Protein AF-A0AA51RC07-F1 (afdb_monomer)

Nearest PDB structures (foldseek):
  7ajt-assembly1_UQ  TM=4.735E-01  e=1.091E-01  Saccharomyces cerevisiae S288C
  7sqc-assembly1_W1  TM=1.457E-01  e=7.689E+00  Chlamydomonas reinhardtii

pLDDT: mean 85.21, std 12.65, range [32.59, 97.88]

Organism: NCBI:txid3059078

Mean predicted aligned error: 16.09 Å

Structure (mmCIF, N/CA/C/O backbone):
data_AF-A0AA51RC07-F1
#
_entry.id   AF-A0AA51RC07-F1
#
loop_
_atom_site.group_PDB
_atom_site.id
_atom_site.type_symbol
_atom_site.label_atom_id
_atom_site.label_alt_id
_atom_site.label_comp_id
_atom_site.label_asym_id
_atom_site.label_entity_id
_atom_site.label_seq_id
_atom_site.pdbx_PDB_ins_code
_atom_site.Cartn_x
_atom_site.Cartn_y
_atom_site.Cartn_z
_atom_site.occupancy
_atom_site.B_iso_or_equiv
_atom_site.auth_seq_id
_atom_site.auth_comp_id
_atom_site.auth_asym_id
_atom_site.auth_atom_id
_atom_site.pdbx_PDB_model_num
ATOM 1 N N . MET A 1 1 ? -70.265 -40.751 36.321 1.00 61.47 1 MET A N 1
ATOM 2 C CA . MET A 1 1 ? -70.219 -39.321 35.926 1.00 61.47 1 MET A CA 1
ATOM 3 C C . MET A 1 1 ? -70.367 -38.348 37.096 1.00 61.47 1 MET A C 1
ATOM 5 O O . MET A 1 1 ? -69.459 -37.555 37.276 1.00 61.47 1 MET A O 1
ATOM 9 N N . ARG A 1 2 ? -71.427 -38.397 37.923 1.00 69.25 2 ARG A N 1
ATOM 10 C CA . ARG A 1 2 ? -71.646 -37.396 38.999 1.00 69.25 2 ARG A CA 1
ATOM 11 C C . ARG A 1 2 ? -70.514 -37.296 40.043 1.00 69.25 2 ARG A C 1
ATOM 13 O O . ARG A 1 2 ? -70.179 -36.193 40.448 1.00 69.25 2 ARG A O 1
ATOM 20 N N . LEU A 1 3 ? -69.876 -38.413 40.408 1.00 75.25 3 LEU A N 1
ATOM 21 C CA . LEU A 1 3 ? -68.734 -38.429 41.339 1.00 75.25 3 LEU A CA 1
ATOM 22 C C . LEU A 1 3 ? -67.472 -37.765 40.750 1.00 75.25 3 LEU A C 1
ATOM 24 O O . LEU A 1 3 ? -66.763 -37.054 41.449 1.00 75.25 3 LEU A O 1
ATOM 28 N N . ILE A 1 4 ? -67.222 -37.955 39.450 1.00 80.38 4 ILE A N 1
ATOM 29 C CA . ILE A 1 4 ? -66.050 -37.401 38.751 1.00 80.38 4 ILE A CA 1
ATOM 30 C C . ILE A 1 4 ? -66.188 -35.881 38.607 1.00 80.38 4 ILE A C 1
ATOM 32 O O . ILE A 1 4 ? -65.222 -35.158 38.811 1.00 80.38 4 ILE A O 1
ATOM 36 N N . ILE A 1 5 ? -67.403 -35.390 38.339 1.00 83.44 5 ILE A N 1
ATOM 37 C CA . ILE A 1 5 ? -67.693 -33.950 38.292 1.00 83.44 5 ILE A CA 1
ATOM 38 C C . ILE A 1 5 ? -67.505 -33.320 39.679 1.00 83.44 5 ILE A C 1
ATOM 40 O O . ILE A 1 5 ? -66.909 -32.255 39.784 1.00 83.44 5 ILE A O 1
ATOM 44 N N . LEU A 1 6 ? -67.936 -33.995 40.751 1.00 81.38 6 LEU A N 1
ATOM 45 C CA . LEU A 1 6 ? -67.774 -33.486 42.115 1.00 81.38 6 LEU A CA 1
ATOM 46 C C . LEU A 1 6 ? -66.298 -33.421 42.541 1.00 81.38 6 LEU A C 1
ATOM 48 O O . LEU A 1 6 ? -65.878 -32.426 43.120 1.00 81.38 6 LEU A O 1
ATOM 52 N N . ILE A 1 7 ? -65.504 -34.447 42.213 1.00 83.81 7 ILE A N 1
ATOM 53 C CA . ILE A 1 7 ? -64.056 -34.467 42.480 1.00 83.81 7 ILE A CA 1
ATOM 54 C C . ILE A 1 7 ? -63.341 -33.404 41.641 1.00 83.81 7 ILE A C 1
ATOM 56 O O . ILE A 1 7 ? -62.479 -32.704 42.157 1.00 83.81 7 ILE A O 1
ATOM 60 N N . SER A 1 8 ? -63.735 -33.219 40.378 1.00 78.94 8 SER A N 1
ATOM 61 C CA . SER A 1 8 ? -63.153 -32.192 39.512 1.00 78.94 8 SER A CA 1
ATOM 62 C C . SER A 1 8 ? -63.460 -30.776 40.013 1.00 78.94 8 SER A C 1
ATOM 64 O O . SER A 1 8 ? -62.551 -29.955 40.055 1.00 78.94 8 SER A O 1
ATOM 66 N N . ILE A 1 9 ? -64.682 -30.511 40.497 1.00 79.31 9 ILE A N 1
ATOM 67 C CA . ILE A 1 9 ? -65.047 -29.233 41.132 1.00 79.31 9 ILE A CA 1
ATOM 68 C C . ILE A 1 9 ? -64.275 -29.035 42.442 1.00 79.31 9 ILE A C 1
ATOM 70 O O . ILE A 1 9 ? -63.732 -27.955 42.653 1.00 79.31 9 ILE A O 1
ATOM 74 N N . LEU A 1 10 ? -64.157 -30.071 43.284 1.00 79.06 10 LEU A N 1
ATOM 75 C CA . LEU A 1 10 ? -63.425 -29.989 44.551 1.00 79.06 10 LEU A CA 1
ATOM 76 C C . LEU A 1 10 ? -61.932 -29.701 44.319 1.00 79.06 10 LEU A C 1
ATOM 78 O O . LEU A 1 10 ? -61.375 -28.803 44.951 1.00 79.06 10 LEU A O 1
ATOM 82 N N . CYS A 1 11 ? -61.304 -30.400 43.368 1.00 75.75 11 CYS A N 1
ATOM 83 C CA . CYS A 1 11 ? -59.922 -30.156 42.957 1.00 75.75 11 CYS A CA 1
ATOM 84 C C . CYS A 1 11 ? -59.744 -28.747 42.373 1.00 75.75 11 CYS A C 1
ATOM 86 O O . CYS A 1 11 ? -58.773 -28.080 42.715 1.00 75.75 11 CYS A O 1
ATOM 88 N N . PHE A 1 12 ? -60.698 -28.249 41.578 1.00 71.50 12 PHE A N 1
ATOM 89 C CA . PHE A 1 12 ? -60.650 -26.884 41.045 1.00 71.50 12 PHE A CA 1
ATOM 90 C C . PHE A 1 12 ? -60.744 -25.827 42.160 1.00 71.50 12 PHE A C 1
ATOM 92 O O . PHE A 1 12 ? -59.991 -24.856 42.161 1.00 71.50 12 PHE A O 1
ATOM 99 N N . SER A 1 13 ? -61.586 -26.044 43.178 1.00 66.06 13 SER A N 1
ATOM 100 C CA . SER A 1 13 ? -61.682 -25.144 44.339 1.00 66.06 13 SER A CA 1
ATOM 101 C C . SER A 1 13 ? -60.476 -25.200 45.288 1.00 66.06 13 SER A C 1
ATOM 103 O O . SER A 1 13 ? -60.202 -24.211 45.967 1.00 66.06 13 SER A O 1
ATOM 105 N N . PHE A 1 14 ? -59.721 -26.304 45.326 1.00 63.31 14 PHE A N 1
ATOM 106 C CA . PHE A 1 14 ? -58.455 -26.358 46.069 1.00 63.31 14 PHE A CA 1
ATOM 107 C C . PHE A 1 14 ? -57.328 -25.615 45.342 1.00 63.31 14 PHE A C 1
ATOM 109 O O . PHE A 1 14 ? -56.561 -24.915 45.994 1.00 63.31 14 PHE A O 1
ATOM 116 N N . VAL A 1 15 ? -57.272 -25.684 44.008 1.00 63.44 15 VAL A N 1
ATOM 117 C CA . VAL A 1 15 ? -56.267 -24.952 43.214 1.00 63.44 15 VAL A CA 1
ATOM 118 C C . VAL A 1 15 ? -56.488 -23.434 43.280 1.00 63.44 15 VAL A C 1
ATOM 120 O O . VAL A 1 15 ? -55.522 -22.681 43.360 1.00 63.44 15 VAL A O 1
ATOM 123 N N . LEU A 1 16 ? -57.743 -22.969 43.336 1.00 57.22 16 LEU A N 1
ATOM 124 C CA . LEU A 1 16 ? -58.050 -21.533 43.423 1.00 57.22 16 LEU A CA 1
ATOM 125 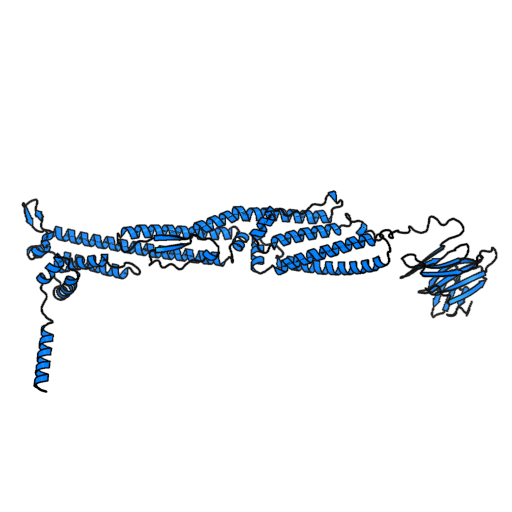C C . LEU A 1 16 ? -57.758 -20.909 44.803 1.00 57.22 16 LEU A C 1
ATOM 127 O O . LEU A 1 16 ? -57.473 -19.718 44.878 1.00 57.22 16 LEU A O 1
ATOM 131 N N . ASN A 1 17 ? -57.778 -21.686 45.894 1.00 55.53 17 ASN A N 1
ATOM 132 C CA . ASN A 1 17 ? -57.509 -21.166 47.245 1.00 55.53 17 ASN A CA 1
ATOM 133 C C . ASN A 1 17 ? -56.014 -21.102 47.609 1.00 55.53 17 ASN A C 1
ATOM 135 O O . ASN A 1 17 ? -55.653 -20.473 48.603 1.00 55.53 17 ASN A O 1
ATOM 139 N N . SER A 1 18 ? -55.129 -21.709 46.813 1.00 54.34 18 SER A N 1
ATOM 140 C CA . SER A 1 18 ? -53.676 -21.622 47.026 1.00 54.34 18 SER A CA 1
ATOM 141 C C . SER A 1 18 ? -53.052 -20.317 46.512 1.00 54.34 18 SER A C 1
ATOM 143 O O . SER A 1 18 ? -51.897 -20.048 46.822 1.00 54.34 18 SER A O 1
ATOM 145 N N . TYR A 1 19 ? -53.806 -19.481 45.789 1.00 53.75 19 TYR A N 1
ATOM 146 C CA . TYR A 1 19 ? -53.314 -18.249 45.155 1.00 53.75 19 TYR A CA 1
ATOM 147 C C . TYR A 1 19 ? -53.464 -16.964 45.996 1.00 53.75 19 TYR A C 1
ATOM 149 O O . TYR A 1 19 ? -53.221 -15.877 45.486 1.00 53.75 19 TYR A O 1
ATOM 157 N N . SER A 1 20 ? -53.846 -17.038 47.279 1.00 54.41 20 SER A N 1
ATOM 158 C CA . SER A 1 20 ? -54.077 -15.826 48.093 1.00 54.41 20 SER A CA 1
ATOM 159 C C . SER A 1 20 ? -53.606 -15.939 49.548 1.00 54.41 20 SER A C 1
ATOM 161 O O . SER A 1 20 ? -54.264 -15.482 50.483 1.00 54.41 20 SER A O 1
ATOM 163 N N . GLN A 1 21 ? -52.443 -16.550 49.783 1.00 66.44 21 GLN A N 1
ATOM 164 C CA . GLN A 1 21 ? -51.743 -16.310 51.046 1.00 66.44 21 GLN A CA 1
ATOM 165 C C . GLN A 1 21 ? -50.879 -15.062 50.887 1.00 66.44 21 GLN A C 1
ATOM 167 O O . GLN A 1 21 ? -49.790 -15.136 50.327 1.00 66.44 21 GLN A O 1
ATOM 172 N N . ARG A 1 22 ? -51.376 -13.918 51.384 1.00 79.50 22 ARG A N 1
ATOM 173 C CA . ARG A 1 22 ? -50.596 -12.674 51.461 1.00 79.50 22 ARG A CA 1
ATOM 174 C C . ARG A 1 22 ? -49.272 -12.956 52.161 1.00 79.50 22 ARG A C 1
ATOM 176 O O . ARG A 1 22 ? -49.253 -13.344 53.337 1.00 79.50 22 ARG A O 1
ATOM 183 N N . ILE A 1 23 ? -48.178 -12.774 51.433 1.00 86.00 23 ILE A N 1
ATOM 184 C CA . ILE A 1 23 ? -46.835 -12.927 51.978 1.00 86.00 23 ILE A CA 1
ATOM 185 C C . ILE A 1 23 ? -46.651 -11.860 53.054 1.00 86.00 23 ILE A C 1
ATOM 187 O O . ILE A 1 23 ? -47.025 -10.705 52.884 1.00 86.00 23 ILE A O 1
ATOM 191 N N . LYS A 1 24 ? -46.115 -12.254 54.208 1.00 90.75 24 LYS A N 1
ATOM 192 C CA . LYS A 1 24 ? -45.775 -11.310 55.276 1.00 90.75 24 LYS A CA 1
ATOM 193 C C . LYS A 1 24 ? -44.307 -10.942 55.150 1.00 90.75 24 LYS A C 1
ATOM 195 O O . LYS A 1 24 ? -43.478 -11.848 55.085 1.00 90.75 24 LYS A O 1
ATOM 200 N N . TYR A 1 25 ? -43.986 -9.652 55.238 1.00 92.38 25 TYR A N 1
ATOM 201 C CA . TYR A 1 25 ? -42.608 -9.166 55.116 1.00 92.38 25 TYR A CA 1
ATOM 202 C C . TYR A 1 25 ? -41.623 -9.862 56.066 1.00 92.38 25 TYR A C 1
ATOM 204 O O . TYR A 1 25 ? -40.531 -10.246 55.662 1.00 92.38 25 TYR A O 1
ATOM 212 N N . LYS A 1 26 ? -42.052 -10.167 57.298 1.00 92.19 26 LYS A N 1
ATOM 213 C CA . LYS A 1 26 ? -41.260 -10.915 58.293 1.00 92.19 26 LYS A CA 1
ATOM 214 C C . LYS A 1 26 ? -40.757 -12.292 57.827 1.00 92.19 26 LYS A C 1
ATOM 216 O O . LYS A 1 26 ? -39.848 -12.838 58.439 1.00 92.19 26 LYS A O 1
ATOM 221 N N . ASN A 1 27 ? -41.386 -12.886 56.809 1.00 90.81 27 ASN A N 1
ATOM 222 C CA . ASN A 1 27 ? -40.961 -14.160 56.227 1.00 90.81 27 ASN A CA 1
ATOM 223 C C . ASN A 1 27 ? -39.923 -13.953 55.107 1.00 90.81 27 ASN A C 1
ATOM 225 O O . ASN A 1 27 ? -39.182 -14.879 54.799 1.00 90.81 27 ASN A O 1
ATOM 229 N N . VAL A 1 28 ? -39.876 -12.757 54.510 1.00 93.31 28 VAL A N 1
ATOM 230 C CA . VAL A 1 28 ? -38.939 -12.363 53.444 1.00 93.31 28 VAL A CA 1
ATOM 231 C C . VAL A 1 28 ? -37.660 -11.772 54.043 1.00 93.31 28 VAL A C 1
ATOM 233 O O . VAL A 1 28 ? -36.560 -12.133 53.632 1.00 93.31 28 VAL A O 1
ATOM 236 N N . PHE A 1 29 ? -37.788 -10.923 55.068 1.00 94.38 29 PHE A N 1
ATOM 237 C CA . PHE A 1 29 ? -36.675 -10.205 55.698 1.00 94.38 29 PHE A CA 1
ATOM 238 C C . PHE A 1 29 ? -35.495 -11.094 56.150 1.00 94.38 29 PHE A C 1
ATOM 240 O O . PHE A 1 29 ? -34.356 -10.723 55.876 1.00 94.38 29 PHE A O 1
ATOM 247 N N . PRO A 1 30 ? -35.689 -12.290 56.748 1.00 94.44 30 PRO A N 1
ATOM 248 C CA . PRO A 1 30 ? -34.565 -13.160 57.109 1.00 94.44 30 PRO A CA 1
ATOM 249 C C . PRO A 1 30 ? -33.717 -13.606 55.905 1.00 94.44 30 PRO A C 1
ATOM 251 O O . PRO A 1 30 ? -32.498 -13.747 56.022 1.00 94.44 30 PRO A O 1
ATOM 254 N N . LEU A 1 31 ? -34.339 -13.801 54.736 1.00 94.50 31 LEU A N 1
ATOM 255 C CA . LEU A 1 31 ? -33.640 -14.146 53.490 1.00 94.50 31 LEU A CA 1
ATOM 256 C C . LEU A 1 31 ? -32.839 -12.948 52.962 1.00 94.50 31 LEU A C 1
ATOM 258 O O . LEU A 1 31 ? -31.696 -13.095 52.537 1.00 94.50 31 LEU A O 1
ATOM 262 N N . LEU A 1 32 ? -33.414 -11.747 53.062 1.00 94.50 32 LEU A N 1
ATOM 263 C CA . LEU A 1 32 ? -32.757 -10.491 52.693 1.00 94.50 32 LEU A CA 1
ATOM 264 C C . LEU A 1 32 ? -31.548 -10.199 53.588 1.00 94.50 32 LEU A C 1
ATOM 266 O O . LEU A 1 32 ? -30.461 -9.902 53.096 1.00 94.50 32 LEU A O 1
ATOM 270 N N . GLN A 1 33 ? -31.708 -10.360 54.902 1.00 93.50 33 GLN A N 1
ATOM 271 C CA . GLN A 1 33 ? -30.645 -10.159 55.885 1.00 93.50 33 GLN A CA 1
ATOM 272 C C . GLN A 1 33 ? -29.494 -11.161 55.712 1.00 93.50 33 GLN A C 1
ATOM 274 O O . GLN A 1 33 ? -28.330 -10.803 55.894 1.00 93.50 33 GLN A O 1
ATOM 279 N N . SER A 1 34 ? -29.805 -12.403 55.330 1.00 93.69 34 SER A N 1
ATOM 280 C CA . SER A 1 34 ? -28.807 -13.438 55.021 1.00 93.69 34 SER A CA 1
ATOM 281 C C . SER A 1 34 ? -28.219 -13.339 53.607 1.00 93.69 34 SER A C 1
ATOM 283 O O . SER A 1 34 ? -27.345 -14.135 53.266 1.00 93.69 34 SER A O 1
ATOM 285 N N . LYS A 1 35 ? -28.639 -12.346 52.807 1.00 94.12 35 LYS A N 1
ATOM 286 C CA . LYS A 1 35 ? -28.232 -12.129 51.408 1.00 94.12 35 LYS A CA 1
ATOM 287 C C . LYS A 1 35 ? -28.539 -13.300 50.467 1.00 94.12 35 LYS A C 1
ATOM 289 O O . LYS A 1 35 ? -27.923 -13.414 49.407 1.00 94.12 35 LYS A O 1
ATOM 294 N N . ASP A 1 36 ? -29.519 -14.142 50.796 1.00 95.19 36 ASP A N 1
ATOM 295 C CA . ASP A 1 36 ? -30.052 -15.137 49.859 1.00 95.19 36 ASP A CA 1
ATOM 296 C C . ASP A 1 36 ? -31.011 -14.466 48.861 1.00 95.19 36 ASP A C 1
ATOM 298 O O . ASP A 1 36 ? -32.221 -14.703 48.833 1.00 95.19 36 ASP A O 1
ATOM 302 N N . TYR A 1 37 ? -30.460 -13.565 48.044 1.00 95.50 37 TYR A N 1
ATOM 303 C CA . TYR A 1 37 ? -31.221 -12.743 47.103 1.00 95.50 37 TYR A CA 1
ATOM 304 C C . TYR A 1 37 ? -31.932 -13.568 46.034 1.00 95.50 37 TYR A C 1
ATOM 306 O O . TYR A 1 37 ? -33.004 -13.180 45.576 1.00 95.50 37 TYR A O 1
ATOM 314 N N . LYS A 1 38 ? -31.389 -14.739 45.686 1.00 93.94 38 LYS A N 1
ATOM 315 C CA . LYS A 1 38 ? -31.993 -15.652 44.712 1.00 93.94 38 LYS A CA 1
ATOM 316 C C . LYS A 1 38 ? -33.348 -16.176 45.192 1.00 93.94 38 LYS A C 1
ATOM 318 O O . LYS A 1 38 ? -34.283 -16.250 44.398 1.00 93.94 38 LYS A O 1
ATOM 323 N N . SER A 1 39 ? -33.451 -16.535 46.471 1.00 94.31 39 SER A N 1
ATOM 324 C CA . SER A 1 39 ? -34.710 -16.986 47.073 1.00 94.31 39 SER A CA 1
ATOM 325 C C . SER A 1 39 ? -35.602 -15.816 47.494 1.00 94.31 39 SER A C 1
ATOM 327 O O . SER A 1 39 ? -36.826 -15.926 47.441 1.00 94.31 39 SER A O 1
ATOM 329 N N . ALA A 1 40 ? -35.005 -14.696 47.918 1.00 95.50 40 ALA A N 1
ATOM 330 C CA . ALA A 1 40 ? -35.740 -13.554 48.451 1.00 95.50 40 ALA A CA 1
ATOM 331 C C . ALA A 1 40 ? -36.463 -12.731 47.376 1.00 95.50 40 ALA A C 1
ATOM 333 O O . ALA A 1 40 ? -37.579 -12.281 47.617 1.00 95.50 40 ALA A O 1
ATOM 334 N N . GLU A 1 41 ? -35.860 -12.539 46.202 1.00 95.19 41 GLU A N 1
ATOM 335 C CA . GLU A 1 41 ? -36.399 -11.673 45.150 1.00 95.19 41 GLU A CA 1
ATOM 336 C C . GLU A 1 41 ? -37.839 -12.002 44.714 1.00 95.19 41 GLU A C 1
ATOM 338 O O . GLU A 1 41 ? -38.670 -11.094 44.760 1.00 95.19 41 GLU A O 1
ATOM 343 N N . PRO A 1 42 ? -38.197 -13.243 44.318 1.00 95.31 42 PRO A N 1
ATOM 344 C CA . PRO A 1 42 ? -39.562 -13.527 43.869 1.00 95.31 42 PRO A CA 1
ATOM 345 C C . PRO A 1 42 ? -40.594 -13.288 44.979 1.00 95.31 42 PRO A C 1
ATOM 347 O O . PRO A 1 42 ? -41.695 -12.816 44.711 1.00 95.31 42 PRO A O 1
ATOM 350 N N . LEU A 1 43 ? -40.221 -13.563 46.234 1.00 94.88 43 LEU A N 1
ATOM 351 C CA . LEU A 1 43 ? -41.074 -13.321 47.397 1.00 94.88 43 LEU A CA 1
ATOM 352 C C . LEU A 1 43 ? -41.211 -11.824 47.701 1.00 94.88 43 LEU A C 1
ATOM 354 O O . LEU A 1 43 ? -42.280 -11.386 48.121 1.00 94.88 43 LEU A O 1
ATOM 358 N N . LEU A 1 44 ? -40.144 -11.047 47.496 1.00 95.44 44 LEU A N 1
ATOM 359 C CA . LEU A 1 44 ? -40.136 -9.599 47.680 1.00 95.44 44 LEU A CA 1
ATOM 360 C C . LEU A 1 44 ? -40.980 -8.892 46.615 1.00 95.44 44 LEU A C 1
ATOM 362 O O . LEU A 1 44 ? -41.761 -8.012 46.960 1.00 95.44 44 LEU A O 1
ATOM 366 N N . LEU A 1 45 ? -40.866 -9.292 45.347 1.00 95.06 45 LEU A N 1
ATOM 367 C CA . LEU A 1 45 ? -41.674 -8.732 44.260 1.00 95.06 45 LEU A CA 1
ATOM 368 C C . LEU A 1 45 ? -43.163 -9.013 44.482 1.00 95.06 45 LEU A C 1
ATOM 370 O O . LEU A 1 45 ? -43.959 -8.081 44.475 1.00 95.06 45 LEU A O 1
ATOM 374 N N . GLN A 1 46 ? -43.523 -10.262 44.794 1.00 93.25 46 GLN A N 1
ATOM 375 C CA . GLN A 1 46 ? -44.905 -10.620 45.123 1.00 93.25 46 GLN A CA 1
ATOM 376 C C . GLN A 1 46 ? -45.417 -9.871 46.368 1.00 93.25 46 GLN A C 1
ATOM 378 O O . GLN A 1 46 ? -46.591 -9.528 46.455 1.00 93.25 46 GLN A O 1
ATOM 383 N N . PHE A 1 47 ? -44.549 -9.601 47.347 1.00 94.62 47 PHE A N 1
ATOM 384 C CA . PHE A 1 47 ? -44.909 -8.790 48.509 1.00 94.62 47 PHE A CA 1
ATOM 385 C C . PHE A 1 47 ? -45.195 -7.326 48.137 1.00 94.62 47 PHE A C 1
ATOM 387 O O . PHE A 1 47 ? -46.176 -6.761 48.620 1.00 94.62 47 PHE A O 1
ATOM 394 N N . LEU A 1 48 ? -44.359 -6.730 47.282 1.00 94.25 48 LEU A N 1
ATOM 395 C CA . LEU A 1 48 ? -44.473 -5.337 46.839 1.00 94.25 48 LEU A CA 1
ATOM 396 C C . LEU A 1 48 ? -45.651 -5.097 45.879 1.00 94.25 48 LEU A C 1
ATOM 398 O O . LEU A 1 48 ? -46.131 -3.971 45.797 1.00 94.25 48 LEU A O 1
ATOM 402 N N . GLU A 1 49 ? -46.151 -6.131 45.194 1.00 92.69 49 GLU A N 1
ATOM 403 C CA . GLU A 1 49 ? -47.401 -6.051 44.416 1.00 92.69 49 GLU A CA 1
ATOM 404 C C . GLU A 1 49 ? -48.614 -5.717 45.301 1.00 92.69 49 GLU A C 1
ATOM 406 O O . GLU A 1 49 ? -49.503 -4.976 44.884 1.00 92.69 49 GLU A O 1
ATOM 411 N N . ASP A 1 50 ? -48.628 -6.239 46.531 1.00 90.12 50 ASP A N 1
ATOM 412 C CA . ASP A 1 50 ? -49.724 -6.069 47.489 1.00 90.12 50 ASP A CA 1
ATOM 413 C C . ASP A 1 50 ? -49.476 -4.938 48.514 1.00 90.12 50 ASP A C 1
ATOM 415 O O . ASP A 1 50 ? -50.414 -4.547 49.215 1.00 90.12 50 ASP A O 1
ATOM 419 N N . ASN A 1 51 ? -48.233 -4.452 48.658 1.00 91.25 51 ASN A N 1
ATOM 420 C CA . ASN A 1 51 ? -47.822 -3.502 49.705 1.00 91.25 51 ASN A CA 1
ATOM 421 C C . ASN A 1 51 ? -46.800 -2.483 49.155 1.00 91.25 51 ASN A C 1
ATOM 423 O O . ASN A 1 51 ? -45.611 -2.785 49.046 1.00 91.25 51 ASN A O 1
ATOM 427 N N . ASP A 1 52 ? -47.250 -1.265 48.837 1.00 90.75 52 ASP A N 1
ATOM 428 C CA . ASP A 1 52 ? -46.438 -0.197 48.226 1.00 90.75 52 ASP A CA 1
ATOM 429 C C . ASP A 1 52 ? -45.922 0.861 49.228 1.00 90.75 52 ASP A C 1
ATOM 431 O O . ASP A 1 52 ? -45.312 1.867 48.835 1.00 90.75 52 ASP A O 1
ATOM 435 N N . ASP A 1 53 ? -46.154 0.632 50.523 1.00 91.25 53 ASP A N 1
ATOM 436 C CA . ASP A 1 53 ? -45.857 1.537 51.637 1.00 91.25 53 ASP A CA 1
ATOM 437 C C . ASP A 1 53 ? -44.730 1.047 52.568 1.00 91.25 53 ASP A C 1
ATOM 439 O O . ASP A 1 53 ? -44.381 1.731 53.530 1.00 91.25 53 ASP A O 1
ATOM 443 N N . GLU A 1 54 ? -44.095 -0.089 52.265 1.00 93.38 54 GLU A N 1
ATOM 444 C CA . GLU A 1 54 ? -43.040 -0.680 53.100 1.00 93.38 54 GLU A CA 1
ATOM 445 C C . GLU A 1 54 ? -41.632 -0.229 52.679 1.00 93.38 54 GLU A C 1
ATOM 447 O O . GLU A 1 54 ? -41.030 -0.731 51.726 1.00 93.38 54 GLU A O 1
ATOM 452 N N . ALA A 1 55 ? -41.069 0.722 53.430 1.00 94.44 55 ALA A N 1
ATOM 453 C CA . ALA A 1 55 ? -39.800 1.378 53.111 1.00 94.44 55 ALA A CA 1
ATOM 454 C C . ALA A 1 55 ? -38.608 0.408 53.003 1.00 94.44 55 ALA A C 1
ATOM 456 O O . ALA A 1 55 ? -37.823 0.471 52.054 1.00 94.44 55 ALA A O 1
ATOM 457 N N . ASN A 1 56 ? -38.479 -0.513 53.964 1.00 95.12 56 ASN A N 1
ATOM 458 C CA . ASN A 1 56 ? -37.364 -1.459 54.022 1.00 95.12 56 ASN A CA 1
ATOM 459 C C . ASN A 1 56 ? -37.399 -2.465 52.855 1.00 95.12 56 ASN A C 1
ATOM 461 O O . ASN A 1 56 ? -36.348 -2.853 52.346 1.00 95.12 56 ASN A O 1
ATOM 465 N N . ALA A 1 57 ? -38.596 -2.831 52.383 1.00 95.94 57 ALA A N 1
ATOM 466 C CA . ALA A 1 57 ? -38.768 -3.720 51.239 1.00 95.94 57 ALA A CA 1
ATOM 467 C C . ALA A 1 57 ? -38.204 -3.093 49.949 1.00 95.94 57 ALA A C 1
ATOM 469 O O . ALA A 1 57 ? -37.457 -3.750 49.223 1.00 95.94 57 ALA A O 1
ATOM 470 N N . TYR A 1 58 ? -38.472 -1.804 49.705 1.00 97.06 58 TYR A N 1
ATOM 471 C CA . TYR A 1 58 ? -37.887 -1.073 48.573 1.00 97.06 58 TYR A CA 1
ATOM 472 C C . TYR A 1 58 ? -36.368 -0.892 48.692 1.00 97.06 58 TYR A C 1
ATOM 474 O O . TYR A 1 58 ? -35.665 -0.998 47.690 1.00 97.06 58 TYR A O 1
ATOM 482 N N . PHE A 1 59 ? -35.834 -0.683 49.900 1.00 96.50 59 PHE A N 1
ATOM 483 C CA . PHE A 1 59 ? -34.381 -0.643 50.100 1.00 96.50 59 PHE A CA 1
ATOM 484 C C . PHE A 1 59 ? -33.715 -1.950 49.648 1.00 96.50 59 PHE A C 1
ATOM 486 O O . PHE A 1 59 ? -32.751 -1.931 48.882 1.00 96.50 59 PHE A O 1
ATOM 493 N N . TYR A 1 60 ? -34.266 -3.093 50.060 1.00 97.12 60 TYR A N 1
ATOM 494 C CA . TYR A 1 60 ? -33.732 -4.392 49.666 1.00 97.12 60 TYR A CA 1
ATOM 495 C C . TYR A 1 60 ? -33.967 -4.739 48.195 1.00 97.12 60 TYR A C 1
ATOM 497 O O . TYR A 1 60 ? -33.148 -5.453 47.618 1.00 97.12 60 TYR A O 1
ATOM 505 N N . LEU A 1 61 ? -35.017 -4.211 47.558 1.00 96.56 61 LEU A N 1
ATOM 506 C CA . LEU A 1 61 ? -35.159 -4.298 46.102 1.00 96.56 61 LEU A CA 1
ATOM 507 C C . LEU A 1 61 ? -33.982 -3.597 45.398 1.00 96.56 61 LEU A C 1
ATOM 509 O O . LEU A 1 61 ? -33.423 -4.144 44.445 1.00 96.56 61 LEU A O 1
ATOM 513 N N . GLY A 1 62 ? -33.550 -2.442 45.917 1.00 96.25 62 GLY A N 1
ATOM 514 C CA . GLY A 1 62 ? -32.328 -1.760 45.485 1.00 96.25 62 GLY A CA 1
ATOM 515 C C . GLY A 1 62 ? -31.076 -2.625 45.663 1.00 96.25 62 GLY A C 1
ATOM 516 O O . GLY A 1 62 ? -30.348 -2.845 44.698 1.00 96.25 62 GLY A O 1
ATOM 517 N N . GLU A 1 63 ? -30.868 -3.201 46.852 1.00 95.75 63 GLU A N 1
ATOM 518 C CA . GLU A 1 63 ? -29.701 -4.057 47.143 1.00 95.75 63 GLU A CA 1
ATOM 519 C C . GLU A 1 63 ? -29.643 -5.318 46.260 1.00 95.75 63 GLU A C 1
ATOM 521 O O . GLU A 1 63 ? -28.572 -5.682 45.770 1.00 95.75 63 GLU A O 1
ATOM 526 N N . ILE A 1 64 ? -30.785 -5.971 46.015 1.00 95.75 64 ILE A N 1
ATOM 527 C CA . ILE A 1 64 ? -30.879 -7.111 45.088 1.00 95.75 64 ILE A CA 1
ATOM 528 C C . ILE A 1 64 ? -30.498 -6.668 43.674 1.00 95.75 64 ILE A C 1
ATOM 530 O O . ILE A 1 64 ? -29.738 -7.355 42.990 1.00 95.75 64 ILE A O 1
ATOM 534 N N . THR A 1 65 ? -31.001 -5.512 43.240 1.00 94.94 65 THR A N 1
ATOM 535 C CA . THR A 1 65 ? -30.722 -4.978 41.905 1.00 94.94 65 THR A CA 1
ATOM 536 C C . THR A 1 65 ? -29.239 -4.628 41.743 1.00 94.94 65 THR A C 1
ATOM 538 O O . THR A 1 65 ? -28.643 -5.005 40.735 1.00 94.94 65 THR A O 1
ATOM 541 N N . ILE A 1 66 ? -28.596 -4.020 42.751 1.00 93.25 66 ILE A N 1
ATOM 542 C CA . ILE A 1 66 ? -27.137 -3.799 42.762 1.00 93.25 66 ILE A CA 1
ATOM 543 C C . ILE A 1 66 ? -26.378 -5.123 42.682 1.00 93.25 66 ILE A C 1
ATOM 545 O O . ILE A 1 66 ? -25.472 -5.264 41.864 1.00 93.25 66 ILE A O 1
ATOM 549 N N . SER A 1 67 ? -26.760 -6.116 43.489 1.00 91.44 67 SER A N 1
ATOM 550 C CA . SER A 1 67 ? -26.097 -7.423 43.464 1.00 91.44 67 SER A CA 1
ATOM 551 C C . SER A 1 67 ? -26.169 -8.086 42.089 1.00 91.44 67 SER A C 1
ATOM 553 O O . SER A 1 67 ? -25.279 -8.859 41.740 1.00 91.44 67 SER A O 1
ATOM 555 N N . LYS A 1 68 ? -27.221 -7.808 41.312 1.00 90.50 68 LYS A N 1
ATOM 556 C CA . LYS A 1 68 ? -27.338 -8.260 39.926 1.00 90.50 68 LYS A CA 1
ATOM 557 C C . LYS A 1 68 ? -26.477 -7.440 38.975 1.00 90.50 68 LYS A C 1
ATOM 559 O O . LYS A 1 68 ? -25.845 -8.044 38.113 1.00 90.50 68 LYS A O 1
ATOM 564 N N . LEU A 1 69 ? -26.411 -6.115 39.137 1.00 88.69 69 LEU A N 1
ATOM 565 C CA . LEU A 1 69 ? -25.597 -5.219 38.300 1.00 88.69 69 LEU A CA 1
ATOM 566 C C . LEU A 1 69 ? -24.126 -5.639 38.234 1.00 88.69 69 LEU A C 1
ATOM 568 O O . LEU A 1 69 ? -23.514 -5.533 37.176 1.00 88.69 69 LEU A O 1
ATOM 572 N N . ASP A 1 70 ? -23.567 -6.166 39.324 1.00 82.38 70 ASP A N 1
ATOM 573 C CA . ASP A 1 70 ? -22.176 -6.639 39.350 1.00 82.38 70 ASP A CA 1
ATOM 574 C C . ASP A 1 70 ? -21.931 -7.891 38.484 1.00 82.38 70 ASP A C 1
ATOM 576 O O . ASP A 1 70 ? -20.786 -8.214 38.176 1.00 82.38 70 ASP A O 1
ATOM 580 N N . THR A 1 71 ? -22.996 -8.578 38.061 1.00 83.88 71 THR A N 1
ATOM 581 C CA . THR A 1 71 ? -22.946 -9.778 37.203 1.00 83.88 71 THR A CA 1
ATOM 582 C C . THR A 1 71 ? -23.463 -9.536 35.784 1.00 83.88 71 THR A C 1
ATOM 584 O O . THR A 1 71 ? -23.471 -10.454 34.967 1.00 83.88 71 THR A O 1
ATOM 587 N N . VAL A 1 72 ? -23.939 -8.325 35.488 1.00 86.19 72 VAL A N 1
ATOM 588 C CA . VAL A 1 72 ? -24.500 -7.977 34.180 1.00 86.19 72 VAL A CA 1
ATOM 589 C C . VAL A 1 72 ? -23.377 -7.595 33.226 1.00 86.19 72 VAL A C 1
ATOM 591 O O . VAL A 1 72 ? -22.581 -6.702 33.510 1.00 86.19 72 VAL A O 1
ATOM 594 N N . GLU A 1 73 ? -23.359 -8.244 32.065 1.00 84.81 73 GLU A N 1
ATOM 595 C CA . GLU A 1 73 ? -22.546 -7.809 30.934 1.00 84.81 73 GLU A CA 1
ATOM 596 C C . GLU A 1 73 ? -23.016 -6.425 30.455 1.00 84.81 73 GLU A C 1
ATOM 598 O O . GLU A 1 73 ? -24.200 -6.192 30.212 1.00 84.81 73 GLU A O 1
ATOM 603 N N . ILE A 1 74 ? -22.065 -5.502 30.359 1.00 85.62 74 ILE A N 1
ATOM 604 C CA . ILE A 1 74 ? -22.221 -4.099 29.957 1.00 85.62 74 ILE A CA 1
ATOM 605 C C . ILE A 1 74 ? -22.183 -3.978 28.428 1.00 85.62 74 ILE A C 1
ATOM 607 O O . ILE A 1 74 ? -22.743 -3.049 27.852 1.00 85.62 74 ILE A O 1
ATOM 611 N N . PHE A 1 75 ? -21.519 -4.925 27.766 1.00 84.81 75 PHE A N 1
ATOM 612 C CA . PHE A 1 75 ? -21.386 -5.008 26.317 1.00 84.81 75 PHE A CA 1
ATOM 613 C C . PHE A 1 75 ? -22.065 -6.288 25.822 1.00 84.81 75 PHE A C 1
ATOM 615 O O . PHE A 1 75 ? -21.999 -7.292 26.525 1.00 84.81 75 PHE A O 1
ATOM 622 N N . PRO A 1 76 ? -22.717 -6.287 24.644 1.00 76.31 76 PRO A N 1
ATOM 623 C CA . PRO A 1 76 ? -22.657 -5.278 23.578 1.00 76.31 76 PRO A CA 1
ATOM 624 C C . PRO A 1 76 ? -23.558 -4.042 23.763 1.00 76.31 76 PRO A C 1
ATOM 626 O O . PRO A 1 76 ? -23.349 -3.061 23.057 1.00 76.31 76 PRO A O 1
ATOM 629 N N . SER A 1 77 ? -24.518 -4.049 24.697 1.00 73.44 77 SER A N 1
ATOM 630 C CA . SER A 1 77 ? -25.439 -2.923 24.939 1.00 73.44 77 SER A CA 1
ATOM 631 C C . SER A 1 77 ? -25.527 -2.562 26.421 1.00 73.44 77 SER A C 1
ATOM 633 O O . SER A 1 77 ? -25.723 -3.431 27.273 1.00 73.44 77 SER A O 1
ATOM 635 N N . THR A 1 78 ? -25.460 -1.261 26.711 1.00 88.31 78 THR A N 1
ATOM 636 C CA . THR A 1 78 ? -25.580 -0.698 28.062 1.00 88.31 78 THR A CA 1
ATOM 637 C C . THR A 1 78 ? -27.023 -0.586 28.550 1.00 88.31 78 THR A C 1
ATOM 639 O O . THR A 1 78 ? -27.236 -0.354 29.737 1.00 88.31 78 THR A O 1
ATOM 642 N N . GLU A 1 79 ? -28.029 -0.798 27.694 1.00 89.31 79 GLU A N 1
ATOM 643 C CA . GLU A 1 79 ? -29.448 -0.580 28.024 1.00 89.31 79 GLU A CA 1
ATOM 644 C C . GLU A 1 79 ? -29.909 -1.399 29.234 1.00 89.31 79 GLU A C 1
ATOM 646 O O . GLU A 1 79 ? -30.606 -0.903 30.124 1.00 89.31 79 GLU A O 1
ATOM 651 N N . LYS A 1 80 ? -29.490 -2.669 29.302 1.00 89.44 80 LYS A N 1
ATOM 652 C CA . LYS A 1 80 ? -29.839 -3.549 30.421 1.00 89.44 80 LYS A CA 1
ATOM 653 C C . LYS A 1 80 ? -29.213 -3.055 31.724 1.00 89.44 80 LYS A C 1
ATOM 655 O O . LYS A 1 80 ? -29.898 -3.026 32.745 1.00 89.44 80 LYS A O 1
ATOM 660 N N . TYR A 1 81 ? -27.948 -2.642 31.681 1.00 91.44 81 TYR A N 1
ATOM 661 C CA . TYR A 1 81 ? -27.267 -2.066 32.837 1.00 91.44 81 TYR A CA 1
ATOM 662 C C . TYR A 1 81 ? -27.954 -0.769 33.282 1.00 91.44 81 TYR A C 1
ATOM 664 O O . TYR A 1 81 ? -28.262 -0.613 34.462 1.00 91.44 81 TYR A O 1
ATOM 672 N N . ASP A 1 82 ? -28.278 0.120 32.339 1.00 92.56 82 ASP A N 1
ATOM 673 C CA . ASP A 1 82 ? -28.930 1.399 32.619 1.00 92.56 82 ASP A CA 1
ATOM 674 C C . ASP A 1 82 ? -30.317 1.213 33.247 1.00 92.56 82 ASP A C 1
ATOM 676 O O . ASP A 1 82 ? -30.624 1.823 34.270 1.00 92.56 82 ASP A O 1
ATOM 680 N N . SER A 1 83 ? -31.132 0.310 32.693 1.00 92.94 83 SER A N 1
ATOM 681 C CA . SER A 1 83 ? -32.464 -0.002 33.225 1.00 92.94 83 SER A CA 1
ATOM 682 C C . SER A 1 83 ? -32.412 -0.548 34.656 1.00 92.94 83 SER A C 1
ATOM 684 O O . SER A 1 83 ? -33.195 -0.125 35.506 1.00 92.94 83 SER A O 1
ATOM 686 N N . MET A 1 84 ? -31.452 -1.429 34.959 1.00 93.12 84 MET A N 1
ATOM 687 C CA . MET A 1 84 ? -31.254 -1.963 36.308 1.00 93.12 84 MET A CA 1
ATOM 688 C C . MET A 1 84 ? -30.709 -0.901 37.269 1.00 93.12 84 MET A C 1
ATOM 690 O O . MET A 1 84 ? -31.163 -0.817 38.408 1.00 93.12 84 MET A O 1
ATOM 694 N N . ALA A 1 85 ? -29.790 -0.044 36.822 1.00 94.81 85 ALA A N 1
ATOM 695 C CA . ALA A 1 85 ? -29.305 1.077 37.622 1.00 94.81 85 ALA A CA 1
ATOM 696 C C . ALA A 1 85 ? -30.438 2.063 37.956 1.00 94.81 85 ALA A C 1
ATOM 698 O O . ALA A 1 85 ? -30.572 2.474 39.110 1.00 94.81 85 ALA A O 1
ATOM 699 N N . ASN A 1 86 ? -31.303 2.380 36.987 1.00 95.94 86 ASN A N 1
ATOM 700 C CA . ASN A 1 86 ? -32.484 3.219 37.204 1.00 95.94 86 ASN A CA 1
ATOM 701 C C . ASN A 1 86 ? -33.450 2.574 38.202 1.00 95.94 86 ASN A C 1
ATOM 703 O O . ASN A 1 86 ? -33.876 3.247 39.137 1.00 95.94 86 ASN A O 1
ATOM 707 N N . LEU A 1 87 ? -33.724 1.272 38.069 1.00 95.12 87 LEU A N 1
ATOM 708 C CA . LEU A 1 87 ? -34.577 0.538 39.007 1.00 95.12 87 LEU A CA 1
ATOM 709 C C . LEU A 1 87 ? -34.019 0.571 40.438 1.00 95.12 87 LEU A C 1
ATOM 711 O O . LEU A 1 87 ? -34.774 0.787 41.387 1.00 95.12 87 LEU A O 1
ATOM 715 N N . ALA A 1 88 ? -32.704 0.401 40.610 1.00 96.50 88 ALA A N 1
ATOM 716 C CA . ALA A 1 88 ? -32.062 0.503 41.919 1.00 96.50 88 ALA A CA 1
ATOM 717 C C . ALA A 1 88 ? -32.214 1.917 42.509 1.00 96.50 88 ALA A C 1
ATOM 719 O O . ALA A 1 88 ? -32.637 2.070 43.655 1.00 96.50 88 ALA A O 1
ATOM 720 N N . ILE A 1 89 ? -31.939 2.956 41.711 1.00 97.25 89 ILE A N 1
ATOM 721 C CA . ILE A 1 89 ? -32.078 4.362 42.119 1.00 97.25 89 ILE A CA 1
ATOM 722 C C . ILE A 1 89 ? -33.528 4.689 42.501 1.00 97.25 89 ILE A C 1
ATOM 724 O O . ILE A 1 89 ? -33.765 5.323 43.530 1.00 97.25 89 ILE A O 1
ATOM 728 N N . GLU A 1 90 ? -34.505 4.272 41.695 1.00 97.25 90 GLU A N 1
ATOM 729 C CA . GLU A 1 90 ? -35.931 4.474 41.968 1.00 97.25 90 GLU A CA 1
ATOM 730 C C . GLU A 1 90 ? -36.367 3.761 43.248 1.00 97.25 90 GLU A C 1
ATOM 732 O O . GLU A 1 90 ? -37.067 4.355 44.071 1.00 97.25 90 GLU A O 1
ATOM 737 N N . SER A 1 91 ? -35.884 2.536 43.463 1.00 97.12 91 SER A N 1
ATOM 738 C CA . SER A 1 91 ? -36.153 1.757 44.674 1.00 97.12 91 SER A CA 1
ATOM 739 C C . SER A 1 91 ? -35.620 2.463 45.924 1.00 97.12 91 SER A C 1
ATOM 741 O O . SER A 1 91 ? -36.360 2.639 46.893 1.00 97.12 91 SER A O 1
ATOM 743 N N . TYR A 1 92 ? -34.386 2.977 45.896 1.00 97.88 92 TYR A N 1
ATOM 744 C CA . TYR A 1 92 ? -33.847 3.757 47.015 1.00 97.88 92 TYR A CA 1
ATOM 745 C C . TYR A 1 92 ? -34.586 5.081 47.226 1.00 97.88 92 TYR A C 1
ATOM 747 O O . TYR A 1 92 ? -34.897 5.426 48.364 1.00 97.88 92 TYR A O 1
ATOM 755 N N . LYS A 1 93 ? -34.938 5.814 46.160 1.00 97.31 93 LYS A N 1
ATOM 756 C CA . LYS A 1 93 ? -35.730 7.054 46.276 1.00 97.31 93 LYS A CA 1
ATOM 757 C C . LYS A 1 93 ? -37.101 6.792 46.899 1.00 97.31 93 LYS A C 1
ATOM 759 O O . LYS A 1 93 ? -37.538 7.552 47.767 1.00 97.31 93 LYS A O 1
ATOM 764 N N . LYS A 1 94 ? -37.763 5.703 46.497 1.00 96.94 94 LYS A N 1
ATOM 765 C CA . LYS A 1 94 ? -39.031 5.265 47.085 1.00 96.94 94 LYS A CA 1
ATOM 766 C C . LYS A 1 94 ? -38.844 4.904 48.559 1.00 96.94 94 LYS A C 1
ATOM 768 O O . LYS A 1 94 ? -39.605 5.409 49.383 1.00 96.94 94 LYS A O 1
ATOM 773 N N . ALA A 1 95 ? -37.796 4.155 48.909 1.00 96.56 95 ALA A N 1
ATOM 774 C CA . ALA A 1 95 ? -37.457 3.851 50.298 1.00 96.56 95 ALA A CA 1
ATOM 775 C C . ALA A 1 95 ? -37.258 5.133 51.132 1.00 96.56 95 ALA A C 1
ATOM 777 O O . ALA A 1 95 ? -37.926 5.300 52.148 1.00 96.56 95 ALA A O 1
ATOM 778 N N . ILE A 1 96 ? -36.446 6.096 50.669 1.00 96.31 96 ILE A N 1
ATOM 779 C CA . ILE A 1 96 ? -36.234 7.396 51.340 1.00 96.31 96 ILE A CA 1
ATOM 780 C C . ILE A 1 96 ? -37.564 8.111 51.610 1.00 96.31 96 ILE A C 1
ATOM 782 O O . ILE A 1 96 ? -37.769 8.619 52.716 1.00 96.31 96 ILE A O 1
ATOM 786 N N . SER A 1 97 ? -38.463 8.141 50.619 1.00 96.31 97 SER A N 1
ATOM 787 C CA . SER A 1 97 ? -39.759 8.826 50.726 1.00 96.31 97 SER A CA 1
ATOM 788 C C . SER A 1 97 ? -40.693 8.215 51.777 1.00 96.31 97 SER A C 1
ATOM 790 O O . SER A 1 97 ? -41.513 8.933 52.348 1.00 96.31 97 SER A O 1
ATOM 792 N N . LEU A 1 98 ? -40.543 6.914 52.049 1.00 95.69 98 LEU A N 1
ATOM 793 C CA . LEU A 1 98 ? -41.353 6.157 53.003 1.00 95.69 98 LEU A CA 1
ATOM 794 C C . LEU A 1 98 ? -40.728 6.104 54.409 1.00 95.69 98 LEU A C 1
ATOM 796 O O . LEU A 1 98 ? -41.441 5.896 55.388 1.00 95.69 98 LEU A O 1
ATOM 800 N N . VAL A 1 99 ? -39.414 6.329 54.546 1.00 94.94 99 VAL A N 1
ATOM 801 C CA . VAL A 1 99 ? -38.751 6.392 55.859 1.00 94.94 99 VAL A CA 1
ATOM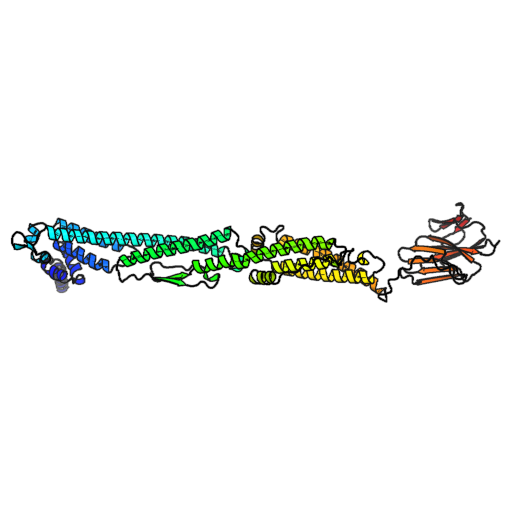 802 C C . VAL A 1 99 ? -39.110 7.701 56.581 1.00 94.94 99 VAL A C 1
ATOM 804 O O . VAL A 1 99 ? -38.580 8.786 56.302 1.00 94.94 99 VAL A O 1
ATOM 807 N N . ASP A 1 100 ? -39.976 7.598 57.586 1.00 93.69 100 ASP A N 1
ATOM 808 C CA . ASP A 1 100 ? -40.241 8.640 58.578 1.00 93.69 100 ASP A CA 1
ATOM 809 C C . ASP A 1 100 ? -39.852 8.197 60.007 1.00 93.69 100 ASP A C 1
ATOM 811 O O . ASP A 1 100 ? -39.466 7.054 60.255 1.00 93.69 100 ASP A O 1
ATOM 815 N N . ASP A 1 101 ? -39.907 9.115 60.979 1.00 91.69 101 ASP A N 1
ATOM 816 C CA . ASP A 1 101 ? -39.555 8.793 62.373 1.00 91.69 101 ASP A CA 1
ATOM 817 C C . ASP A 1 101 ? -40.505 7.761 63.007 1.00 91.69 101 ASP A C 1
ATOM 819 O O . ASP A 1 101 ? -40.164 7.142 64.020 1.00 91.69 101 ASP A O 1
ATOM 823 N N . ARG A 1 102 ? -41.720 7.602 62.465 1.00 92.06 102 ARG A N 1
ATOM 824 C CA . ARG A 1 102 ? -42.707 6.638 62.956 1.00 92.06 102 ARG A CA 1
ATOM 825 C C . ARG A 1 102 ? -42.370 5.240 62.452 1.00 92.06 102 ARG A C 1
ATOM 827 O O . ARG A 1 102 ? -42.424 4.303 63.244 1.00 92.06 102 ARG A O 1
ATOM 834 N N . GLU A 1 103 ? -41.998 5.126 61.188 1.00 92.56 103 GLU A N 1
ATOM 835 C CA . GLU A 1 103 ? -41.578 3.903 60.519 1.00 92.56 103 GLU A CA 1
ATOM 836 C C . GLU A 1 103 ? -40.353 3.299 61.209 1.00 92.56 103 GLU A C 1
ATOM 838 O O . GLU A 1 103 ? -40.406 2.169 61.693 1.00 92.56 103 GLU A O 1
ATOM 843 N N . VAL A 1 104 ? -39.301 4.100 61.407 1.00 91.50 104 VAL A N 1
ATOM 844 C CA . VAL A 1 104 ? -38.066 3.658 62.082 1.00 91.50 104 VAL A CA 1
ATOM 845 C C . VAL A 1 104 ? -38.328 3.144 63.504 1.00 91.50 104 VAL A C 1
ATOM 847 O O . VAL A 1 104 ? -37.665 2.217 63.957 1.00 91.50 104 VAL A O 1
ATOM 850 N N . ARG A 1 105 ? -39.293 3.729 64.230 1.00 89.19 105 ARG A N 1
ATOM 851 C CA . ARG A 1 105 ? -39.656 3.286 65.591 1.00 89.19 105 ARG A CA 1
ATOM 852 C C . ARG A 1 105 ? -40.543 2.046 65.613 1.00 89.19 105 ARG A C 1
ATOM 854 O O . ARG A 1 105 ? -40.519 1.322 66.600 1.00 89.19 105 ARG A O 1
ATOM 861 N N . LYS A 1 106 ? -41.392 1.868 64.599 1.00 90.75 106 LYS A N 1
ATOM 862 C CA . LYS A 1 106 ? -42.330 0.741 64.501 1.00 90.75 106 LYS A CA 1
ATOM 863 C C . LYS A 1 106 ? -41.612 -0.538 64.066 1.00 90.75 106 LYS A C 1
ATOM 865 O O . LYS A 1 106 ? -41.992 -1.613 64.516 1.00 90.75 106 LYS A O 1
ATOM 870 N N . ASN A 1 107 ? -40.611 -0.388 63.204 1.00 91.56 107 ASN A N 1
ATOM 871 C CA . ASN A 1 107 ? -39.908 -1.465 62.518 1.00 91.56 107 ASN A CA 1
ATOM 872 C C . ASN A 1 107 ? -38.398 -1.451 62.842 1.00 91.56 107 ASN A C 1
ATOM 874 O O . ASN A 1 107 ? -37.565 -1.659 61.963 1.00 91.56 107 ASN A O 1
ATOM 878 N N . ASP A 1 108 ? -38.028 -1.174 64.094 1.00 87.50 108 ASP A N 1
ATOM 879 C CA . ASP A 1 108 ? -36.635 -1.012 64.545 1.00 87.50 108 ASP A CA 1
ATOM 880 C C . ASP A 1 108 ? -35.744 -2.234 64.260 1.00 87.50 108 ASP A C 1
ATOM 882 O O . ASP A 1 108 ? -34.582 -2.067 63.874 1.00 87.50 108 ASP A O 1
ATOM 886 N N . ASP A 1 109 ? -36.308 -3.442 64.344 1.00 89.31 109 ASP A N 1
ATOM 887 C CA . ASP A 1 109 ? -35.661 -4.706 63.965 1.00 89.31 109 ASP A CA 1
ATOM 888 C C . ASP A 1 109 ? -35.072 -4.677 62.538 1.00 89.31 109 ASP A C 1
ATOM 890 O O . ASP A 1 109 ? -33.999 -5.233 62.286 1.00 89.31 109 ASP A O 1
ATOM 894 N N . TYR A 1 110 ? -35.724 -3.989 61.593 1.00 91.62 110 TYR A N 1
ATOM 895 C CA . TYR A 1 110 ? -35.279 -3.930 60.195 1.00 91.62 110 TYR A CA 1
ATOM 896 C C . TYR A 1 110 ? -34.159 -2.917 59.943 1.00 91.62 110 TYR A C 1
ATOM 898 O O . TYR A 1 110 ? -33.458 -3.001 58.934 1.00 91.62 110 TYR A O 1
ATOM 906 N N . TYR A 1 111 ? -33.962 -1.976 60.868 1.00 92.62 111 TYR A N 1
ATOM 907 C CA . TYR A 1 111 ? -32.971 -0.904 60.767 1.00 92.62 111 TYR A CA 1
ATOM 908 C C . TYR A 1 111 ? -31.839 -1.062 61.792 1.00 92.62 111 TYR A C 1
ATOM 910 O O . TYR A 1 111 ? -31.067 -0.128 62.016 1.00 92.62 111 TYR A O 1
ATOM 918 N N . MET A 1 112 ? -31.691 -2.245 62.401 1.00 89.69 112 MET A N 1
ATOM 919 C CA . MET A 1 112 ? -30.667 -2.518 63.417 1.00 89.69 112 MET A CA 1
ATOM 920 C C . MET A 1 112 ? -29.237 -2.172 62.974 1.00 89.69 112 MET A C 1
ATOM 922 O O . MET A 1 112 ? -28.419 -1.809 63.818 1.00 89.69 112 MET A O 1
ATOM 926 N N . ALA A 1 113 ? -28.940 -2.230 61.670 1.00 88.75 113 ALA A N 1
ATOM 927 C CA . ALA A 1 113 ? -27.643 -1.841 61.106 1.00 88.75 113 ALA A CA 1
ATOM 928 C C . ALA A 1 113 ? -27.272 -0.368 61.377 1.00 88.75 113 ALA A C 1
ATOM 930 O O . ALA A 1 113 ? -26.093 -0.030 61.443 1.00 88.75 113 ALA A O 1
ATOM 931 N N . TYR A 1 114 ? -28.268 0.494 61.590 1.00 91.88 114 TYR A N 1
ATOM 932 C CA . TYR A 1 114 ? -28.103 1.928 61.843 1.00 91.88 114 TYR A CA 1
ATOM 933 C C . TYR A 1 114 ? -28.150 2.282 63.336 1.00 91.88 114 TYR A C 1
ATOM 935 O O . TYR A 1 114 ? -28.123 3.460 63.704 1.00 91.88 114 TYR A O 1
ATOM 943 N N . ASN A 1 115 ? -28.254 1.285 64.221 1.00 91.12 115 ASN A N 1
ATOM 944 C CA . ASN A 1 115 ? -28.354 1.519 65.653 1.00 91.12 115 ASN A CA 1
ATOM 945 C C . ASN A 1 115 ? -27.017 2.023 66.210 1.00 91.12 115 ASN A C 1
ATOM 947 O O . ASN A 1 115 ? -26.025 1.295 66.254 1.00 91.12 115 ASN A O 1
ATOM 951 N N . ARG A 1 116 ? -26.995 3.273 66.676 1.00 88.12 116 ARG A N 1
ATOM 952 C CA . ARG A 1 116 ? -25.792 3.900 67.228 1.00 88.12 116 ARG A CA 1
ATOM 953 C C . ARG A 1 116 ? -26.076 4.636 68.527 1.00 88.12 116 ARG A C 1
ATOM 955 O O . ARG A 1 116 ? -27.202 5.029 68.826 1.00 88.12 116 ARG A O 1
ATOM 962 N N . ARG A 1 117 ? -25.023 4.833 69.320 1.00 87.25 117 ARG A N 1
ATOM 963 C CA . ARG A 1 117 ? -25.104 5.575 70.580 1.00 87.25 117 ARG A CA 1
ATOM 964 C C . ARG A 1 117 ? -25.189 7.072 70.296 1.00 87.25 117 ARG A C 1
ATOM 966 O O . ARG A 1 117 ? -24.271 7.651 69.721 1.00 87.25 117 ARG A O 1
ATOM 973 N N . ASP A 1 118 ? -26.263 7.714 70.738 1.00 81.62 118 ASP A N 1
ATOM 974 C CA . ASP A 1 118 ? -26.384 9.166 70.676 1.00 81.62 118 ASP A CA 1
ATOM 975 C C . ASP A 1 118 ? -25.406 9.811 71.676 1.00 81.62 118 ASP A C 1
ATOM 977 O O . ASP A 1 118 ? -25.489 9.583 72.884 1.00 81.62 118 ASP A O 1
ATOM 981 N N . LEU A 1 119 ? -24.472 10.623 71.172 1.00 80.31 119 LEU A N 1
ATOM 982 C CA . LEU A 1 119 ? -23.410 11.251 71.969 1.00 80.31 119 LEU A CA 1
ATOM 983 C C . LEU A 1 119 ? -23.932 12.235 73.030 1.00 80.31 119 LEU A C 1
ATOM 985 O O . LEU A 1 119 ? -23.255 12.465 74.027 1.00 80.31 119 LEU A O 1
ATOM 989 N N . ARG A 1 120 ? -25.129 12.808 72.842 1.00 81.31 120 ARG A N 1
ATOM 990 C CA . ARG A 1 120 ? -25.720 13.799 73.753 1.00 81.31 120 ARG A CA 1
ATOM 991 C C . ARG A 1 120 ? -26.531 13.147 74.870 1.00 81.31 120 ARG A C 1
ATOM 993 O O . ARG A 1 120 ? -26.570 13.668 75.979 1.00 81.31 120 ARG A O 1
ATOM 1000 N N . THR A 1 121 ? -27.209 12.038 74.581 1.00 82.38 121 THR A N 1
ATOM 1001 C CA . THR A 1 121 ? -28.124 11.376 75.535 1.00 82.38 121 THR A CA 1
ATOM 1002 C C . THR A 1 121 ? -27.599 10.048 76.076 1.00 82.38 121 THR A C 1
ATOM 1004 O O . THR A 1 121 ? -28.147 9.516 77.039 1.00 82.38 121 THR A O 1
ATOM 1007 N N . GLY A 1 122 ? -26.556 9.489 75.462 1.00 81.50 122 GLY A N 1
ATOM 1008 C CA . GLY A 1 122 ? -25.959 8.207 75.825 1.00 81.50 122 GLY A CA 1
ATOM 1009 C C . GLY A 1 122 ? -26.809 6.980 75.484 1.00 81.50 122 GLY A C 1
ATOM 1010 O O . GLY A 1 122 ? -26.322 5.869 75.694 1.00 81.50 122 GLY A O 1
ATOM 1011 N N . LYS A 1 123 ? -28.034 7.159 74.967 1.00 86.81 123 LYS A N 1
ATOM 1012 C CA . LYS A 1 123 ? -28.955 6.082 74.580 1.00 86.81 123 LYS A CA 1
ATOM 1013 C C . LYS A 1 123 ? -28.648 5.577 73.172 1.00 86.81 123 LYS A C 1
ATOM 1015 O O . LYS A 1 123 ? -28.265 6.352 72.298 1.00 86.81 123 LYS A O 1
ATOM 1020 N N . PHE A 1 124 ? -28.835 4.278 72.970 1.00 85.56 124 PHE A N 1
ATOM 1021 C CA . PHE A 1 124 ? -28.836 3.673 71.643 1.00 85.56 124 PHE A CA 1
ATOM 1022 C C . PHE A 1 124 ? -30.164 3.967 70.953 1.00 85.56 124 PHE A C 1
ATOM 1024 O O . PHE A 1 124 ? -31.220 3.914 71.587 1.00 85.56 124 PHE A O 1
ATOM 1031 N N . GLY A 1 125 ? -30.096 4.325 69.680 1.00 87.12 125 GLY A N 1
ATOM 1032 C CA . GLY A 1 125 ? -31.269 4.573 68.865 1.00 87.12 125 GLY A CA 1
ATOM 1033 C C . GLY A 1 125 ? -30.896 4.743 67.403 1.00 87.12 125 GLY A C 1
ATOM 1034 O O . GLY A 1 125 ? -29.759 5.073 67.060 1.00 87.12 125 GLY A O 1
ATOM 1035 N N . ILE A 1 126 ? -31.883 4.529 66.546 1.00 91.50 126 ILE A N 1
ATOM 1036 C CA . ILE A 1 126 ? -31.759 4.698 65.104 1.00 91.50 126 ILE A CA 1
ATOM 1037 C C . ILE A 1 126 ? -32.326 6.074 64.760 1.00 91.50 126 ILE A C 1
ATOM 1039 O O . ILE A 1 126 ? -33.451 6.397 65.150 1.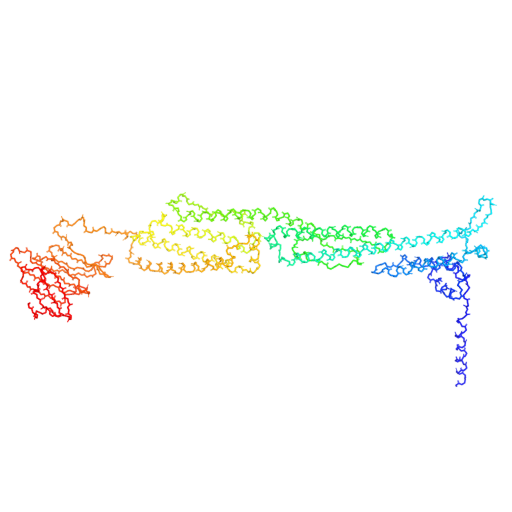00 91.50 126 ILE A O 1
ATOM 1043 N N . LYS A 1 127 ? -31.544 6.913 64.073 1.00 91.19 127 LYS A N 1
ATOM 1044 C CA . LYS A 1 127 ? -32.023 8.217 63.597 1.00 91.19 127 LYS A CA 1
ATOM 1045 C C . LYS A 1 127 ? -32.370 8.119 62.123 1.00 91.19 127 LYS A C 1
ATOM 1047 O O . LYS A 1 127 ? -31.571 7.619 61.336 1.00 91.19 127 LYS A O 1
ATOM 1052 N N . LYS A 1 128 ? -33.507 8.705 61.743 1.00 92.62 128 LYS A N 1
ATOM 1053 C CA . LYS A 1 128 ? -33.919 8.852 60.343 1.00 92.62 128 LYS A CA 1
ATOM 1054 C C . LYS A 1 128 ? -32.811 9.438 59.463 1.00 92.62 128 LYS A C 1
ATOM 1056 O O . LYS A 1 128 ? -32.593 8.947 58.364 1.00 92.62 128 LYS A O 1
ATOM 1061 N N . SER A 1 129 ? -32.089 10.445 59.963 1.00 91.62 129 SER A N 1
ATOM 1062 C CA . SER A 1 129 ? -30.992 11.095 59.233 1.00 91.62 129 SER A CA 1
ATOM 1063 C C . SER A 1 129 ? -29.902 10.125 58.781 1.00 91.62 129 SER A C 1
ATOM 1065 O O . SER A 1 129 ? -29.288 10.352 57.752 1.00 91.62 129 SER A O 1
ATOM 1067 N N . ASP A 1 130 ? -29.652 9.061 59.545 1.00 92.19 130 ASP A N 1
ATOM 1068 C CA . ASP A 1 130 ? -28.571 8.114 59.255 1.00 92.19 130 ASP A CA 1
ATOM 1069 C C . ASP A 1 130 ? -28.986 7.111 58.190 1.00 92.19 130 ASP A C 1
ATOM 1071 O O . ASP A 1 130 ? -28.198 6.792 57.309 1.00 92.19 130 ASP A O 1
ATOM 1075 N N . VAL A 1 131 ? -30.246 6.673 58.254 1.00 93.25 131 VAL A N 1
ATOM 1076 C CA . VAL A 1 131 ? -30.868 5.832 57.226 1.00 93.25 131 VAL A CA 1
ATOM 1077 C C . VAL A 1 131 ? -30.951 6.601 55.906 1.00 93.25 131 VAL A C 1
ATOM 1079 O O . VAL A 1 131 ? -30.562 6.084 54.866 1.00 93.25 131 VAL A O 1
ATOM 1082 N N . HIS A 1 132 ? -31.408 7.859 55.948 1.00 94.62 132 HIS A N 1
ATOM 1083 C CA . HIS A 1 132 ? -31.463 8.733 54.771 1.00 94.62 132 HIS A CA 1
ATOM 1084 C C . HIS A 1 132 ? -30.078 8.964 54.169 1.00 94.62 132 HIS A C 1
ATOM 1086 O O . HIS A 1 132 ? -29.923 8.772 52.970 1.00 94.62 132 HIS A O 1
ATOM 1092 N N . LEU A 1 133 ? -29.074 9.285 54.991 1.00 95.06 133 LEU A N 1
ATOM 1093 C CA . LEU A 1 133 ? -27.702 9.483 54.524 1.00 95.06 133 LEU A CA 1
ATOM 1094 C C . LEU A 1 133 ? -27.135 8.227 53.848 1.00 95.06 133 LEU A C 1
ATOM 1096 O O . LEU A 1 133 ? -26.491 8.332 52.810 1.00 95.06 133 LEU A O 1
ATOM 1100 N N . ASP A 1 134 ? -27.368 7.041 54.412 1.00 94.50 134 ASP A N 1
ATOM 1101 C CA . ASP A 1 134 ? -26.930 5.790 53.789 1.00 94.50 134 ASP A CA 1
ATOM 1102 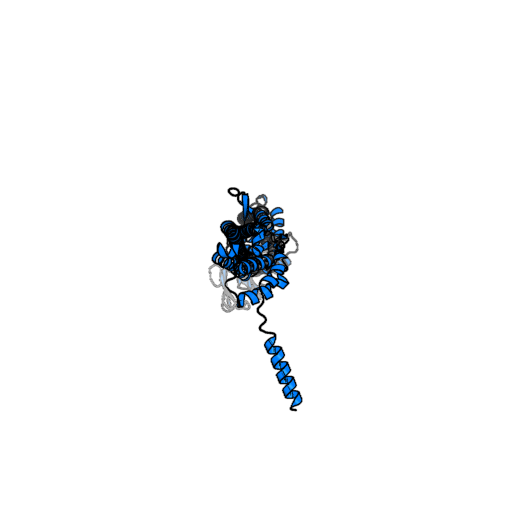C C . ASP A 1 134 ? -27.612 5.565 52.433 1.00 94.50 134 ASP A C 1
ATOM 1104 O O . ASP A 1 134 ? -26.937 5.282 51.448 1.00 94.50 134 ASP A O 1
ATOM 1108 N N . TYR A 1 135 ? -28.929 5.773 52.342 1.00 95.81 135 TYR A N 1
ATOM 1109 C CA . TYR A 1 135 ? -29.664 5.603 51.083 1.00 95.81 135 TYR A CA 1
ATOM 1110 C C . TYR A 1 135 ? -29.234 6.632 50.027 1.00 95.81 135 TYR A C 1
ATOM 1112 O O . TYR A 1 135 ? -29.103 6.290 48.853 1.00 95.81 135 TYR A O 1
ATOM 1120 N N . GLU A 1 136 ? -28.972 7.878 50.428 1.00 96.50 136 GLU A N 1
ATOM 1121 C CA . GLU A 1 136 ? -28.420 8.919 49.555 1.00 96.50 136 GLU A CA 1
ATOM 1122 C C . GLU A 1 136 ? -27.024 8.544 49.044 1.00 96.50 136 GLU A C 1
ATOM 1124 O O . GLU A 1 136 ? -26.765 8.674 47.847 1.00 96.50 136 GLU A O 1
ATOM 1129 N N . ASN A 1 137 ? -26.157 8.003 49.908 1.00 96.56 137 ASN A N 1
ATOM 1130 C CA . ASN A 1 137 ? -24.843 7.502 49.503 1.00 96.56 137 ASN A CA 1
ATOM 1131 C C . ASN A 1 137 ? -24.973 6.345 48.501 1.00 96.56 137 ASN A C 1
ATOM 1133 O O . ASN A 1 137 ? -24.299 6.352 47.478 1.00 96.56 137 ASN A O 1
ATOM 1137 N N . LYS A 1 138 ? -25.899 5.401 48.721 1.00 95.75 138 LYS A N 1
ATOM 1138 C CA . LYS A 1 138 ? -26.173 4.307 47.771 1.00 95.75 138 LYS A CA 1
ATOM 1139 C C . LYS A 1 138 ? -26.648 4.820 46.413 1.00 95.75 138 LYS A C 1
ATOM 1141 O O . LYS A 1 138 ? -26.197 4.329 45.380 1.00 95.75 138 LYS A O 1
ATOM 1146 N N . ILE A 1 139 ? -27.534 5.819 46.394 1.00 96.19 139 ILE A N 1
ATOM 1147 C CA . ILE A 1 139 ? -27.973 6.466 45.150 1.00 96.19 139 ILE A CA 1
ATOM 1148 C C . ILE A 1 139 ? -26.783 7.126 44.447 1.00 96.19 139 ILE A C 1
ATOM 1150 O O . ILE A 1 139 ? -26.634 6.959 43.236 1.00 96.19 139 ILE A O 1
ATOM 1154 N N . ALA A 1 140 ? -25.941 7.856 45.183 1.00 96.06 140 ALA A N 1
ATOM 1155 C CA . ALA A 1 140 ? -24.755 8.511 44.638 1.00 96.06 140 ALA A CA 1
ATOM 1156 C C . ALA A 1 140 ? -23.755 7.498 44.057 1.00 96.06 140 ALA A C 1
ATOM 1158 O O . ALA A 1 140 ? -23.264 7.704 42.947 1.00 96.06 140 ALA A O 1
ATOM 1159 N N . ASP A 1 141 ? -23.525 6.377 44.743 1.00 93.94 141 ASP A N 1
ATOM 1160 C CA . ASP A 1 141 ? -22.645 5.297 44.291 1.00 93.94 141 ASP A CA 1
ATOM 1161 C C . ASP A 1 141 ? -23.152 4.675 42.979 1.00 93.94 141 ASP A C 1
ATOM 1163 O O . ASP A 1 141 ? -22.397 4.558 42.010 1.00 93.94 141 ASP A O 1
ATOM 1167 N N . VAL A 1 142 ? -24.445 4.324 42.906 1.00 93.81 142 VAL A N 1
ATOM 1168 C CA . VAL A 1 142 ? -25.047 3.745 41.688 1.00 93.81 142 VAL A CA 1
ATOM 1169 C C . VAL A 1 142 ? -25.040 4.751 40.539 1.00 93.81 142 VAL A C 1
ATOM 1171 O O . VAL A 1 142 ? -24.730 4.380 39.408 1.00 93.81 142 VAL A O 1
ATOM 1174 N N . THR A 1 143 ? -25.336 6.023 40.818 1.00 94.62 143 THR A N 1
ATOM 1175 C CA . THR A 1 143 ? -25.323 7.096 39.810 1.00 94.62 143 THR A CA 1
ATOM 1176 C C . THR A 1 143 ? -23.918 7.294 39.243 1.00 94.62 143 THR A C 1
ATOM 1178 O O . THR A 1 143 ? -23.747 7.261 38.028 1.00 94.62 143 THR A O 1
ATOM 1181 N N . THR A 1 144 ? -22.902 7.387 40.106 1.00 93.81 144 THR A N 1
ATOM 1182 C CA . THR A 1 144 ? -21.494 7.521 39.698 1.00 93.81 144 THR A CA 1
ATOM 1183 C C . THR A 1 144 ? -21.044 6.330 38.847 1.00 93.81 144 THR A C 1
ATOM 1185 O O . THR A 1 144 ? -20.406 6.504 37.810 1.00 93.81 144 THR A O 1
ATOM 1188 N N . LYS A 1 145 ? -21.409 5.101 39.243 1.00 91.00 145 LYS A N 1
ATOM 1189 C CA . LYS A 1 145 ? -21.064 3.886 38.487 1.00 91.00 145 LYS A CA 1
ATOM 1190 C C . LYS A 1 145 ? -21.772 3.852 37.126 1.00 91.00 145 LYS A C 1
ATOM 1192 O O . LYS A 1 145 ? -21.144 3.519 36.127 1.00 91.00 145 LYS A O 1
ATOM 1197 N N . LYS A 1 146 ? -23.048 4.249 37.066 1.00 92.94 146 LYS A N 1
ATOM 1198 C CA . LYS A 1 146 ? -23.818 4.380 35.818 1.00 92.94 146 LYS A CA 1
ATOM 1199 C C . LYS A 1 146 ? -23.197 5.403 34.862 1.00 92.94 146 LYS A C 1
ATOM 1201 O O . LYS A 1 146 ? -23.036 5.105 33.682 1.00 92.94 146 LYS A O 1
ATOM 1206 N N . GLU A 1 147 ? -22.831 6.585 35.352 1.00 93.06 147 GLU A N 1
ATOM 1207 C CA . GLU A 1 147 ? -22.158 7.613 34.546 1.00 93.06 147 GLU A CA 1
ATOM 1208 C C . GLU A 1 147 ? -20.828 7.103 33.984 1.00 93.06 147 GLU A C 1
ATOM 1210 O O . GLU A 1 147 ? -20.565 7.261 32.792 1.00 93.06 147 GLU A O 1
ATOM 1215 N N . LEU A 1 148 ? -20.042 6.405 34.808 1.00 91.88 148 LEU A N 1
ATOM 1216 C CA . LEU A 1 148 ? -18.789 5.784 34.391 1.00 91.88 148 LEU A CA 1
ATOM 1217 C C . LEU A 1 148 ? -19.000 4.731 33.291 1.00 91.88 148 LEU A C 1
ATOM 1219 O O . LEU A 1 148 ? -18.261 4.714 32.311 1.00 91.88 148 LEU A O 1
ATOM 1223 N N . VAL A 1 149 ? -20.018 3.875 33.416 1.00 91.94 149 VAL A N 1
ATOM 1224 C CA . VAL A 1 149 ? -20.364 2.881 32.384 1.00 91.94 149 VAL A CA 1
ATOM 1225 C C . VAL A 1 149 ? -20.745 3.547 31.061 1.00 91.94 149 VAL A C 1
ATOM 1227 O O . VAL A 1 149 ? -20.278 3.119 30.004 1.00 91.94 149 VAL A O 1
ATOM 1230 N N . ASN A 1 150 ? -21.538 4.617 31.111 1.00 91.56 150 ASN A N 1
ATOM 1231 C CA . ASN A 1 150 ? -21.914 5.376 29.919 1.00 91.56 150 ASN A CA 1
ATOM 1232 C C . ASN A 1 150 ? -20.700 6.043 29.260 1.00 91.56 150 ASN A C 1
ATOM 1234 O O . ASN A 1 150 ? -20.570 6.000 28.038 1.00 91.56 150 ASN A O 1
ATOM 1238 N N . GLU A 1 151 ? -19.783 6.603 30.051 1.00 92.69 151 GLU A N 1
ATOM 1239 C CA . GLU A 1 151 ? -18.532 7.175 29.545 1.00 92.69 151 GLU A CA 1
ATOM 1240 C C . GLU A 1 151 ? -17.666 6.105 28.859 1.00 92.69 151 GLU A C 1
ATOM 1242 O O . GLU A 1 151 ? -17.192 6.311 27.743 1.00 92.69 151 GLU A O 1
ATOM 1247 N N . VAL A 1 152 ? -17.501 4.929 29.478 1.00 93.00 152 VAL A N 1
ATOM 1248 C CA . VAL A 1 152 ? -16.745 3.810 28.887 1.00 93.00 152 VAL A CA 1
ATOM 1249 C C . VAL A 1 152 ? -17.380 3.351 27.570 1.00 93.00 152 VAL A C 1
ATOM 1251 O O . VAL A 1 152 ? -16.660 3.070 26.612 1.00 93.00 152 VAL A O 1
ATOM 1254 N N . HIS A 1 153 ? -18.711 3.299 27.494 1.00 92.06 153 HIS A N 1
ATOM 1255 C CA . HIS A 1 153 ? -19.422 2.949 26.266 1.00 92.06 153 HIS A CA 1
ATOM 1256 C C . HIS A 1 153 ? -19.192 3.970 25.146 1.00 92.06 153 HIS A C 1
ATOM 1258 O O . HIS A 1 153 ? -18.817 3.576 24.046 1.00 92.06 153 HIS A O 1
ATOM 1264 N N . GLN A 1 154 ? -19.300 5.269 25.439 1.00 92.81 154 GLN A N 1
ATOM 1265 C CA . GLN A 1 154 ? -19.017 6.332 24.467 1.00 92.81 154 GLN A CA 1
ATOM 1266 C C . GLN A 1 154 ? -17.568 6.294 23.968 1.00 92.81 154 GLN A C 1
ATOM 1268 O O . GLN A 1 154 ? -17.306 6.480 22.779 1.00 92.81 154 GLN A O 1
ATOM 1273 N N . ILE A 1 155 ? -16.609 6.038 24.865 1.00 93.81 155 ILE A N 1
ATOM 1274 C CA . ILE A 1 155 ? -15.201 5.889 24.483 1.00 93.81 155 ILE A CA 1
ATOM 1275 C C . ILE A 1 155 ? -15.035 4.667 23.572 1.00 93.81 155 ILE A C 1
ATOM 1277 O O . ILE A 1 155 ? -14.353 4.778 22.556 1.00 93.81 155 ILE A O 1
ATOM 1281 N N . LYS A 1 156 ? -15.685 3.535 23.881 1.00 93.12 156 LYS A N 1
ATOM 1282 C CA . LYS A 1 156 ? -15.658 2.341 23.024 1.00 93.12 156 LYS A CA 1
ATOM 1283 C C . LYS A 1 156 ? -16.185 2.643 21.624 1.00 93.12 156 LYS A C 1
ATOM 1285 O O . LYS A 1 156 ? -15.503 2.314 20.661 1.00 93.12 156 LYS A O 1
ATOM 1290 N N . GLU A 1 157 ? -17.361 3.262 21.507 1.00 93.31 157 GLU A N 1
ATOM 1291 C CA . GLU A 1 157 ? -17.948 3.629 20.209 1.00 93.31 157 GLU A CA 1
ATOM 1292 C C . GLU A 1 157 ? -16.991 4.512 19.406 1.00 93.31 157 GLU A C 1
ATOM 1294 O O . GLU A 1 157 ? -16.662 4.198 18.266 1.00 93.31 157 GLU A O 1
ATOM 1299 N N . LYS A 1 158 ? -16.420 5.539 20.045 1.00 94.56 158 LYS A N 1
ATOM 1300 C CA . LYS A 1 158 ? -15.423 6.405 19.413 1.00 94.56 158 LYS A CA 1
ATOM 1301 C C . LYS A 1 158 ? -14.176 5.639 18.955 1.00 94.56 158 LYS A C 1
ATOM 1303 O O . LYS A 1 158 ? -13.640 5.929 17.887 1.00 94.56 158 LYS A O 1
ATOM 1308 N N . THR A 1 159 ? -13.688 4.686 19.749 1.00 95.19 159 THR A N 1
ATOM 1309 C CA . THR A 1 159 ? -12.544 3.840 19.379 1.00 95.19 159 THR A CA 1
ATOM 1310 C C . THR A 1 159 ? -12.868 2.939 18.187 1.00 95.19 159 THR A C 1
ATOM 1312 O O . THR A 1 159 ? -12.027 2.798 17.301 1.00 95.19 159 THR A O 1
ATOM 1315 N N . VAL A 1 160 ? -14.077 2.372 18.135 1.00 94.81 160 VAL A N 1
ATOM 1316 C CA . VAL A 1 160 ? -14.559 1.574 16.996 1.00 94.81 160 VAL A CA 1
ATOM 1317 C C . VAL A 1 160 ? -14.653 2.439 15.739 1.00 94.81 160 VAL A C 1
ATOM 1319 O O . VAL A 1 160 ? -14.143 2.048 14.693 1.00 94.81 160 VAL A O 1
ATOM 1322 N N . ASP A 1 161 ? -15.216 3.642 15.838 1.00 95.38 161 ASP A N 1
ATOM 1323 C CA . ASP A 1 161 ? -15.318 4.571 14.709 1.00 95.38 161 ASP A CA 1
ATOM 1324 C C . ASP A 1 161 ? -13.941 4.971 14.168 1.00 95.38 161 ASP A C 1
ATOM 1326 O O . ASP A 1 161 ? -13.713 4.963 12.959 1.00 95.38 161 ASP A O 1
ATOM 1330 N N . GLN A 1 162 ? -12.988 5.274 15.052 1.00 95.19 162 GLN A N 1
ATOM 1331 C CA . GLN A 1 162 ? -11.614 5.579 14.651 1.00 95.19 162 GLN A CA 1
ATOM 1332 C C . GLN A 1 162 ? -10.914 4.390 14.004 1.00 95.19 162 GLN A C 1
ATOM 1334 O O . GLN A 1 162 ? -10.178 4.577 13.036 1.00 95.19 162 GLN A O 1
ATOM 1339 N N . TYR A 1 163 ? -11.149 3.180 14.514 1.00 96.31 163 TYR A N 1
ATOM 1340 C CA . TYR A 1 163 ? -10.646 1.970 13.883 1.00 96.31 163 TYR A CA 1
ATOM 1341 C C . TYR A 1 163 ? -11.221 1.805 12.474 1.00 96.31 163 TYR A C 1
ATOM 1343 O O . TYR A 1 163 ? -10.463 1.574 11.541 1.00 96.31 163 TYR A O 1
ATOM 1351 N N . ASN A 1 164 ? -12.526 2.014 12.290 1.00 96.12 164 ASN A N 1
ATOM 1352 C CA . ASN A 1 164 ? -13.171 1.938 10.979 1.00 96.12 164 ASN A CA 1
ATOM 1353 C C . ASN A 1 164 ? -12.614 2.983 9.997 1.00 96.12 164 ASN A C 1
ATOM 1355 O O . ASN A 1 164 ? -12.368 2.665 8.836 1.00 96.12 164 ASN A O 1
ATOM 1359 N N . ILE A 1 165 ? -12.366 4.218 10.454 1.00 96.25 165 ILE A N 1
ATOM 1360 C CA . ILE A 1 165 ? -11.714 5.262 9.643 1.00 96.25 165 ILE A CA 1
ATOM 1361 C C . ILE A 1 165 ? -10.308 4.817 9.223 1.00 96.25 165 ILE A C 1
ATOM 1363 O O . ILE A 1 165 ? -9.956 4.921 8.048 1.00 96.25 165 ILE A O 1
ATOM 1367 N N . PHE A 1 166 ? -9.522 4.297 10.169 1.00 96.69 166 PHE A N 1
ATOM 1368 C CA . PHE A 1 166 ? -8.195 3.748 9.901 1.00 96.69 166 PHE A CA 1
ATOM 1369 C C . PHE A 1 166 ? -8.253 2.603 8.878 1.00 96.69 166 PHE A C 1
ATOM 1371 O O . PHE A 1 166 ? -7.510 2.637 7.901 1.00 96.69 166 PHE A O 1
ATOM 1378 N N . VAL A 1 167 ? -9.142 1.623 9.068 1.00 96.19 167 VAL A N 1
ATOM 1379 C CA . VAL A 1 167 ? -9.294 0.466 8.175 1.00 96.19 167 VAL A CA 1
ATOM 1380 C C . VAL A 1 167 ? -9.646 0.912 6.766 1.00 96.19 167 VAL A C 1
ATOM 1382 O O . VAL A 1 167 ? -9.002 0.461 5.828 1.00 96.19 167 VAL A O 1
ATOM 1385 N N . ASN A 1 168 ? -10.602 1.830 6.608 1.00 95.88 168 ASN A N 1
ATOM 1386 C CA . ASN A 1 168 ? -10.979 2.339 5.290 1.00 95.88 168 ASN A CA 1
ATOM 1387 C C . ASN A 1 168 ? -9.781 2.984 4.581 1.00 95.88 168 ASN A C 1
ATOM 1389 O O . ASN A 1 168 ? -9.468 2.604 3.456 1.00 95.88 168 ASN A O 1
ATOM 1393 N N . LYS A 1 169 ? -9.040 3.871 5.263 1.00 96.06 169 LYS A N 1
ATOM 1394 C CA . LYS A 1 169 ? -7.839 4.491 4.678 1.00 96.06 169 LYS A CA 1
ATOM 1395 C C . LYS A 1 169 ? -6.749 3.454 4.376 1.00 96.06 169 LYS A C 1
ATOM 1397 O O . LYS A 1 169 ? -6.083 3.556 3.352 1.00 96.06 169 LYS A O 1
ATOM 1402 N N . ALA A 1 170 ? -6.568 2.450 5.234 1.00 95.31 170 ALA A N 1
ATOM 1403 C CA . ALA A 1 170 ? -5.602 1.376 5.013 1.00 95.31 170 ALA A CA 1
ATOM 1404 C C . ALA A 1 170 ? -5.980 0.493 3.811 1.00 95.31 170 ALA A C 1
ATOM 1406 O O . ALA A 1 170 ? -5.098 0.125 3.040 1.00 95.31 170 ALA A O 1
ATOM 1407 N N . VAL A 1 171 ? -7.270 0.192 3.613 1.00 95.06 171 VAL A N 1
ATOM 1408 C CA . VAL A 1 171 ? -7.774 -0.522 2.427 1.00 95.06 171 VAL A CA 1
ATOM 1409 C C . VAL A 1 171 ? -7.578 0.316 1.166 1.00 95.06 171 VAL A C 1
ATOM 1411 O O . VAL A 1 171 ? -7.097 -0.213 0.164 1.00 95.06 171 VAL A O 1
ATOM 1414 N N . ASP A 1 172 ? -7.901 1.608 1.206 1.00 94.31 172 ASP A N 1
ATOM 1415 C CA . ASP A 1 172 ? -7.707 2.520 0.074 1.00 94.31 172 ASP A CA 1
ATOM 1416 C C . ASP A 1 172 ? -6.221 2.609 -0.308 1.00 94.31 172 ASP A C 1
ATOM 1418 O O . ASP A 1 172 ? -5.859 2.477 -1.479 1.00 94.31 172 ASP A O 1
ATOM 1422 N N . PHE A 1 173 ? -5.338 2.729 0.688 1.00 94.06 173 PHE A N 1
ATOM 1423 C CA . PHE A 1 173 ? -3.891 2.718 0.489 1.00 94.06 173 PHE A CA 1
ATOM 1424 C C . PHE A 1 173 ? -3.406 1.383 -0.092 1.00 94.06 173 PHE A C 1
ATOM 1426 O O . PHE A 1 173 ? -2.748 1.360 -1.128 1.00 94.06 173 PHE A O 1
ATOM 1433 N N . TYR A 1 174 ? -3.770 0.258 0.528 1.00 92.75 174 TYR A N 1
ATOM 1434 C CA . TYR A 1 174 ? -3.367 -1.078 0.085 1.00 92.75 174 TYR A CA 1
ATOM 1435 C C . TYR A 1 174 ? -3.857 -1.396 -1.334 1.00 92.75 174 TYR A C 1
ATOM 1437 O O . TYR A 1 174 ? -3.106 -1.937 -2.138 1.00 92.75 174 TYR A O 1
ATOM 1445 N N . SER A 1 175 ? -5.095 -1.032 -1.673 1.00 91.75 175 SER A N 1
ATOM 1446 C CA . SER A 1 175 ? -5.688 -1.320 -2.986 1.00 91.75 175 SER A CA 1
ATOM 1447 C C . SER A 1 175 ? -5.154 -0.434 -4.115 1.00 91.75 175 SER A C 1
ATOM 1449 O O . SER A 1 175 ? -5.215 -0.831 -5.281 1.00 91.75 175 SER A O 1
ATOM 1451 N N . SER A 1 176 ? -4.576 0.725 -3.786 1.00 91.12 176 SER A N 1
ATOM 1452 C CA . SER A 1 176 ? -3.942 1.625 -4.758 1.00 91.12 176 SER A CA 1
ATOM 1453 C C . SER A 1 176 ? -2.659 1.040 -5.367 1.00 91.12 176 SER A C 1
ATOM 1455 O O . SER A 1 176 ? -2.254 1.434 -6.470 1.00 91.12 176 SER A O 1
ATOM 1457 N N . TYR A 1 177 ? -2.039 0.058 -4.698 1.00 91.00 177 TYR A N 1
ATOM 1458 C CA . TYR A 1 177 ? -0.783 -0.554 -5.132 1.00 91.00 177 TYR A CA 1
ATOM 1459 C C . TYR A 1 177 ? -0.862 -2.086 -5.142 1.00 91.00 177 TYR A C 1
ATOM 1461 O O . TYR A 1 177 ? -1.167 -2.703 -4.125 1.00 91.00 177 TYR A O 1
ATOM 1469 N N . PRO A 1 178 ? -0.523 -2.740 -6.267 1.00 88.75 178 PRO A N 1
ATOM 1470 C CA . PRO A 1 178 ? -0.616 -4.194 -6.369 1.00 88.75 178 PRO A CA 1
ATOM 1471 C C . PRO A 1 178 ? 0.403 -4.930 -5.487 1.00 88.75 178 PRO A C 1
ATOM 1473 O O . PRO A 1 178 ? 0.133 -6.049 -5.066 1.00 88.75 178 PRO A O 1
ATOM 1476 N N . ASP A 1 179 ? 1.575 -4.337 -5.242 1.00 90.81 179 ASP A N 1
ATOM 1477 C CA . ASP A 1 179 ? 2.583 -4.862 -4.323 1.00 90.81 179 ASP A CA 1
ATOM 1478 C C . ASP A 1 179 ? 3.533 -3.761 -3.817 1.00 90.81 179 ASP A C 1
ATOM 1480 O O . ASP A 1 179 ? 3.509 -2.617 -4.283 1.00 90.81 179 ASP A O 1
ATOM 1484 N N . GLU A 1 180 ? 4.403 -4.142 -2.877 1.00 91.19 180 GLU A N 1
ATOM 1485 C CA . GLU A 1 180 ? 5.407 -3.268 -2.261 1.00 91.19 180 GLU A CA 1
ATOM 1486 C C . GLU A 1 180 ? 6.353 -2.628 -3.286 1.00 91.19 180 GLU A C 1
ATOM 1488 O O . GLU A 1 180 ? 6.711 -1.461 -3.151 1.00 91.19 180 GLU A O 1
ATOM 1493 N N . SER A 1 181 ? 6.750 -3.372 -4.326 1.00 89.12 181 SER A N 1
ATOM 1494 C CA . SER A 1 181 ? 7.637 -2.867 -5.379 1.00 89.12 181 SER A CA 1
ATOM 1495 C C . SER A 1 181 ? 6.966 -1.746 -6.168 1.00 89.12 181 SER A C 1
ATOM 1497 O O . SER A 1 181 ? 7.586 -0.711 -6.401 1.00 89.12 181 SER A O 1
ATOM 1499 N N . SER A 1 182 ? 5.692 -1.909 -6.533 1.00 88.81 182 SER A N 1
ATOM 1500 C CA . SER A 1 182 ? 4.935 -0.852 -7.208 1.00 88.81 182 SER A CA 1
ATOM 1501 C C . SER A 1 182 ? 4.737 0.372 -6.323 1.00 88.81 182 SER A C 1
ATOM 1503 O O . SER A 1 182 ? 4.886 1.484 -6.820 1.00 88.81 182 SER A O 1
ATOM 1505 N N . PHE A 1 183 ? 4.459 0.198 -5.027 1.00 91.50 183 PHE A N 1
ATOM 1506 C CA . PHE A 1 183 ? 4.413 1.333 -4.104 1.00 91.50 183 PHE A CA 1
ATOM 1507 C C . PHE A 1 183 ? 5.761 2.061 -4.049 1.00 91.50 183 PHE A C 1
ATOM 1509 O O . PHE A 1 183 ? 5.816 3.264 -4.274 1.00 91.50 183 PHE A O 1
ATOM 1516 N N . MET A 1 184 ? 6.863 1.332 -3.847 1.00 90.12 184 MET A N 1
ATOM 1517 C CA . MET A 1 184 ? 8.206 1.914 -3.792 1.00 90.12 184 MET A CA 1
ATOM 1518 C C . MET A 1 184 ? 8.580 2.670 -5.073 1.00 90.12 184 MET A C 1
ATOM 1520 O O . MET A 1 184 ? 9.201 3.726 -4.997 1.00 90.12 184 MET A O 1
ATOM 1524 N N . LEU A 1 185 ? 8.206 2.162 -6.252 1.00 85.56 185 LEU A N 1
ATOM 1525 C CA . LEU A 1 185 ? 8.473 2.839 -7.524 1.00 85.56 185 LEU A CA 1
ATOM 1526 C C . LEU A 1 185 ? 7.645 4.123 -7.680 1.00 85.56 185 LEU A C 1
ATOM 1528 O O . LEU A 1 185 ? 8.175 5.149 -8.121 1.00 85.56 185 LEU A O 1
ATOM 1532 N N . ARG A 1 186 ? 6.364 4.069 -7.303 1.00 87.88 186 ARG A N 1
ATOM 1533 C CA . ARG A 1 186 ? 5.436 5.195 -7.449 1.00 87.88 186 ARG A CA 1
ATOM 1534 C C . ARG A 1 186 ? 5.670 6.293 -6.423 1.00 87.88 186 ARG A C 1
ATOM 1536 O O . ARG A 1 186 ? 5.550 7.446 -6.812 1.00 87.88 186 ARG A O 1
ATOM 1543 N N . ALA A 1 187 ? 6.117 5.927 -5.217 1.00 86.44 187 ALA A N 1
ATOM 1544 C CA . ALA A 1 187 ? 6.262 6.800 -4.058 1.00 86.44 187 ALA A CA 1
ATOM 1545 C C . ALA A 1 187 ? 6.840 8.180 -4.410 1.00 86.44 187 ALA A C 1
ATOM 1547 O O . ALA A 1 187 ? 8.056 8.360 -4.569 1.00 86.44 187 ALA A O 1
ATOM 1548 N N . ASN A 1 188 ? 5.930 9.140 -4.540 1.00 83.69 188 ASN A N 1
ATOM 1549 C CA . ASN A 1 188 ? 6.185 10.568 -4.677 1.00 83.69 188 ASN A CA 1
ATOM 1550 C C . ASN A 1 188 ? 5.839 11.289 -3.354 1.00 83.69 188 ASN A C 1
ATOM 1552 O O . ASN A 1 188 ? 5.699 10.648 -2.312 1.00 83.69 188 ASN A O 1
ATOM 1556 N N . SER A 1 189 ? 5.756 12.623 -3.358 1.00 83.75 189 SER A N 1
ATOM 1557 C CA . SER A 1 189 ? 5.358 13.383 -2.163 1.00 83.75 189 SER A CA 1
ATOM 1558 C C . SER A 1 189 ? 3.979 12.980 -1.644 1.00 83.75 189 SER A C 1
ATOM 1560 O O . SER A 1 189 ? 3.820 12.764 -0.446 1.00 83.75 189 SER A O 1
ATOM 1562 N N . ASP A 1 190 ? 3.017 12.838 -2.546 1.00 86.62 190 ASP A N 1
ATOM 1563 C CA . ASP A 1 190 ? 1.603 12.651 -2.234 1.00 86.62 190 ASP A CA 1
ATOM 1564 C C . ASP A 1 190 ? 1.364 11.224 -1.710 1.00 86.62 190 ASP A C 1
ATOM 1566 O O . ASP A 1 190 ? 0.718 11.029 -0.682 1.00 86.62 190 ASP A O 1
ATOM 1570 N N . ASP A 1 191 ? 2.003 10.223 -2.322 1.00 88.38 191 ASP A N 1
ATOM 1571 C CA . ASP A 1 191 ? 1.934 8.826 -1.872 1.00 88.38 191 ASP A CA 1
ATOM 1572 C C . ASP A 1 191 ? 2.536 8.645 -0.466 1.00 88.38 191 ASP A C 1
ATOM 1574 O O . ASP A 1 191 ? 2.088 7.811 0.330 1.00 88.38 191 ASP A O 1
ATOM 1578 N N . ARG A 1 192 ? 3.579 9.425 -0.147 1.00 90.00 192 ARG A N 1
ATOM 1579 C CA . ARG A 1 192 ? 4.184 9.445 1.191 1.00 90.00 192 ARG A CA 1
ATOM 1580 C C . ARG A 1 192 ? 3.280 10.136 2.204 1.00 90.00 192 ARG A C 1
ATOM 1582 O O . ARG A 1 192 ? 3.214 9.681 3.345 1.00 90.00 192 ARG A O 1
ATOM 1589 N N . GLU A 1 193 ? 2.574 11.195 1.815 1.00 92.06 193 GLU A N 1
ATOM 1590 C CA . GLU A 1 193 ? 1.564 11.824 2.672 1.00 92.06 193 GLU A CA 1
ATOM 1591 C C . GLU A 1 193 ? 0.442 10.839 3.023 1.00 92.06 193 GLU A C 1
ATOM 1593 O O . GLU A 1 193 ? 0.090 10.720 4.200 1.00 92.06 193 GLU A O 1
ATOM 1598 N N . ASP A 1 194 ? -0.036 10.058 2.051 1.00 92.31 194 ASP A N 1
ATOM 1599 C CA . ASP A 1 194 ? -1.028 9.002 2.278 1.00 92.31 194 ASP A CA 1
ATOM 1600 C C . ASP A 1 194 ? -0.523 7.928 3.255 1.00 92.31 194 ASP A C 1
ATOM 1602 O O . ASP A 1 194 ? -1.234 7.544 4.190 1.00 92.31 194 ASP A O 1
ATOM 1606 N N . LEU A 1 195 ? 0.725 7.473 3.094 1.00 94.62 195 LEU A N 1
ATOM 1607 C CA . LEU A 1 195 ? 1.359 6.526 4.016 1.00 94.62 195 LEU A CA 1
ATOM 1608 C C . LEU A 1 195 ? 1.438 7.094 5.445 1.00 94.62 195 LEU A C 1
ATOM 1610 O O . LEU A 1 195 ? 1.122 6.399 6.418 1.00 94.62 195 LEU A O 1
ATOM 1614 N N . LEU A 1 196 ? 1.842 8.359 5.590 1.00 94.88 196 LEU A N 1
ATOM 1615 C CA . LEU A 1 196 ? 1.939 9.030 6.889 1.00 94.88 196 LEU A CA 1
ATOM 1616 C C . LEU A 1 196 ? 0.563 9.236 7.533 1.00 94.88 196 LEU A C 1
ATOM 1618 O O . LEU A 1 196 ? 0.439 9.141 8.758 1.00 94.88 196 LEU A O 1
ATOM 1622 N N . GLU A 1 197 ? -0.477 9.472 6.733 1.00 96.50 197 GLU A N 1
ATOM 1623 C CA . GLU A 1 197 ? -1.854 9.552 7.213 1.00 96.50 197 GLU A CA 1
ATOM 1624 C C . GLU A 1 197 ? -2.324 8.213 7.800 1.00 96.50 197 GLU A C 1
ATOM 1626 O O . GLU A 1 197 ? -2.865 8.196 8.910 1.00 96.50 197 GLU A O 1
ATOM 1631 N N . VAL A 1 198 ? -2.048 7.083 7.134 1.00 96.81 198 VAL A N 1
ATOM 1632 C CA . VAL A 1 198 ? -2.370 5.742 7.664 1.00 96.81 198 VAL A CA 1
ATOM 1633 C C . VAL A 1 198 ? -1.668 5.500 9.005 1.00 96.81 198 VAL A C 1
ATOM 1635 O O . VAL A 1 198 ? -2.305 5.068 9.971 1.00 96.81 198 VAL A O 1
ATOM 1638 N N . ILE A 1 199 ? -0.374 5.831 9.106 1.00 96.94 199 ILE A N 1
ATOM 1639 C CA . ILE A 1 199 ? 0.396 5.711 10.357 1.00 96.94 199 ILE A CA 1
ATOM 1640 C C . ILE A 1 199 ? -0.233 6.555 11.469 1.00 96.94 199 ILE A C 1
ATOM 1642 O O . ILE A 1 199 ? -0.370 6.096 12.608 1.00 96.94 199 ILE A O 1
ATOM 1646 N N . LYS A 1 200 ? -0.606 7.798 11.155 1.00 97.62 200 LYS A N 1
ATOM 1647 C CA . LYS A 1 200 ? -1.224 8.716 12.112 1.00 97.62 200 LYS A CA 1
ATOM 1648 C C . LYS A 1 200 ? -2.547 8.157 12.633 1.00 97.62 200 LYS A C 1
ATOM 1650 O O . LYS A 1 200 ? -2.706 8.050 13.846 1.00 97.62 200 LYS A O 1
ATOM 1655 N N . LEU A 1 201 ? -3.451 7.744 11.742 1.00 97.50 201 LEU A N 1
ATOM 1656 C CA . LEU A 1 201 ? -4.755 7.185 12.116 1.00 97.50 201 LEU A CA 1
ATOM 1657 C C . LEU A 1 201 ? -4.613 5.929 12.986 1.00 97.50 201 LEU A C 1
ATOM 1659 O O . LEU A 1 201 ? -5.331 5.778 13.976 1.00 97.50 201 LEU A O 1
ATOM 1663 N N . PHE A 1 202 ? -3.645 5.061 12.681 1.00 97.19 202 PHE A N 1
ATOM 1664 C CA . PHE A 1 202 ? -3.358 3.879 13.495 1.00 97.19 202 PHE A CA 1
ATOM 1665 C C . PHE A 1 202 ? -2.859 4.234 14.908 1.00 97.19 202 PHE A C 1
ATOM 1667 O O . PHE A 1 202 ? -3.285 3.634 15.899 1.00 97.19 202 PHE A O 1
ATOM 1674 N N . ASN A 1 203 ? -1.981 5.231 15.032 1.00 96.75 203 ASN A N 1
ATOM 1675 C CA . ASN A 1 203 ? -1.494 5.700 16.332 1.00 96.75 203 ASN A CA 1
ATOM 1676 C C . ASN A 1 203 ? -2.588 6.406 17.148 1.00 96.75 203 ASN A C 1
ATOM 1678 O O . ASN A 1 203 ? -2.673 6.209 18.367 1.00 96.75 203 ASN A O 1
ATOM 1682 N N . ASP A 1 204 ? -3.451 7.178 16.486 1.00 96.19 204 ASP A N 1
ATOM 1683 C CA . ASP A 1 204 ? -4.621 7.799 17.106 1.00 96.19 204 ASP A CA 1
ATOM 1684 C C . ASP A 1 204 ? -5.571 6.720 17.647 1.00 96.19 204 ASP A C 1
ATOM 1686 O O . ASP A 1 204 ? -5.989 6.791 18.807 1.00 96.19 204 ASP A O 1
ATOM 1690 N N . PHE A 1 205 ? -5.841 5.668 16.868 1.00 96.25 205 PHE A N 1
ATOM 1691 C CA . PHE A 1 205 ? -6.596 4.500 17.324 1.00 96.25 205 PHE A CA 1
ATOM 1692 C C . PHE A 1 205 ? -5.954 3.846 18.563 1.00 96.25 205 PHE A C 1
ATOM 1694 O O . PHE A 1 205 ? -6.629 3.686 19.580 1.00 96.25 205 PHE A O 1
ATOM 1701 N N . LYS A 1 206 ? -4.648 3.530 18.534 1.00 95.81 206 LYS A N 1
ATOM 1702 C CA . LYS A 1 206 ? -3.933 2.918 19.678 1.00 95.81 206 LYS A CA 1
ATOM 1703 C C . LYS A 1 206 ? -4.047 3.758 20.947 1.00 95.81 206 LYS A C 1
ATOM 1705 O O . LYS A 1 206 ? -4.230 3.219 22.039 1.00 95.81 206 LYS A O 1
ATOM 1710 N N . THR A 1 207 ? -3.959 5.076 20.801 1.00 95.75 207 THR A N 1
ATOM 1711 C CA . THR A 1 207 ? -4.063 6.020 21.917 1.00 95.75 207 THR A CA 1
ATOM 1712 C C . THR A 1 207 ? -5.463 5.984 22.525 1.00 95.75 207 THR A C 1
ATOM 1714 O O . THR A 1 207 ? -5.607 5.832 23.737 1.00 95.75 207 THR A O 1
ATOM 1717 N N . ASN A 1 208 ? -6.505 6.039 21.692 1.00 94.75 208 ASN A N 1
ATOM 1718 C CA . ASN A 1 208 ? -7.890 5.969 22.158 1.00 94.75 208 ASN A CA 1
ATOM 1719 C C . ASN A 1 208 ? -8.243 4.592 22.740 1.00 94.75 208 ASN A C 1
ATOM 1721 O O . ASN A 1 208 ? -8.929 4.531 23.758 1.00 94.75 208 ASN A O 1
ATOM 1725 N N . TYR A 1 209 ? -7.707 3.501 22.187 1.00 95.56 209 TYR A N 1
ATOM 1726 C CA . TYR A 1 209 ? -7.862 2.167 22.768 1.00 95.56 209 TYR A CA 1
ATOM 1727 C C . TYR A 1 209 ? -7.193 2.057 24.146 1.00 95.56 209 TYR A C 1
ATOM 1729 O O . TYR A 1 209 ? -7.758 1.467 25.061 1.00 95.56 209 TYR A O 1
ATOM 1737 N N . SER A 1 210 ? -6.025 2.674 24.349 1.00 94.69 210 SER A N 1
ATOM 1738 C CA . SER A 1 210 ? -5.388 2.716 25.673 1.00 94.69 210 SER A CA 1
ATOM 1739 C C . SER A 1 210 ? -6.241 3.471 26.699 1.00 94.69 210 SER A C 1
ATOM 1741 O O . SER A 1 210 ? -6.359 3.021 27.838 1.00 94.69 210 SER A O 1
ATOM 1743 N N . ILE A 1 211 ? -6.865 4.585 26.297 1.00 95.00 211 ILE A N 1
ATOM 1744 C CA . ILE A 1 211 ? -7.800 5.345 27.145 1.00 95.00 211 ILE A CA 1
ATOM 1745 C C . ILE A 1 211 ? -9.026 4.486 27.483 1.00 95.00 211 ILE A C 1
ATOM 1747 O O . ILE A 1 211 ? -9.439 4.427 28.641 1.00 95.00 211 ILE A O 1
ATOM 1751 N N . PHE A 1 212 ? -9.578 3.774 26.495 1.00 94.56 212 PHE A N 1
ATOM 1752 C CA . PHE A 1 212 ? -10.664 2.817 26.701 1.00 94.56 212 PHE A CA 1
ATOM 1753 C C . PHE A 1 212 ? -10.287 1.738 27.726 1.00 94.56 212 PHE A C 1
ATOM 1755 O O . PHE A 1 212 ? -11.034 1.514 28.676 1.00 94.56 212 PHE A O 1
ATOM 1762 N N . VAL A 1 213 ? -9.115 1.114 27.580 1.00 93.25 213 VAL A N 1
ATOM 1763 C CA . VAL A 1 213 ? -8.603 0.075 28.489 1.00 93.25 213 VAL A CA 1
ATOM 1764 C C . VAL A 1 213 ? -8.452 0.596 29.916 1.00 93.25 213 VAL A C 1
ATOM 1766 O O . VAL A 1 213 ? -8.886 -0.068 30.858 1.00 93.25 213 VAL A O 1
ATOM 1769 N N . GLU A 1 214 ? -7.848 1.772 30.094 1.00 93.00 214 GLU A N 1
ATOM 1770 C CA . GLU A 1 214 ? -7.669 2.393 31.410 1.00 93.00 214 GLU A CA 1
ATOM 1771 C C . GLU A 1 214 ? -9.022 2.649 32.084 1.00 93.00 214 GLU A C 1
ATOM 1773 O O . GLU A 1 214 ? -9.236 2.287 33.246 1.00 93.00 214 GLU A O 1
ATOM 1778 N N . LYS A 1 215 ? -9.974 3.202 31.326 1.00 92.62 215 LYS A N 1
ATOM 1779 C CA . LYS A 1 215 ? -11.308 3.512 31.832 1.00 92.62 215 LYS A CA 1
ATOM 1780 C C . LYS A 1 215 ? -12.121 2.254 32.131 1.00 92.62 215 LYS A C 1
ATOM 1782 O O . LYS A 1 215 ? -12.777 2.191 33.169 1.00 92.62 215 LYS A O 1
ATOM 1787 N N . LEU A 1 216 ? -12.025 1.225 31.294 1.00 91.31 216 LEU A N 1
ATOM 1788 C CA . LEU A 1 216 ? -12.661 -0.072 31.520 1.00 91.31 216 LEU A CA 1
ATOM 1789 C C . LEU A 1 216 ? -12.108 -0.751 32.783 1.00 91.31 216 LEU A C 1
ATOM 1791 O O . LEU A 1 216 ? -12.883 -1.236 33.604 1.00 91.31 216 LEU A O 1
ATOM 1795 N N . LYS A 1 217 ? -10.788 -0.704 33.009 1.00 90.19 217 LYS A N 1
ATOM 1796 C CA . LYS A 1 217 ? -10.160 -1.220 34.241 1.00 90.19 217 LYS A CA 1
ATOM 1797 C C . LYS A 1 217 ? -10.620 -0.473 35.497 1.00 90.19 217 LYS A C 1
ATOM 1799 O O . LYS A 1 217 ? -10.738 -1.089 36.555 1.00 90.19 217 LYS A O 1
ATOM 1804 N N . SER A 1 218 ? -10.957 0.816 35.388 1.00 89.56 218 SER A N 1
ATOM 1805 C CA . SER A 1 218 ? -11.502 1.600 36.509 1.00 89.56 218 SER A CA 1
ATOM 1806 C C . SER A 1 218 ? -12.877 1.119 37.005 1.00 89.56 218 SER A C 1
ATOM 1808 O O . SER A 1 218 ? -13.219 1.364 38.161 1.00 89.56 218 SER A O 1
ATOM 1810 N N . LEU A 1 219 ? -13.637 0.365 36.192 1.00 85.88 219 LEU A N 1
ATOM 1811 C CA . LEU A 1 219 ? -14.894 -0.268 36.622 1.00 85.88 219 LEU A CA 1
ATOM 1812 C C . LEU A 1 219 ? -14.679 -1.421 37.620 1.00 85.88 219 LEU A C 1
ATOM 1814 O O . LEU A 1 219 ? -15.636 -1.830 38.281 1.00 85.88 219 LEU A O 1
ATOM 1818 N N . ASN A 1 220 ? -13.447 -1.936 37.742 1.00 80.75 220 ASN A N 1
ATOM 1819 C CA . ASN A 1 220 ? -13.070 -3.030 38.642 1.00 80.75 220 ASN A CA 1
ATOM 1820 C C . ASN A 1 220 ? -13.964 -4.283 38.501 1.00 80.75 220 ASN A C 1
ATOM 1822 O O . ASN A 1 220 ? -14.325 -4.926 39.488 1.00 80.75 220 ASN A O 1
ATOM 1826 N N . GLN A 1 221 ? -14.358 -4.615 37.268 1.00 77.56 221 GLN A N 1
ATOM 1827 C CA . GLN A 1 221 ? -15.135 -5.816 36.961 1.00 77.56 221 GLN A CA 1
ATOM 1828 C C . GLN A 1 221 ? -14.221 -6.904 36.397 1.00 77.56 221 GLN A C 1
ATOM 1830 O O . GLN A 1 221 ? -13.588 -6.717 35.364 1.00 77.56 221 GLN A O 1
ATOM 1835 N N . SER A 1 222 ? -14.190 -8.067 37.053 1.00 73.06 222 SER A N 1
ATOM 1836 C CA . SER A 1 222 ? -13.348 -9.209 36.665 1.00 73.06 222 SER A CA 1
ATOM 1837 C C . SER A 1 222 ? -13.739 -9.860 35.337 1.00 73.06 222 SER A C 1
ATOM 1839 O O . SER A 1 222 ? -12.991 -10.687 34.827 1.00 73.06 222 SER A O 1
ATOM 1841 N N . LEU A 1 223 ? -14.911 -9.518 34.794 1.00 77.69 223 LEU A N 1
ATOM 1842 C CA . LEU A 1 223 ? -15.406 -10.027 33.514 1.00 77.69 223 LEU A CA 1
ATOM 1843 C C . LEU A 1 223 ? -14.653 -9.441 32.310 1.00 77.69 223 LEU A C 1
ATOM 1845 O O . LEU A 1 223 ? -14.729 -10.014 31.226 1.00 77.69 223 LEU A O 1
ATOM 1849 N N . TYR A 1 224 ? -13.932 -8.328 32.486 1.00 83.31 224 TYR A N 1
ATOM 1850 C CA . TYR A 1 224 ? -13.240 -7.641 31.398 1.00 83.31 224 TYR A CA 1
ATOM 1851 C C . TYR A 1 224 ? -11.735 -7.590 31.639 1.00 83.31 224 TYR A C 1
ATOM 1853 O O . TYR A 1 224 ? -11.269 -6.924 32.562 1.00 83.31 224 TYR A O 1
ATOM 1861 N N . ASP A 1 225 ? -10.978 -8.239 30.756 1.00 86.56 225 ASP A N 1
ATOM 1862 C CA . ASP A 1 225 ? -9.521 -8.126 30.694 1.00 86.56 225 ASP A CA 1
ATOM 1863 C C . ASP A 1 225 ? -9.100 -7.748 29.270 1.00 86.56 225 ASP A C 1
ATOM 1865 O O . ASP A 1 225 ? -8.867 -8.627 28.431 1.00 86.56 225 ASP A O 1
ATOM 1869 N N . PRO A 1 226 ? -9.123 -6.442 28.945 1.00 90.19 226 PRO A N 1
ATOM 1870 C CA . PRO A 1 226 ? -8.830 -5.987 27.603 1.00 90.19 226 PRO A CA 1
ATOM 1871 C C . PRO A 1 226 ? -7.328 -5.991 27.319 1.00 90.19 226 PRO A C 1
ATOM 1873 O O . PRO A 1 226 ? -6.533 -5.364 28.027 1.00 90.19 226 PRO A O 1
ATOM 1876 N N . GLU A 1 227 ? -6.960 -6.651 26.225 1.00 91.50 227 GLU A N 1
ATOM 1877 C CA . GLU A 1 227 ? -5.594 -6.770 25.729 1.00 91.50 227 GLU A CA 1
ATOM 1878 C C . GLU A 1 227 ? -5.554 -6.419 24.238 1.00 91.50 227 GLU A C 1
ATOM 1880 O O . GLU A 1 227 ? -6.422 -6.818 23.461 1.00 91.50 227 GLU A O 1
ATOM 1885 N N . LEU A 1 228 ? -4.547 -5.634 23.846 1.00 93.44 228 LEU A N 1
ATOM 1886 C CA . LEU A 1 228 ? -4.233 -5.354 22.449 1.00 93.44 228 LEU A CA 1
ATOM 1887 C C . LEU A 1 228 ? -2.917 -6.036 22.107 1.00 93.44 228 LEU A C 1
ATOM 1889 O O . LEU A 1 228 ? -1.848 -5.593 22.533 1.00 93.44 228 LEU A O 1
ATOM 1893 N N . LYS A 1 229 ? -3.000 -7.087 21.300 1.00 94.62 229 LYS A N 1
ATOM 1894 C CA . LYS A 1 229 ? -1.844 -7.803 20.781 1.00 94.62 229 LYS A CA 1
ATOM 1895 C C . LYS A 1 229 ? -1.502 -7.287 19.387 1.00 94.62 229 LYS A C 1
ATOM 1897 O O . LYS A 1 229 ? -2.309 -7.360 18.463 1.00 94.62 229 LYS A O 1
ATOM 1902 N N . LEU A 1 230 ? -0.283 -6.777 19.238 1.00 95.62 230 LEU A N 1
ATOM 1903 C CA . LEU A 1 230 ? 0.245 -6.344 17.948 1.00 95.62 230 LEU A CA 1
ATOM 1904 C C . LEU A 1 230 ? 0.986 -7.501 17.271 1.00 95.62 230 LEU A C 1
ATOM 1906 O O . LEU A 1 230 ? 1.844 -8.142 17.879 1.00 95.62 230 LEU A O 1
ATOM 1910 N N . THR A 1 231 ? 0.643 -7.765 16.014 1.00 95.88 231 THR A N 1
ATOM 1911 C CA . THR A 1 231 ? 1.288 -8.770 15.156 1.00 95.88 231 THR A CA 1
ATOM 1912 C C . THR A 1 231 ? 2.194 -8.093 14.142 1.00 95.88 231 THR A C 1
ATOM 1914 O O . THR A 1 231 ? 1.868 -7.025 13.629 1.00 95.88 231 THR A O 1
ATOM 1917 N N . THR A 1 232 ? 3.350 -8.687 13.865 1.00 95.50 232 THR A N 1
ATOM 1918 C CA . THR A 1 232 ? 4.283 -8.160 12.866 1.00 95.50 232 THR A CA 1
ATOM 1919 C C . THR A 1 232 ? 3.720 -8.336 11.458 1.00 95.50 232 THR A C 1
ATOM 1921 O O . THR A 1 232 ? 3.036 -9.320 11.179 1.00 95.50 232 THR A O 1
ATOM 1924 N N . ILE A 1 233 ? 4.005 -7.366 10.589 1.00 95.50 233 ILE A N 1
ATOM 1925 C CA . ILE A 1 233 ? 3.750 -7.444 9.149 1.00 95.50 233 ILE A CA 1
ATOM 1926 C C . ILE A 1 233 ? 5.087 -7.759 8.492 1.00 95.50 233 ILE A C 1
ATOM 1928 O O . ILE A 1 233 ? 6.024 -6.968 8.592 1.00 95.50 233 ILE A O 1
ATOM 1932 N N . ASP A 1 234 ? 5.176 -8.914 7.846 1.00 93.00 234 ASP A N 1
ATOM 1933 C CA . ASP A 1 234 ? 6.398 -9.370 7.183 1.00 93.00 234 ASP A CA 1
ATOM 1934 C C . ASP A 1 234 ? 6.384 -9.063 5.679 1.00 93.00 234 ASP A C 1
ATOM 1936 O O . ASP A 1 234 ? 7.439 -8.998 5.048 1.00 93.00 234 ASP A O 1
ATOM 1940 N N . ASN A 1 235 ? 5.198 -8.901 5.084 1.00 92.31 235 ASN A N 1
ATOM 1941 C CA . ASN A 1 235 ? 5.034 -8.656 3.654 1.00 92.31 235 ASN A CA 1
ATOM 1942 C C . ASN A 1 235 ? 3.793 -7.808 3.331 1.00 92.31 235 ASN A C 1
ATOM 1944 O O . ASN A 1 235 ? 2.896 -7.646 4.157 1.00 92.31 235 ASN A O 1
ATOM 1948 N N . TRP A 1 236 ? 3.742 -7.304 2.095 1.00 92.50 236 TRP A N 1
ATOM 1949 C CA . TRP A 1 236 ? 2.655 -6.454 1.599 1.00 92.50 236 TRP A CA 1
ATOM 1950 C C . TRP A 1 236 ? 1.273 -7.101 1.725 1.00 92.50 236 TRP A C 1
ATOM 1952 O O . TRP A 1 236 ? 0.322 -6.442 2.119 1.00 92.50 236 TRP A O 1
ATOM 1962 N N . ASP A 1 237 ? 1.152 -8.402 1.455 1.00 91.38 237 ASP A N 1
ATOM 1963 C CA . ASP A 1 237 ? -0.134 -9.114 1.496 1.00 91.38 237 ASP A CA 1
ATOM 1964 C C . ASP A 1 237 ? -0.755 -9.145 2.902 1.00 91.38 237 ASP A C 1
ATOM 1966 O O . ASP A 1 237 ? -1.970 -9.266 3.057 1.00 91.38 237 ASP A O 1
ATOM 1970 N N . GLN A 1 238 ? 0.069 -9.003 3.942 1.00 92.94 238 GLN A N 1
ATOM 1971 C CA . GLN A 1 238 ? -0.375 -8.919 5.330 1.00 92.94 238 GLN A CA 1
ATOM 1972 C C . GLN A 1 238 ? -0.858 -7.517 5.743 1.00 92.94 238 GLN A C 1
ATOM 1974 O O . GLN A 1 238 ? -1.326 -7.384 6.873 1.00 92.94 238 GLN A O 1
ATOM 1979 N N . LEU A 1 239 ? -0.789 -6.498 4.872 1.00 91.25 239 LEU A N 1
ATOM 1980 C CA . LEU A 1 239 ? -1.386 -5.169 5.106 1.00 91.25 239 LEU A CA 1
ATOM 1981 C C . LEU A 1 239 ? -2.910 -5.150 4.961 1.00 91.25 239 LEU A C 1
ATOM 1983 O O . LEU A 1 239 ? -3.529 -4.143 5.289 1.00 91.25 239 LEU A O 1
ATOM 1987 N N . ALA A 1 240 ? -3.527 -6.221 4.459 1.00 89.38 240 ALA A N 1
ATOM 1988 C CA . ALA A 1 240 ? -4.978 -6.307 4.421 1.00 89.38 240 ALA A CA 1
ATOM 1989 C C . ALA A 1 240 ? -5.538 -6.255 5.861 1.00 89.38 240 ALA A C 1
ATOM 1991 O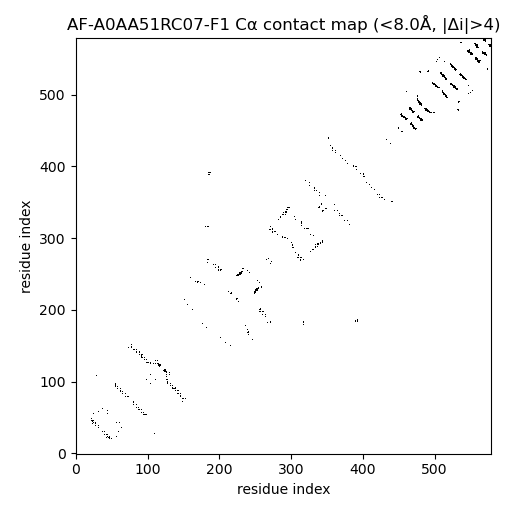 O . ALA A 1 240 ? -5.167 -7.105 6.689 1.00 89.38 240 ALA A O 1
ATOM 1992 N N . PRO A 1 241 ? -6.422 -5.293 6.191 1.00 88.19 241 PRO A N 1
ATOM 1993 C CA . PRO A 1 241 ? -6.995 -5.204 7.526 1.00 88.19 241 PRO A CA 1
ATOM 1994 C C . PRO A 1 241 ? -7.833 -6.434 7.865 1.00 88.19 241 PRO A C 1
ATOM 1996 O O . PRO A 1 241 ? -8.522 -6.996 7.015 1.00 88.19 241 PRO A O 1
ATOM 1999 N N . LYS A 1 242 ? -7.762 -6.858 9.127 1.00 87.62 242 LYS A N 1
ATOM 2000 C CA . LYS A 1 242 ? -8.593 -7.939 9.663 1.00 87.62 242 LYS A CA 1
ATOM 2001 C C . LYS A 1 242 ? -9.860 -7.355 10.271 1.00 87.62 242 LYS A C 1
ATOM 2003 O O . LYS A 1 242 ? -9.784 -6.338 10.949 1.00 87.62 242 LYS A O 1
ATOM 2008 N N . ASP A 1 243 ? -10.986 -8.037 10.109 1.00 88.06 243 ASP A N 1
ATOM 2009 C CA . ASP A 1 243 ? -12.194 -7.700 10.860 1.00 88.06 243 ASP A CA 1
ATOM 2010 C C . ASP A 1 243 ? -11.991 -8.009 12.347 1.00 88.06 243 ASP A C 1
ATOM 2012 O O . ASP A 1 243 ? -11.531 -9.094 12.719 1.00 88.06 243 ASP A O 1
ATOM 2016 N N . ILE A 1 244 ? -12.344 -7.049 13.201 1.00 90.81 244 ILE A N 1
ATOM 2017 C CA . ILE A 1 244 ? -12.171 -7.142 14.651 1.00 90.81 244 ILE A CA 1
ATOM 2018 C C . ILE A 1 244 ? -13.521 -7.024 15.337 1.00 90.81 244 ILE A C 1
ATOM 2020 O O . ILE A 1 244 ? -14.256 -6.057 15.141 1.00 90.81 244 ILE A O 1
ATOM 2024 N N . ASP A 1 245 ? -13.804 -7.973 16.226 1.00 89.06 245 ASP A N 1
ATOM 2025 C CA . ASP A 1 245 ? -14.908 -7.854 17.169 1.00 89.06 245 ASP A CA 1
ATOM 2026 C C . ASP A 1 245 ? -14.434 -7.186 18.466 1.00 89.06 245 ASP A C 1
ATOM 2028 O O . ASP A 1 245 ? -13.826 -7.819 19.327 1.00 89.06 245 ASP A O 1
ATOM 2032 N N . PHE A 1 246 ? -14.764 -5.905 18.639 1.00 88.19 246 PHE A N 1
ATOM 2033 C CA . PHE A 1 246 ? -14.459 -5.131 19.850 1.00 88.19 246 PHE A CA 1
ATOM 2034 C C . PHE A 1 246 ? -15.254 -5.568 21.094 1.00 88.19 246 PHE A C 1
ATOM 2036 O O . PHE A 1 246 ? -15.091 -4.986 22.170 1.00 88.19 246 PHE A O 1
ATOM 2043 N N . ASN A 1 247 ? -16.153 -6.550 20.979 1.00 86.88 247 ASN A N 1
ATOM 2044 C CA . ASN A 1 247 ? -16.761 -7.209 22.137 1.00 86.88 247 ASN A CA 1
ATOM 2045 C C . ASN A 1 247 ? -15.880 -8.339 22.678 1.00 86.88 247 ASN A C 1
ATOM 2047 O O . ASN A 1 247 ? -15.984 -8.680 23.855 1.00 86.88 247 ASN A O 1
ATOM 2051 N N . ASN A 1 248 ? -14.983 -8.876 21.849 1.00 85.81 248 ASN A N 1
ATOM 2052 C CA . ASN A 1 248 ? -13.936 -9.779 22.281 1.00 85.81 248 ASN A CA 1
ATOM 2053 C C . ASN A 1 248 ? -12.738 -8.933 22.728 1.00 85.81 248 ASN A C 1
ATOM 2055 O O . ASN A 1 248 ? -11.909 -8.526 21.923 1.00 85.81 248 ASN A O 1
ATOM 2059 N N . PHE A 1 249 ? -12.670 -8.624 24.024 1.00 87.00 249 PHE A N 1
ATOM 2060 C CA . PHE A 1 249 ? -11.659 -7.745 24.635 1.00 87.00 249 PHE A CA 1
ATOM 2061 C C . PHE A 1 249 ? -10.195 -8.166 24.389 1.00 87.00 249 PHE A C 1
ATOM 2063 O O . PHE A 1 249 ? -9.275 -7.427 24.722 1.00 87.00 249 PHE A O 1
ATOM 2070 N N . GLN A 1 250 ? -9.978 -9.338 23.802 1.00 90.81 250 GLN A N 1
ATOM 2071 C CA . GLN A 1 250 ? -8.699 -9.849 23.338 1.00 90.81 250 GLN A CA 1
ATOM 2072 C C . GLN A 1 250 ? -8.553 -9.553 21.841 1.00 90.81 250 GLN A C 1
ATOM 2074 O O . GLN A 1 250 ? -8.975 -10.341 20.991 1.00 90.81 250 GLN A O 1
ATOM 2079 N N . ILE A 1 251 ? -7.985 -8.390 21.523 1.00 92.38 251 ILE A N 1
ATOM 2080 C CA . ILE A 1 251 ? -7.906 -7.876 20.155 1.00 92.38 251 ILE A CA 1
ATOM 2081 C C . ILE A 1 251 ? -6.507 -8.103 19.580 1.00 92.38 251 ILE A C 1
ATOM 2083 O O . ILE A 1 251 ? -5.505 -7.737 20.194 1.00 92.38 251 ILE A O 1
ATOM 2087 N N . GLU A 1 252 ? -6.435 -8.653 18.367 1.00 94.00 252 GLU A N 1
ATOM 2088 C CA . GLU A 1 252 ? -5.186 -8.859 17.630 1.00 94.00 252 GLU A CA 1
ATOM 2089 C C . GLU A 1 252 ? -5.175 -8.032 16.337 1.00 94.00 252 GLU A C 1
ATOM 2091 O O . GLU A 1 252 ? -6.024 -8.220 15.467 1.00 94.00 252 GLU A O 1
ATOM 2096 N N . ILE A 1 253 ? -4.207 -7.117 16.203 1.00 94.44 253 ILE A N 1
ATOM 2097 C CA . ILE A 1 253 ? -4.090 -6.193 15.056 1.00 94.44 253 ILE A CA 1
ATOM 2098 C C . ILE A 1 253 ? -2.678 -6.253 14.500 1.00 94.44 253 ILE A C 1
ATOM 2100 O O . ILE A 1 253 ? -1.720 -6.477 15.240 1.00 94.44 253 ILE A O 1
ATOM 2104 N N . GLN A 1 254 ? -2.523 -6.061 13.195 1.00 95.19 254 GLN A N 1
ATOM 2105 C CA . GLN A 1 254 ? -1.200 -5.884 12.610 1.00 95.19 254 GLN A CA 1
ATOM 2106 C C . GLN A 1 254 ? -0.568 -4.545 13.043 1.00 95.19 254 GLN A C 1
ATOM 2108 O O . GLN A 1 254 ? -1.264 -3.551 13.242 1.00 95.19 254 GLN A O 1
ATOM 2113 N N . ASP A 1 255 ? 0.754 -4.504 13.207 1.00 95.81 255 ASP A N 1
ATOM 2114 C CA . ASP A 1 255 ? 1.499 -3.297 13.581 1.00 95.81 255 ASP A CA 1
ATOM 2115 C C . ASP A 1 255 ? 1.856 -2.447 12.352 1.00 95.81 255 ASP A C 1
ATOM 2117 O O . ASP A 1 255 ? 2.990 -2.450 11.863 1.00 95.81 255 ASP A O 1
ATOM 2121 N N . TYR A 1 256 ? 0.864 -1.704 11.854 1.00 96.00 256 TYR A N 1
ATOM 2122 C CA . TYR A 1 256 ? 1.013 -0.840 10.679 1.00 96.00 256 TYR A CA 1
ATOM 2123 C C . TYR A 1 256 ? 2.073 0.244 10.882 1.00 96.00 256 TYR A C 1
ATOM 2125 O O . TYR A 1 256 ? 2.826 0.531 9.956 1.00 96.00 256 TYR A O 1
ATOM 2133 N N . ALA A 1 257 ? 2.177 0.826 12.083 1.00 96.06 257 ALA A N 1
ATOM 2134 C CA . ALA A 1 257 ? 3.153 1.883 12.350 1.00 96.06 257 ALA A CA 1
ATOM 2135 C C . ALA A 1 257 ? 4.587 1.399 12.115 1.00 96.06 257 ALA A C 1
ATOM 2137 O O . ALA A 1 257 ? 5.335 2.037 11.378 1.00 96.06 257 ALA A O 1
ATOM 2138 N N . THR A 1 258 ? 4.971 0.267 12.708 1.00 96.25 258 THR A N 1
ATOM 2139 C CA . THR A 1 258 ? 6.342 -0.246 12.588 1.00 96.25 258 THR A CA 1
ATOM 2140 C C . THR A 1 258 ? 6.691 -0.587 11.138 1.00 96.25 258 THR A C 1
ATOM 2142 O O . THR A 1 258 ? 7.763 -0.208 10.661 1.00 96.25 258 THR A O 1
ATOM 2145 N N . TYR A 1 259 ? 5.783 -1.256 10.420 1.00 96.19 259 TYR A N 1
ATOM 2146 C CA . TYR A 1 259 ? 6.016 -1.664 9.033 1.00 96.19 259 TYR A CA 1
ATOM 2147 C C . TYR A 1 259 ? 6.067 -0.472 8.068 1.00 96.19 259 TYR A C 1
ATOM 2149 O O . TYR A 1 259 ? 7.026 -0.340 7.308 1.00 96.19 259 TYR A O 1
ATOM 2157 N N . LEU A 1 260 ? 5.091 0.440 8.129 1.00 95.81 260 LEU A N 1
ATOM 2158 C CA . LEU A 1 260 ? 5.020 1.580 7.210 1.00 95.81 260 LEU A CA 1
ATOM 2159 C C . LEU A 1 260 ? 6.138 2.606 7.460 1.00 95.81 260 LEU A C 1
ATOM 2161 O O . LEU A 1 260 ? 6.656 3.172 6.503 1.00 95.81 260 LEU A O 1
ATOM 2165 N N . ILE A 1 261 ? 6.590 2.798 8.707 1.00 95.94 261 ILE A N 1
ATOM 2166 C CA . ILE A 1 261 ? 7.774 3.632 9.002 1.00 95.94 261 ILE A CA 1
ATOM 2167 C C . ILE A 1 261 ? 9.043 3.012 8.402 1.00 95.94 261 ILE A C 1
ATOM 2169 O O . ILE A 1 261 ? 9.891 3.721 7.857 1.00 95.94 261 ILE A O 1
ATOM 2173 N N . ALA A 1 262 ? 9.202 1.688 8.503 1.00 95.12 262 ALA A N 1
ATOM 2174 C CA . ALA A 1 262 ? 10.338 1.002 7.894 1.00 95.12 262 ALA A CA 1
ATOM 2175 C C . ALA A 1 262 ? 10.310 1.117 6.363 1.00 95.12 262 ALA A C 1
ATOM 2177 O O . ALA A 1 262 ? 11.360 1.270 5.737 1.00 95.12 262 ALA A O 1
ATOM 2178 N N . LEU A 1 263 ? 9.116 1.082 5.774 1.00 93.94 263 LEU A N 1
ATOM 2179 C CA . LEU A 1 263 ? 8.907 1.249 4.344 1.00 93.94 263 LEU A CA 1
ATOM 2180 C C . LEU A 1 263 ? 9.219 2.677 3.865 1.00 93.94 263 LEU A C 1
ATOM 2182 O O . LEU A 1 263 ? 9.958 2.830 2.896 1.00 93.94 263 LEU A O 1
ATOM 2186 N N . ASP A 1 264 ? 8.750 3.710 4.573 1.00 94.31 264 ASP A N 1
ATOM 2187 C CA . ASP A 1 264 ? 9.081 5.116 4.281 1.00 94.31 264 ASP A CA 1
ATOM 2188 C C . ASP A 1 264 ? 10.597 5.352 4.319 1.00 94.31 264 ASP A C 1
ATOM 2190 O O . ASP A 1 264 ? 11.185 5.924 3.400 1.00 94.31 264 ASP A O 1
ATOM 2194 N N . LYS A 1 265 ? 11.269 4.787 5.329 1.00 94.50 265 LYS A N 1
ATOM 2195 C CA . LYS A 1 265 ? 12.728 4.839 5.422 1.00 94.50 265 LYS A CA 1
ATOM 2196 C C . LYS A 1 265 ? 13.410 4.175 4.224 1.00 94.50 265 LYS A C 1
ATOM 2198 O O . LYS A 1 265 ? 14.396 4.710 3.726 1.00 94.50 265 LYS A O 1
ATOM 2203 N N . ARG A 1 266 ? 12.909 3.028 3.754 1.00 93.12 266 ARG A N 1
ATOM 2204 C CA . ARG A 1 266 ? 13.454 2.346 2.567 1.00 93.12 266 ARG A CA 1
ATOM 2205 C C . ARG A 1 266 ? 13.266 3.168 1.298 1.00 93.12 266 ARG A C 1
ATOM 2207 O O . ARG A 1 266 ? 14.175 3.193 0.475 1.00 93.12 266 ARG A O 1
ATOM 2214 N N . ILE A 1 267 ? 12.162 3.898 1.155 1.00 91.50 267 ILE A N 1
ATOM 2215 C CA . ILE A 1 267 ? 11.986 4.834 0.036 1.00 91.50 267 ILE A CA 1
ATOM 2216 C C . ILE A 1 267 ? 13.101 5.888 0.045 1.00 91.50 267 ILE A C 1
ATOM 2218 O O . ILE A 1 267 ? 13.766 6.090 -0.973 1.00 91.50 267 ILE A O 1
ATOM 2222 N N . GLU A 1 268 ? 13.380 6.499 1.197 1.00 91.25 268 GLU A N 1
ATOM 2223 C CA . GLU A 1 268 ? 14.440 7.508 1.307 1.00 91.25 268 GLU A CA 1
ATOM 2224 C C . GLU A 1 268 ? 15.849 6.935 1.102 1.00 91.25 268 GLU A C 1
ATOM 2226 O O . GLU A 1 268 ? 16.684 7.570 0.459 1.00 91.25 268 GLU A O 1
ATOM 2231 N N . THR A 1 269 ? 16.142 5.750 1.646 1.00 92.75 269 THR A N 1
ATOM 2232 C CA . THR A 1 269 ? 17.508 5.201 1.637 1.00 92.75 269 THR A CA 1
ATOM 2233 C C . THR A 1 269 ? 17.828 4.319 0.435 1.00 92.75 269 THR A C 1
ATOM 2235 O O . THR A 1 269 ? 19.000 4.178 0.096 1.00 92.75 269 THR A O 1
ATOM 2238 N N . GLU A 1 270 ? 16.827 3.692 -0.186 1.00 90.69 270 GLU A N 1
ATOM 2239 C CA . GLU A 1 270 ? 17.003 2.728 -1.282 1.00 90.69 270 GLU A CA 1
ATOM 2240 C C . GLU A 1 270 ? 16.458 3.272 -2.607 1.00 90.69 270 GLU A C 1
ATOM 2242 O O . GLU A 1 270 ? 17.161 3.227 -3.612 1.00 90.69 270 GLU A O 1
ATOM 2247 N N . VAL A 1 271 ? 15.240 3.822 -2.636 1.00 90.12 271 VAL A N 1
ATOM 2248 C CA . VAL A 1 271 ? 14.600 4.244 -3.897 1.00 90.12 271 VAL A CA 1
ATOM 2249 C C . VAL A 1 271 ? 15.155 5.576 -4.389 1.00 90.12 271 VAL A C 1
ATOM 2251 O O . VAL A 1 271 ? 15.542 5.688 -5.554 1.00 90.12 271 VAL A O 1
ATOM 2254 N N . GLN A 1 272 ? 15.209 6.583 -3.516 1.00 89.31 272 GLN A N 1
ATOM 2255 C CA . GLN A 1 272 ? 15.590 7.942 -3.897 1.00 89.31 272 GLN A CA 1
ATOM 2256 C C . GLN A 1 272 ? 17.011 8.029 -4.488 1.00 89.31 272 GLN A C 1
ATOM 2258 O O . GLN A 1 272 ? 17.166 8.616 -5.563 1.00 89.31 272 GLN A O 1
ATOM 2263 N N . PRO A 1 273 ? 18.045 7.385 -3.906 1.00 92.19 273 PRO A N 1
ATOM 2264 C CA . PRO A 1 273 ? 19.387 7.410 -4.488 1.00 92.19 273 PRO A CA 1
ATOM 2265 C C . PRO A 1 273 ? 19.452 6.716 -5.852 1.00 92.19 273 PRO A C 1
ATOM 2267 O O . PRO A 1 273 ? 20.204 7.138 -6.730 1.00 92.19 273 PRO A O 1
ATOM 2270 N N . ILE A 1 274 ? 18.653 5.663 -6.055 1.00 92.00 274 ILE A N 1
ATOM 2271 C CA . ILE A 1 274 ? 18.576 4.954 -7.336 1.00 92.00 274 ILE A CA 1
ATOM 2272 C C . ILE A 1 274 ? 17.871 5.816 -8.389 1.00 92.00 274 ILE A C 1
ATOM 2274 O O . ILE A 1 274 ? 18.367 5.883 -9.514 1.00 92.00 274 ILE A O 1
ATOM 2278 N N . LYS A 1 275 ? 16.802 6.543 -8.025 1.00 89.62 275 LYS A N 1
ATOM 2279 C CA . LYS A 1 275 ? 16.156 7.549 -8.893 1.00 89.62 275 LYS A CA 1
ATOM 2280 C C . LYS A 1 275 ? 17.164 8.615 -9.332 1.00 89.62 275 LYS A C 1
ATOM 2282 O O . LYS A 1 275 ? 17.331 8.864 -10.524 1.00 89.62 275 LYS A O 1
ATOM 2287 N N . GLU A 1 276 ? 17.897 9.203 -8.390 1.00 90.62 276 GLU A N 1
ATOM 2288 C CA . GLU A 1 276 ? 18.909 10.230 -8.678 1.00 90.62 276 GLU A CA 1
ATOM 2289 C C . GLU A 1 276 ? 20.040 9.706 -9.573 1.00 90.62 276 GLU A C 1
ATOM 2291 O O . GLU A 1 276 ? 20.431 10.353 -10.552 1.00 90.62 276 GLU A O 1
ATOM 2296 N N . LEU A 1 277 ? 20.549 8.508 -9.271 1.00 93.12 277 LEU A N 1
ATOM 2297 C CA . LEU A 1 277 ? 21.592 7.864 -10.061 1.00 93.12 277 LEU A CA 1
ATOM 2298 C C . LEU A 1 277 ? 21.103 7.519 -11.469 1.00 93.12 277 LEU A C 1
ATOM 2300 O O . LEU A 1 277 ? 21.869 7.641 -12.430 1.00 93.12 277 LEU A O 1
ATOM 2304 N N . LEU A 1 278 ? 19.837 7.128 -11.610 1.00 91.69 278 LEU A N 1
ATOM 2305 C CA . LEU A 1 278 ? 19.223 6.876 -12.901 1.00 91.69 278 LEU A CA 1
ATOM 2306 C C . LEU A 1 278 ? 19.123 8.150 -13.731 1.00 91.69 278 LEU A C 1
ATOM 2308 O O . LEU A 1 278 ? 19.591 8.150 -14.865 1.00 91.69 278 LEU A O 1
ATOM 2312 N N . TYR A 1 279 ? 18.576 9.235 -13.177 1.00 90.69 279 TYR A N 1
ATOM 2313 C CA . TYR A 1 279 ? 18.476 10.514 -13.885 1.00 90.69 279 TYR A CA 1
ATOM 2314 C C . TYR A 1 279 ? 19.844 11.016 -14.339 1.00 90.69 279 TYR A C 1
ATOM 2316 O O . TYR A 1 279 ? 20.008 11.474 -15.472 1.00 90.69 279 TYR A O 1
ATOM 2324 N N . LYS A 1 280 ? 20.856 10.887 -13.477 1.00 93.50 280 LYS A N 1
ATOM 2325 C CA . LYS A 1 280 ? 22.237 11.207 -13.834 1.00 93.50 280 LYS A CA 1
ATOM 2326 C C . LYS A 1 280 ? 22.738 10.333 -14.988 1.00 93.50 280 LYS A C 1
ATOM 2328 O O . LYS A 1 280 ? 23.243 10.864 -15.972 1.00 93.50 280 LYS A O 1
ATOM 2333 N N . THR A 1 281 ? 22.561 9.016 -14.888 1.00 93.88 281 THR A N 1
ATOM 2334 C CA . THR A 1 281 ? 23.008 8.057 -15.912 1.00 93.88 281 THR A CA 1
ATOM 2335 C C . THR A 1 281 ? 22.300 8.292 -17.247 1.00 93.88 281 THR A C 1
ATOM 2337 O O . THR A 1 281 ? 22.945 8.270 -18.294 1.00 93.88 281 THR A O 1
ATOM 2340 N N . ASP A 1 282 ? 20.997 8.575 -17.234 1.00 91.12 282 ASP A N 1
ATOM 2341 C CA . ASP A 1 282 ? 20.226 8.855 -18.444 1.00 91.12 282 ASP A CA 1
ATOM 2342 C C . ASP A 1 282 ? 20.688 10.148 -19.127 1.00 91.12 282 ASP A C 1
ATOM 2344 O O . ASP A 1 282 ? 20.917 10.171 -20.339 1.00 91.12 282 ASP A O 1
ATOM 2348 N N . ASN A 1 283 ? 20.920 11.207 -18.346 1.00 90.69 283 ASN A N 1
ATOM 2349 C CA . ASN A 1 283 ? 21.474 12.466 -18.843 1.00 90.69 283 ASN A CA 1
ATOM 2350 C C . ASN A 1 283 ? 22.881 12.289 -19.431 1.00 90.69 283 ASN A C 1
ATOM 2352 O O . ASN A 1 283 ? 23.175 12.830 -20.506 1.00 90.69 283 ASN A O 1
ATOM 2356 N N . ASP A 1 284 ? 23.735 11.504 -18.772 1.00 92.75 284 ASP A N 1
ATOM 2357 C CA . ASP A 1 284 ? 25.067 11.158 -19.270 1.00 92.75 284 ASP A CA 1
ATOM 2358 C C . ASP A 1 284 ? 24.973 10.373 -20.589 1.00 92.75 284 ASP A C 1
ATOM 2360 O O . ASP A 1 284 ? 25.717 10.654 -21.533 1.00 92.75 284 ASP A O 1
ATOM 2364 N N . PHE A 1 285 ? 24.012 9.451 -20.708 1.00 93.88 285 PHE A N 1
ATOM 2365 C CA . PHE A 1 285 ? 23.774 8.676 -21.928 1.00 93.88 285 PHE A CA 1
ATOM 2366 C C . PHE A 1 285 ? 23.263 9.562 -23.066 1.00 93.88 285 PHE A C 1
ATOM 2368 O O . PHE A 1 285 ? 23.807 9.515 -24.167 1.00 93.88 285 PHE A O 1
ATOM 2375 N N . ASN A 1 286 ? 22.277 10.425 -22.827 1.00 89.88 286 ASN A N 1
ATOM 2376 C CA . ASN A 1 286 ? 21.767 11.346 -23.849 1.00 89.88 286 ASN A CA 1
ATOM 2377 C C . ASN A 1 286 ? 22.873 12.320 -24.322 1.00 89.88 286 ASN A C 1
ATOM 2379 O O . ASN A 1 286 ? 23.026 12.596 -25.519 1.00 89.88 286 ASN A O 1
ATOM 2383 N N . SER A 1 287 ? 23.721 12.778 -23.395 1.00 91.31 287 SER A N 1
ATOM 2384 C CA . SER A 1 287 ? 24.886 13.621 -23.693 1.00 91.31 287 SER A CA 1
ATOM 2385 C C . SER A 1 287 ? 25.971 12.879 -24.477 1.00 91.31 287 SER A C 1
ATOM 2387 O O . SER A 1 287 ? 26.604 13.450 -25.367 1.00 91.31 287 SER A O 1
ATOM 2389 N N . ALA A 1 288 ? 26.214 11.606 -24.164 1.00 91.62 288 ALA A N 1
ATOM 2390 C CA . ALA A 1 288 ? 27.182 10.786 -24.878 1.00 91.62 288 ALA A CA 1
ATOM 2391 C C . ALA A 1 288 ? 26.675 10.383 -26.273 1.00 91.62 288 ALA A C 1
ATOM 2393 O O . ALA A 1 288 ? 27.465 10.430 -27.211 1.00 91.62 288 ALA A O 1
ATOM 2394 N N . LEU A 1 289 ? 25.378 10.092 -26.448 1.00 90.31 289 LEU A N 1
ATOM 2395 C CA . LEU A 1 289 ? 24.766 9.793 -27.752 1.00 90.31 289 LEU A CA 1
ATOM 2396 C C . LEU A 1 289 ? 24.967 10.966 -28.717 1.00 90.31 289 LEU A C 1
ATOM 2398 O O . LEU A 1 289 ? 25.572 10.810 -29.776 1.00 90.31 289 LEU A O 1
ATOM 2402 N N . SER A 1 290 ? 24.535 12.160 -28.306 1.00 89.06 290 SER A N 1
ATOM 2403 C CA . SER A 1 290 ? 24.634 13.376 -29.123 1.00 89.06 290 SER A CA 1
ATOM 2404 C C . SER A 1 290 ? 26.081 13.795 -29.421 1.00 89.06 290 SER A C 1
ATOM 2406 O O . SER A 1 290 ? 26.371 14.322 -30.498 1.00 89.06 290 SER A O 1
ATOM 2408 N N . PHE A 1 291 ? 27.010 13.553 -28.490 1.00 90.50 291 PHE A N 1
ATOM 2409 C CA . PHE A 1 291 ? 28.436 13.806 -28.699 1.00 90.50 291 PHE A CA 1
ATOM 2410 C C . PHE A 1 291 ? 29.066 12.799 -29.676 1.00 90.50 291 PHE A C 1
ATOM 2412 O O . PHE A 1 291 ? 29.764 13.197 -30.612 1.00 90.50 291 PHE A O 1
ATOM 2419 N N . ASN A 1 292 ? 28.810 11.503 -29.481 1.00 90.56 292 ASN A N 1
ATOM 2420 C CA . ASN A 1 292 ? 29.409 10.415 -30.258 1.00 90.56 292 ASN A CA 1
ATOM 2421 C C . ASN A 1 292 ? 28.921 10.385 -31.716 1.00 90.56 292 ASN A C 1
ATOM 2423 O O . ASN A 1 292 ? 29.669 9.972 -32.600 1.00 90.56 292 ASN A O 1
ATOM 2427 N N . GLU A 1 293 ? 27.722 10.899 -32.002 1.00 85.56 293 GLU A N 1
ATOM 2428 C CA . GLU A 1 293 ? 27.241 11.102 -33.378 1.00 85.56 293 GLU A CA 1
ATOM 2429 C C . GLU A 1 293 ? 28.136 12.045 -34.200 1.00 85.56 293 GLU A C 1
ATOM 2431 O O . GLU A 1 293 ? 28.192 11.940 -35.424 1.00 85.56 293 GLU A O 1
ATOM 2436 N N . LYS A 1 294 ? 28.853 12.968 -33.545 1.00 87.00 294 LYS A N 1
ATOM 2437 C CA . LYS A 1 294 ? 29.656 14.017 -34.201 1.00 87.00 294 LYS A CA 1
ATOM 2438 C C . LYS A 1 294 ? 31.153 13.892 -33.932 1.00 87.00 294 LYS A C 1
ATOM 2440 O O . LYS A 1 294 ? 31.930 14.760 -34.342 1.00 87.00 294 LYS A O 1
ATOM 2445 N N . VAL A 1 295 ? 31.572 12.852 -33.214 1.00 90.38 295 VAL A N 1
ATOM 2446 C CA . VAL A 1 295 ? 32.971 12.680 -32.828 1.00 90.38 295 VAL A CA 1
ATOM 2447 C C . VAL A 1 295 ? 33.824 12.381 -34.064 1.00 90.38 295 VAL A C 1
ATOM 2449 O O . VAL A 1 295 ? 33.404 11.652 -34.961 1.00 90.38 295 VAL A O 1
ATOM 2452 N N . LYS A 1 296 ? 35.015 12.983 -34.121 1.00 86.25 296 LYS A N 1
ATOM 2453 C CA . LYS A 1 296 ? 35.967 12.827 -35.235 1.00 86.25 296 LYS A CA 1
ATOM 2454 C C . LYS A 1 296 ? 37.138 11.899 -34.922 1.00 86.25 296 LYS A C 1
ATOM 2456 O O . LYS A 1 296 ? 37.923 11.597 -35.805 1.00 86.25 296 LYS A O 1
ATOM 2461 N N . ASP A 1 297 ? 37.290 11.529 -33.657 1.00 84.44 297 ASP A N 1
ATOM 2462 C CA . ASP A 1 297 ? 38.452 10.816 -33.139 1.00 84.44 297 ASP A CA 1
ATOM 2463 C C . ASP A 1 297 ? 37.979 9.757 -32.142 1.00 84.44 297 ASP A C 1
ATOM 2465 O O . ASP A 1 297 ? 37.246 10.072 -31.199 1.00 84.44 297 ASP A O 1
ATOM 2469 N N . SER A 1 298 ? 38.403 8.511 -32.351 1.00 83.00 298 SER A N 1
ATOM 2470 C CA . SER A 1 298 ? 38.043 7.379 -31.502 1.00 83.00 298 SER A CA 1
ATOM 2471 C C . SER A 1 298 ? 38.517 7.555 -30.060 1.00 83.00 298 SER A C 1
ATOM 2473 O O . SER A 1 298 ? 37.849 7.088 -29.144 1.00 83.00 298 SER A O 1
ATOM 2475 N N . ALA A 1 299 ? 39.615 8.286 -29.828 1.00 83.88 299 ALA A N 1
ATOM 2476 C CA . ALA A 1 299 ? 40.131 8.548 -28.482 1.00 83.88 299 ALA A CA 1
ATOM 2477 C C . ALA A 1 299 ? 39.212 9.452 -27.640 1.00 83.88 299 ALA A C 1
ATOM 2479 O O . ALA A 1 299 ? 39.381 9.550 -26.427 1.00 83.88 299 ALA A O 1
ATOM 2480 N N . LYS A 1 300 ? 38.251 10.137 -28.273 1.00 86.94 300 LYS A N 1
ATOM 2481 C CA . LYS A 1 300 ? 37.319 11.057 -27.607 1.00 86.94 300 LYS A CA 1
ATOM 2482 C C . LYS A 1 300 ? 35.943 10.446 -27.364 1.00 86.94 300 LYS A C 1
ATOM 2484 O O . LYS A 1 300 ? 35.087 11.142 -26.827 1.00 86.94 300 LYS A O 1
ATOM 2489 N N . ILE A 1 301 ? 35.714 9.197 -27.776 1.00 88.69 301 ILE A N 1
ATOM 2490 C CA . ILE A 1 301 ? 34.426 8.521 -27.601 1.00 88.69 301 ILE A CA 1
ATOM 2491 C C . ILE A 1 301 ? 34.067 8.508 -26.116 1.00 88.69 301 ILE A C 1
ATOM 2493 O O . ILE A 1 301 ? 34.856 8.090 -25.271 1.00 88.69 301 ILE A O 1
ATOM 2497 N N . LYS A 1 302 ? 32.853 8.960 -25.803 1.00 89.25 302 LYS A N 1
ATOM 2498 C CA . LYS A 1 302 ? 32.308 8.847 -24.454 1.00 89.25 302 LYS A CA 1
ATOM 2499 C C . LYS A 1 302 ? 31.720 7.457 -24.273 1.00 89.25 302 LYS A C 1
ATOM 2501 O O . LYS A 1 302 ? 30.778 7.085 -24.979 1.00 89.25 302 LYS A O 1
ATOM 2506 N N . GLU A 1 303 ? 32.279 6.703 -23.336 1.00 87.44 303 GLU A N 1
ATOM 2507 C CA . GLU A 1 303 ? 31.725 5.418 -22.929 1.00 87.44 303 GLU A CA 1
ATOM 2508 C C . GLU A 1 303 ? 30.406 5.604 -22.177 1.00 87.44 303 GLU A C 1
ATOM 2510 O O . GLU A 1 303 ? 30.216 6.568 -21.436 1.00 87.44 303 GLU A O 1
ATOM 2515 N N . MET A 1 304 ? 29.496 4.654 -22.370 1.00 92.75 304 MET A N 1
ATOM 2516 C CA . MET A 1 304 ? 28.236 4.577 -21.639 1.00 92.75 304 MET A CA 1
ATOM 2517 C C . MET A 1 304 ? 28.295 3.353 -20.749 1.00 92.75 304 MET A C 1
ATOM 2519 O O . MET A 1 304 ? 28.127 2.236 -21.235 1.00 92.75 304 MET A O 1
ATOM 2523 N N . ASN A 1 305 ? 28.531 3.565 -19.460 1.00 92.81 305 ASN A N 1
ATOM 2524 C CA . ASN A 1 305 ? 28.605 2.500 -18.471 1.00 92.81 305 ASN A CA 1
ATOM 2525 C C . ASN A 1 305 ? 27.435 2.650 -17.500 1.00 92.81 305 ASN A C 1
ATOM 2527 O O . ASN A 1 305 ? 27.205 3.736 -16.975 1.00 92.81 305 ASN A O 1
ATOM 2531 N N . ILE A 1 306 ? 26.690 1.564 -17.288 1.00 94.12 306 ILE A N 1
ATOM 2532 C CA . ILE A 1 306 ? 25.638 1.512 -16.270 1.00 94.12 306 ILE A CA 1
ATOM 2533 C C . ILE A 1 306 ? 26.332 1.172 -14.945 1.00 94.12 306 ILE A C 1
ATOM 2535 O O . ILE A 1 306 ? 26.968 0.117 -14.878 1.00 94.12 306 ILE A O 1
ATOM 2539 N N . PRO A 1 307 ? 26.251 2.026 -13.910 1.00 95.62 307 PRO A N 1
ATOM 2540 C CA . PRO A 1 307 ? 26.821 1.714 -12.604 1.00 95.62 307 PRO A CA 1
ATOM 2541 C C . PRO A 1 307 ? 26.244 0.409 -12.040 1.00 95.62 307 PRO A C 1
ATOM 2543 O O . PRO A 1 307 ? 25.037 0.178 -12.110 1.00 95.62 307 PRO A O 1
ATOM 2546 N N . GLU A 1 308 ? 27.086 -0.435 -11.441 1.00 95.00 308 GLU A N 1
ATOM 2547 C CA . GLU A 1 308 ? 26.644 -1.719 -10.868 1.00 95.00 308 GLU A CA 1
ATOM 2548 C C . GLU A 1 308 ? 25.622 -1.521 -9.734 1.00 95.00 308 GLU A C 1
ATOM 2550 O O . GLU A 1 308 ? 24.705 -2.320 -9.562 1.00 95.00 308 GLU A O 1
ATOM 2555 N N . GLU A 1 309 ? 25.749 -0.420 -8.991 1.00 94.00 309 GLU A N 1
ATOM 2556 C CA . GLU A 1 309 ? 24.798 0.010 -7.959 1.00 94.00 309 GLU A CA 1
ATOM 2557 C C . GLU A 1 309 ? 23.411 0.290 -8.552 1.00 94.00 309 GLU A C 1
ATOM 2559 O O . GLU A 1 309 ? 22.411 -0.196 -8.027 1.00 94.00 309 GLU A O 1
ATOM 2564 N N . LEU A 1 310 ? 23.356 0.997 -9.689 1.00 93.38 310 LEU A N 1
ATOM 2565 C CA . LEU A 1 310 ? 22.111 1.279 -10.405 1.00 93.38 310 LEU A CA 1
ATOM 2566 C C . LEU A 1 310 ? 21.472 -0.010 -10.916 1.00 93.38 310 LEU A C 1
ATOM 2568 O O . LEU A 1 310 ? 20.276 -0.213 -10.747 1.00 93.38 310 LEU A O 1
ATOM 2572 N N . LYS A 1 311 ? 22.274 -0.902 -11.505 1.00 94.25 311 LYS A N 1
ATOM 2573 C CA . LYS A 1 311 ? 21.796 -2.196 -11.993 1.00 94.25 311 LYS A CA 1
ATOM 2574 C C . LYS A 1 311 ? 21.141 -3.008 -10.872 1.00 94.25 311 LYS A C 1
ATOM 2576 O O . LYS A 1 311 ? 19.995 -3.414 -11.019 1.00 94.25 311 LYS A O 1
ATOM 2581 N N . LYS A 1 312 ? 21.837 -3.196 -9.747 1.00 93.25 312 LYS A N 1
ATOM 2582 C CA . LYS A 1 312 ? 21.309 -3.951 -8.598 1.00 93.25 312 LYS A CA 1
ATOM 2583 C C . LYS A 1 312 ? 20.073 -3.291 -7.993 1.00 93.25 312 LYS A C 1
ATOM 2585 O O . LYS A 1 312 ? 19.135 -3.985 -7.619 1.00 93.25 312 LYS A O 1
ATOM 2590 N N . GLY A 1 313 ? 20.066 -1.960 -7.901 1.00 91.00 313 GLY A N 1
ATOM 2591 C CA . GLY A 1 313 ? 18.909 -1.210 -7.418 1.00 91.00 313 GLY A CA 1
ATOM 2592 C C . GLY A 1 313 ? 17.682 -1.411 -8.305 1.00 91.00 313 GLY A C 1
ATOM 2593 O O . GLY A 1 313 ? 16.608 -1.720 -7.799 1.00 91.00 313 GLY A O 1
ATOM 2594 N N . LEU A 1 314 ? 17.849 -1.311 -9.626 1.00 90.44 314 LEU A N 1
ATOM 2595 C CA . LEU A 1 314 ? 16.768 -1.535 -10.586 1.00 90.44 314 LEU A CA 1
ATOM 2596 C C . LEU A 1 314 ? 16.291 -2.991 -10.596 1.00 90.44 314 LEU A C 1
ATOM 2598 O O . LEU A 1 314 ? 15.089 -3.202 -10.600 1.00 90.44 314 LEU A O 1
ATOM 2602 N N . GLU A 1 315 ? 17.187 -3.978 -10.523 1.00 90.44 315 GLU A N 1
ATOM 2603 C CA . GLU A 1 315 ? 16.815 -5.404 -10.451 1.00 90.44 315 GLU A CA 1
ATOM 2604 C C . GLU A 1 315 ? 15.999 -5.739 -9.190 1.00 90.44 315 GLU A C 1
ATOM 2606 O O . GLU A 1 315 ? 15.114 -6.598 -9.223 1.00 90.44 315 GLU A O 1
ATOM 2611 N N . ASN A 1 316 ? 16.272 -5.049 -8.078 1.00 88.69 316 ASN A N 1
ATOM 2612 C CA . ASN A 1 316 ? 15.532 -5.222 -6.829 1.00 88.69 316 ASN A CA 1
ATOM 2613 C C . ASN A 1 316 ? 14.157 -4.532 -6.852 1.00 88.69 316 ASN A C 1
ATOM 2615 O O . ASN A 1 316 ? 13.200 -5.064 -6.287 1.00 88.69 316 ASN A O 1
ATOM 2619 N N . LEU A 1 317 ? 14.055 -3.353 -7.475 1.00 86.56 317 LEU A N 1
ATOM 2620 C CA . LEU A 1 317 ? 12.826 -2.550 -7.505 1.00 86.56 317 LEU A CA 1
ATOM 2621 C C . LEU A 1 317 ? 11.884 -2.953 -8.649 1.00 86.56 317 LEU A C 1
ATOM 2623 O O . LEU A 1 317 ? 10.680 -3.080 -8.442 1.00 86.56 317 LEU A O 1
ATOM 2627 N N . ASP A 1 318 ? 12.431 -3.195 -9.837 1.00 84.06 318 ASP A N 1
ATOM 2628 C CA . ASP A 1 318 ? 11.733 -3.614 -11.051 1.00 84.06 318 ASP A CA 1
ATOM 2629 C C . ASP A 1 318 ? 12.164 -5.037 -11.430 1.00 84.06 318 ASP A C 1
ATOM 2631 O O . ASP A 1 318 ? 13.117 -5.262 -12.178 1.00 84.06 318 ASP A O 1
ATOM 2635 N N . LYS A 1 319 ? 11.398 -6.025 -10.956 1.00 83.44 319 LYS A N 1
ATOM 2636 C CA . LYS A 1 319 ? 11.652 -7.448 -11.237 1.00 83.44 319 LYS A CA 1
ATOM 2637 C C . LYS A 1 319 ? 11.668 -7.781 -12.733 1.00 83.44 319 LYS A C 1
ATOM 2639 O O . LYS A 1 319 ? 12.229 -8.807 -13.116 1.00 83.44 319 LYS A O 1
ATOM 2644 N N . GLN A 1 320 ? 11.023 -6.970 -13.573 1.00 86.06 320 GLN A N 1
ATOM 2645 C CA . GLN A 1 320 ? 10.971 -7.199 -15.016 1.00 86.06 320 GLN A CA 1
ATOM 2646 C C . GLN A 1 320 ? 12.138 -6.540 -15.758 1.00 86.06 320 GLN A C 1
ATOM 2648 O O . GLN A 1 320 ? 12.403 -6.902 -16.905 1.00 86.06 320 GLN A O 1
ATOM 2653 N N . ASN A 1 321 ? 12.902 -5.673 -15.086 1.00 90.00 321 ASN A N 1
ATOM 2654 C CA . ASN A 1 321 ? 14.092 -5.003 -15.605 1.00 90.00 321 ASN A CA 1
ATOM 2655 C C . ASN A 1 321 ? 13.835 -4.121 -16.832 1.00 90.00 321 ASN A C 1
ATOM 2657 O O . ASN A 1 321 ? 14.739 -3.912 -17.642 1.00 90.00 321 ASN A O 1
ATOM 2661 N N . VAL A 1 322 ? 12.631 -3.574 -16.978 1.00 90.50 322 VAL A N 1
ATOM 2662 C CA . VAL A 1 322 ? 12.241 -2.724 -18.110 1.00 90.50 322 VAL A CA 1
ATOM 2663 C C . VAL A 1 322 ? 13.142 -1.494 -18.182 1.00 90.50 322 VAL A C 1
ATOM 2665 O O . VAL A 1 322 ? 13.720 -1.201 -19.231 1.00 90.50 322 VAL A O 1
ATOM 2668 N N . VAL A 1 323 ? 13.349 -0.820 -17.049 1.00 90.31 323 VAL A N 1
ATOM 2669 C CA . VAL A 1 323 ? 14.200 0.378 -16.971 1.00 90.31 323 VAL A CA 1
ATOM 2670 C C . VAL A 1 323 ? 15.659 0.060 -17.296 1.00 90.31 323 VAL A C 1
ATOM 2672 O O . VAL A 1 323 ? 16.315 0.760 -18.070 1.00 90.31 323 VAL A O 1
ATOM 2675 N N . TYR A 1 324 ? 16.172 -1.032 -16.733 1.00 93.12 324 TYR A N 1
ATOM 2676 C CA . TYR A 1 324 ? 17.536 -1.475 -16.993 1.00 93.12 324 TYR A CA 1
ATOM 2677 C C . TYR A 1 324 ? 17.736 -1.854 -18.469 1.00 93.12 324 TYR A C 1
ATOM 2679 O O . TYR A 1 324 ? 18.732 -1.470 -19.089 1.00 93.12 324 TYR A O 1
ATOM 2687 N N . ASN A 1 325 ? 16.763 -2.542 -19.068 1.00 94.56 325 ASN A N 1
ATOM 2688 C CA . ASN A 1 325 ? 16.786 -2.915 -20.478 1.00 94.56 325 ASN A CA 1
ATOM 2689 C C . ASN A 1 325 ? 16.715 -1.685 -21.398 1.00 94.56 325 ASN A C 1
ATOM 2691 O O . ASN A 1 325 ? 17.395 -1.670 -22.424 1.00 94.56 325 ASN A O 1
ATOM 2695 N N . LEU A 1 326 ? 16.003 -0.617 -21.018 1.00 92.56 326 LEU A N 1
ATOM 2696 C CA . LEU A 1 326 ? 16.025 0.661 -21.744 1.00 92.56 326 LEU A CA 1
ATOM 2697 C C . LEU A 1 326 ? 17.417 1.317 -21.738 1.00 92.56 326 LEU A C 1
ATOM 2699 O O . LEU A 1 326 ? 17.878 1.803 -22.774 1.00 92.56 326 LEU A O 1
ATOM 2703 N N . LEU A 1 327 ? 18.137 1.285 -20.612 1.00 93.69 327 LEU A N 1
ATOM 2704 C CA . LEU A 1 327 ? 19.525 1.763 -20.565 1.00 93.69 327 LEU A CA 1
ATOM 2705 C C . LEU A 1 327 ? 20.448 0.910 -21.446 1.00 93.69 327 LEU A C 1
ATOM 2707 O O . LEU A 1 327 ? 21.273 1.449 -22.190 1.00 93.69 327 LEU A O 1
ATOM 2711 N N . ARG A 1 328 ? 20.291 -0.420 -21.422 1.00 95.44 328 ARG A N 1
ATOM 2712 C CA . ARG A 1 328 ? 21.039 -1.327 -22.312 1.00 95.44 328 ARG A CA 1
ATOM 2713 C C . ARG A 1 328 ? 20.730 -1.061 -23.780 1.00 95.44 328 ARG A C 1
ATOM 2715 O O . ARG A 1 328 ? 21.646 -1.042 -24.602 1.00 95.44 328 ARG A O 1
ATOM 2722 N N . TYR A 1 329 ? 19.468 -0.800 -24.105 1.00 95.69 329 TYR A N 1
ATOM 2723 C CA . TYR A 1 329 ? 19.056 -0.388 -25.439 1.00 95.69 329 TYR A CA 1
ATOM 2724 C C . TYR A 1 329 ? 19.798 0.884 -25.880 1.00 95.69 329 TYR A C 1
ATOM 2726 O O . TYR A 1 329 ? 20.404 0.896 -26.953 1.00 95.69 329 TYR A O 1
ATOM 2734 N N . LYS A 1 330 ? 19.873 1.918 -25.029 1.00 94.19 330 LYS A N 1
ATOM 2735 C CA . LYS A 1 330 ? 20.652 3.138 -25.318 1.00 94.19 330 LYS A CA 1
ATOM 2736 C C . LYS A 1 330 ? 22.148 2.857 -25.534 1.00 94.19 330 LYS A C 1
ATOM 2738 O O . LYS A 1 330 ? 22.742 3.432 -26.449 1.00 94.19 330 LYS A O 1
ATOM 2743 N N . GLN A 1 331 ? 22.757 1.936 -24.779 1.00 94.88 331 GLN A N 1
ATOM 2744 C CA . GLN A 1 331 ? 24.148 1.511 -25.017 1.00 94.88 331 GLN A CA 1
ATOM 2745 C C . GLN A 1 331 ? 24.327 0.847 -26.393 1.00 94.88 331 GLN A C 1
ATOM 2747 O O . GLN A 1 331 ? 25.296 1.140 -27.100 1.00 94.88 331 GLN A O 1
ATOM 2752 N N . LEU A 1 332 ? 23.404 -0.038 -26.788 1.00 94.88 332 LEU A N 1
ATOM 2753 C CA . LEU A 1 332 ? 23.415 -0.687 -28.106 1.00 94.88 332 LEU A CA 1
ATOM 2754 C C . LEU A 1 332 ? 23.208 0.333 -29.236 1.00 94.88 332 LEU A C 1
ATOM 2756 O O . LEU A 1 332 ? 23.906 0.286 -30.253 1.00 94.88 332 LEU A O 1
ATOM 2760 N N . LYS A 1 333 ? 22.318 1.308 -29.029 1.00 94.12 333 LYS A N 1
ATOM 2761 C CA . LYS A 1 333 ? 22.089 2.427 -29.951 1.00 94.12 333 LYS A CA 1
ATOM 2762 C C . LYS A 1 333 ? 23.354 3.262 -30.144 1.00 94.12 333 LYS A C 1
ATOM 2764 O O . LYS A 1 333 ? 23.747 3.516 -31.278 1.00 94.12 333 LYS A O 1
ATOM 2769 N N . ASN A 1 334 ? 24.070 3.592 -29.068 1.00 93.62 334 ASN A N 1
ATOM 2770 C CA . ASN A 1 334 ? 25.349 4.306 -29.151 1.00 93.62 334 ASN A CA 1
ATOM 2771 C C . ASN A 1 334 ? 26.412 3.531 -29.936 1.00 93.62 334 ASN A C 1
ATOM 2773 O O . ASN A 1 334 ? 27.057 4.079 -30.826 1.00 93.62 334 ASN A O 1
ATOM 2777 N N . LYS A 1 335 ? 26.565 2.234 -29.641 1.00 91.50 335 LYS A N 1
ATOM 2778 C CA . LYS A 1 335 ? 27.471 1.339 -30.376 1.00 91.50 335 LYS A CA 1
ATOM 2779 C C . LYS A 1 335 ? 27.155 1.325 -31.873 1.00 91.50 335 LYS A C 1
ATOM 2781 O O . LYS A 1 335 ? 28.067 1.281 -32.696 1.00 91.50 335 LYS A O 1
ATOM 2786 N N . SER A 1 336 ? 25.881 1.380 -32.225 1.00 91.56 336 SER A N 1
ATOM 2787 C CA . SER A 1 336 ? 25.426 1.375 -33.614 1.00 91.56 336 SER A CA 1
ATOM 2788 C C . SER A 1 336 ? 25.627 2.725 -34.301 1.00 91.56 336 SER A C 1
ATOM 2790 O O . SER A 1 336 ? 26.067 2.775 -35.443 1.00 91.56 336 SER A O 1
ATOM 2792 N N . ASN A 1 337 ? 25.416 3.831 -33.588 1.00 90.25 337 ASN A N 1
ATOM 2793 C CA . ASN A 1 337 ? 25.718 5.167 -34.101 1.00 90.25 337 ASN A CA 1
ATOM 2794 C C . ASN A 1 337 ? 27.219 5.339 -34.387 1.00 90.25 337 ASN A C 1
ATOM 2796 O O . ASN A 1 337 ? 27.589 5.896 -35.422 1.00 90.25 337 ASN A O 1
ATOM 2800 N N . LEU A 1 338 ? 28.084 4.818 -33.508 1.00 90.56 338 LEU A N 1
ATOM 2801 C CA . LEU A 1 338 ? 29.538 4.881 -33.677 1.00 90.56 338 LEU A CA 1
ATOM 2802 C C . LEU A 1 338 ? 30.006 4.180 -34.956 1.00 90.56 338 LEU A C 1
ATOM 2804 O O . LEU A 1 338 ? 30.820 4.751 -35.677 1.00 90.56 338 LEU A O 1
ATOM 2808 N N . ILE A 1 339 ? 29.478 2.989 -35.266 1.00 90.06 339 ILE A N 1
ATOM 2809 C CA . ILE A 1 339 ? 29.889 2.250 -36.471 1.00 90.06 339 ILE A CA 1
ATOM 2810 C C . ILE A 1 339 ? 29.417 2.921 -37.764 1.00 90.06 339 ILE A C 1
ATOM 2812 O O . ILE A 1 339 ? 30.074 2.798 -38.787 1.00 90.06 339 ILE A O 1
ATOM 2816 N N . THR A 1 340 ? 28.329 3.695 -37.714 1.00 88.56 340 THR A N 1
ATOM 2817 C CA . THR A 1 340 ? 27.841 4.483 -38.861 1.00 88.56 340 THR A CA 1
ATOM 2818 C C . THR A 1 340 ? 28.489 5.860 -39.007 1.00 88.56 340 THR A C 1
ATOM 2820 O O . THR A 1 340 ? 28.202 6.579 -39.964 1.00 88.56 340 THR A O 1
ATOM 2823 N N . ASN A 1 341 ? 29.347 6.268 -38.069 1.00 88.31 341 ASN A N 1
ATOM 2824 C CA . ASN A 1 341 ? 29.977 7.581 -38.109 1.00 88.31 341 ASN A CA 1
ATOM 2825 C C . ASN A 1 341 ? 31.115 7.594 -39.142 1.00 88.31 341 ASN A C 1
ATOM 2827 O O . ASN A 1 341 ? 32.195 7.053 -38.912 1.00 88.31 341 ASN A O 1
ATOM 2831 N N . VAL A 1 342 ? 30.884 8.286 -40.260 1.00 85.38 342 VAL A N 1
ATOM 2832 C CA . VAL A 1 342 ? 31.829 8.410 -41.384 1.00 85.38 342 VAL A CA 1
ATOM 2833 C C . VAL A 1 342 ? 33.178 9.011 -40.968 1.00 85.38 342 VAL A C 1
ATOM 2835 O O . VAL A 1 342 ? 34.198 8.698 -41.574 1.00 85.38 342 VAL A O 1
ATOM 2838 N N . ASN A 1 343 ? 33.225 9.842 -39.920 1.00 83.50 343 ASN A N 1
ATOM 2839 C CA . ASN A 1 343 ? 34.496 10.393 -39.438 1.00 83.50 343 ASN A CA 1
ATOM 2840 C C . ASN A 1 343 ? 35.358 9.336 -38.731 1.00 83.50 343 ASN A C 1
ATOM 2842 O O . ASN A 1 343 ? 36.580 9.437 -38.763 1.00 83.50 343 ASN A O 1
ATOM 2846 N N . LEU A 1 344 ? 34.728 8.350 -38.083 1.00 82.69 344 LEU A N 1
ATOM 2847 C CA . LEU A 1 344 ? 35.417 7.243 -37.413 1.00 82.69 344 LEU A CA 1
ATOM 2848 C C . LEU A 1 344 ? 35.711 6.088 -38.372 1.00 82.69 344 LEU A C 1
ATOM 2850 O O . LEU A 1 344 ? 36.745 5.437 -38.252 1.00 82.69 344 LEU A O 1
ATOM 2854 N N . PHE A 1 345 ? 34.824 5.873 -39.344 1.00 84.06 345 PHE A N 1
ATOM 2855 C CA . PHE A 1 345 ? 34.943 4.842 -40.368 1.00 84.06 345 PHE A CA 1
ATOM 2856 C C . PHE A 1 345 ? 34.907 5.478 -41.768 1.00 84.06 345 PHE A C 1
ATOM 2858 O O . PHE A 1 345 ? 33.884 5.390 -42.454 1.00 84.06 345 PHE A O 1
ATOM 2865 N N . PRO A 1 346 ? 36.016 6.095 -42.237 1.00 81.62 346 PRO A N 1
ATOM 2866 C CA . PRO A 1 346 ? 36.078 6.741 -43.554 1.00 81.62 346 PRO A CA 1
ATOM 2867 C C . PRO A 1 346 ? 35.732 5.808 -44.720 1.00 81.62 346 PRO A C 1
ATOM 2869 O O . PRO A 1 346 ? 35.220 6.262 -45.740 1.00 81.62 346 PRO A O 1
ATOM 2872 N N . VAL A 1 347 ? 35.934 4.497 -44.538 1.00 80.00 347 VAL A N 1
ATOM 2873 C CA . VAL A 1 347 ? 35.555 3.441 -45.490 1.00 80.00 347 VAL A CA 1
ATOM 2874 C C . VAL A 1 347 ? 34.069 3.483 -45.882 1.00 80.00 347 VAL A C 1
ATOM 2876 O O . VAL A 1 347 ? 33.686 3.030 -46.954 1.00 80.00 347 VAL A O 1
ATOM 2879 N N . LEU A 1 348 ? 33.204 4.064 -45.045 1.00 80.81 348 LEU A N 1
ATOM 2880 C CA . LEU A 1 348 ? 31.790 4.237 -45.372 1.00 80.81 348 LEU A CA 1
ATOM 2881 C C . LEU A 1 348 ? 31.548 5.253 -46.497 1.00 80.81 348 LEU A C 1
ATOM 2883 O O . LEU A 1 348 ? 30.555 5.117 -47.218 1.00 80.81 348 LEU A O 1
ATOM 2887 N N . ALA 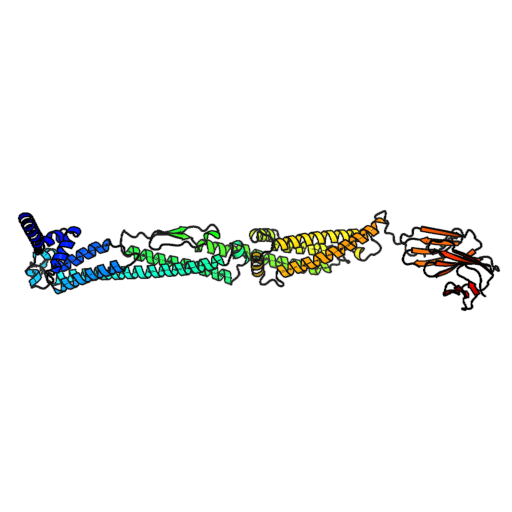A 1 349 ? 32.432 6.246 -46.637 1.00 79.31 349 ALA A N 1
ATOM 2888 C CA . ALA A 1 349 ? 32.421 7.227 -47.723 1.00 79.31 349 ALA A CA 1
ATOM 2889 C C . ALA A 1 349 ? 33.310 6.819 -48.906 1.00 79.31 349 ALA A C 1
ATOM 2891 O O . ALA A 1 349 ? 33.123 7.325 -50.010 1.00 79.31 349 ALA A O 1
ATOM 2892 N N . ASP A 1 350 ? 34.260 5.913 -48.687 1.00 72.25 350 ASP A N 1
ATOM 2893 C CA . ASP A 1 350 ? 35.142 5.405 -49.728 1.00 72.25 350 ASP A CA 1
ATOM 2894 C C . ASP A 1 350 ? 34.442 4.329 -50.575 1.00 72.25 350 ASP A C 1
ATOM 2896 O O . ASP A 1 350 ? 34.272 3.180 -50.162 1.00 72.25 350 ASP A O 1
ATOM 2900 N N . SER A 1 351 ? 34.035 4.696 -51.792 1.00 67.25 351 SER A N 1
ATOM 2901 C CA . SER A 1 351 ? 33.445 3.763 -52.759 1.00 67.25 351 SER A CA 1
ATOM 2902 C C . SER A 1 351 ? 34.428 2.704 -53.264 1.00 67.25 351 SER A C 1
ATOM 2904 O O . SER A 1 351 ? 33.984 1.722 -53.851 1.00 67.25 351 SER A O 1
ATOM 2906 N N . SER A 1 352 ? 35.738 2.887 -53.067 1.00 60.62 352 SER A N 1
ATOM 2907 C CA . SER A 1 352 ? 36.766 1.998 -53.617 1.00 60.62 352 SER A CA 1
ATOM 2908 C C . SER A 1 352 ? 37.051 0.766 -52.751 1.00 60.62 352 SER A C 1
ATOM 2910 O O . SER A 1 352 ? 37.560 -0.232 -53.260 1.00 60.62 352 SER A O 1
ATOM 2912 N N . ASN A 1 353 ? 36.677 0.787 -51.466 1.00 70.75 353 ASN A N 1
ATOM 2913 C CA . ASN A 1 353 ? 36.949 -0.298 -50.521 1.00 70.75 353 ASN A CA 1
ATOM 2914 C C . ASN A 1 353 ? 35.678 -1.081 -50.153 1.00 70.75 353 ASN A C 1
ATOM 2916 O O .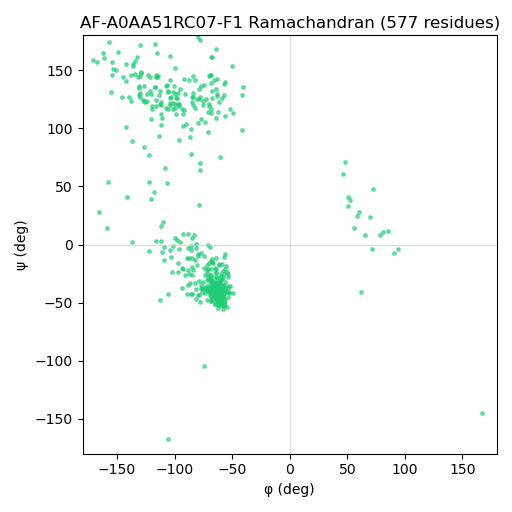 ASN A 1 353 ? 35.196 -1.062 -49.016 1.00 70.75 353 ASN A O 1
ATOM 2920 N N . ILE A 1 354 ? 35.118 -1.765 -51.155 1.00 72.62 354 ILE A N 1
ATOM 2921 C CA . ILE A 1 354 ? 33.839 -2.487 -51.053 1.00 72.62 354 ILE A CA 1
ATOM 2922 C C . ILE A 1 354 ? 33.894 -3.573 -49.971 1.00 72.62 354 ILE A C 1
ATOM 2924 O O . ILE A 1 354 ? 32.947 -3.702 -49.196 1.00 72.62 354 ILE A O 1
ATOM 2928 N N . TYR A 1 355 ? 35.010 -4.298 -49.845 1.00 75.62 355 TYR A N 1
ATOM 2929 C CA . TYR A 1 355 ? 35.153 -5.372 -48.859 1.00 75.62 355 TYR A CA 1
ATOM 2930 C C . TYR A 1 355 ? 35.044 -4.867 -47.412 1.00 75.62 355 TYR A C 1
ATOM 2932 O O . TYR A 1 355 ? 34.175 -5.309 -46.656 1.00 75.62 355 TYR A O 1
ATOM 2940 N N . GLN A 1 356 ? 35.864 -3.882 -47.024 1.00 78.38 356 GLN A N 1
ATOM 2941 C CA . GLN A 1 356 ? 35.806 -3.328 -45.668 1.00 78.38 356 GLN A CA 1
ATOM 2942 C C . GLN A 1 356 ? 34.475 -2.620 -45.407 1.00 78.38 356 GLN A C 1
ATOM 2944 O O . GLN A 1 356 ? 33.913 -2.754 -44.321 1.00 78.38 356 GLN A O 1
ATOM 2949 N N . ARG A 1 357 ? 33.930 -1.913 -46.405 1.00 81.50 357 ARG A N 1
ATOM 2950 C CA . ARG A 1 357 ? 32.626 -1.251 -46.288 1.00 81.50 357 ARG A CA 1
ATOM 2951 C C . ARG A 1 357 ? 31.512 -2.262 -46.026 1.00 81.50 357 ARG A C 1
ATOM 2953 O O . ARG A 1 357 ? 30.662 -2.003 -45.181 1.00 81.50 357 ARG A O 1
ATOM 2960 N N . THR A 1 358 ? 31.531 -3.413 -46.693 1.00 83.69 358 THR A N 1
ATOM 2961 C CA . THR A 1 358 ? 30.527 -4.466 -46.478 1.00 83.69 358 THR A CA 1
ATOM 2962 C C . THR A 1 358 ? 30.656 -5.083 -45.096 1.00 83.69 358 THR A C 1
ATOM 2964 O O . THR A 1 358 ? 29.646 -5.273 -44.432 1.00 83.69 358 THR A O 1
ATOM 2967 N N . ASN A 1 359 ? 31.879 -5.320 -44.612 1.00 86.31 359 ASN A N 1
ATOM 2968 C CA . ASN A 1 359 ? 32.091 -5.817 -43.250 1.00 86.31 359 ASN A CA 1
ATOM 2969 C C . ASN A 1 359 ? 31.536 -4.846 -42.195 1.00 86.31 359 ASN A C 1
ATOM 2971 O O . ASN A 1 359 ? 30.857 -5.278 -41.266 1.00 86.31 359 ASN A O 1
ATOM 2975 N N . VAL A 1 360 ? 31.752 -3.537 -42.371 1.00 88.06 360 VAL A N 1
ATOM 2976 C CA . VAL A 1 36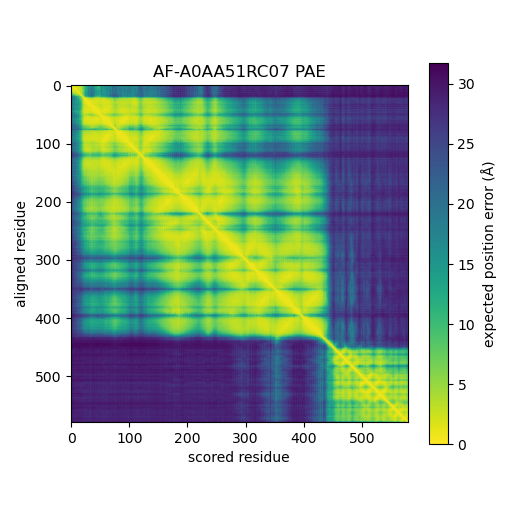0 ? 31.195 -2.504 -41.479 1.00 88.06 360 VAL A CA 1
ATOM 2977 C C . VAL A 1 360 ? 29.662 -2.457 -41.564 1.00 88.06 360 VAL A C 1
ATOM 2979 O O . VAL A 1 360 ? 28.997 -2.361 -40.534 1.00 88.06 360 VAL A O 1
ATOM 2982 N N . VAL A 1 361 ? 29.080 -2.561 -42.765 1.00 90.38 361 VAL A N 1
ATOM 2983 C CA . VAL A 1 361 ? 27.616 -2.593 -42.959 1.00 90.38 361 VAL A CA 1
ATOM 2984 C C . VAL A 1 361 ? 26.994 -3.855 -42.350 1.00 90.38 361 VAL A C 1
ATOM 2986 O O . VAL A 1 361 ? 25.978 -3.755 -41.669 1.00 90.38 361 VAL A O 1
ATOM 2989 N N . LYS A 1 362 ? 27.636 -5.016 -42.496 1.00 92.06 362 LYS A N 1
ATOM 2990 C CA . LYS A 1 362 ? 27.208 -6.286 -41.893 1.00 92.06 362 LYS A CA 1
ATOM 2991 C C . LYS A 1 362 ? 27.293 -6.260 -40.369 1.00 92.06 362 LYS A C 1
ATOM 2993 O O . LYS A 1 362 ? 26.398 -6.741 -39.679 1.00 92.06 362 LYS A O 1
ATOM 2998 N N . GLU A 1 363 ? 28.345 -5.664 -39.813 1.00 93.38 363 GLU A N 1
ATOM 2999 C CA . GLU A 1 363 ? 28.425 -5.445 -38.369 1.00 93.38 363 GLU A CA 1
ATOM 3000 C C . GLU A 1 363 ? 27.329 -4.475 -37.892 1.00 93.38 363 GLU A C 1
ATOM 3002 O O . GLU A 1 363 ? 26.728 -4.701 -36.841 1.00 93.38 363 GLU A O 1
ATOM 3007 N N . TYR A 1 364 ? 27.014 -3.432 -38.667 1.00 95.00 364 TYR A N 1
ATOM 3008 C CA . TYR A 1 364 ? 25.899 -2.535 -38.364 1.00 95.00 364 TYR A CA 1
ATOM 3009 C C . TYR A 1 364 ? 24.541 -3.255 -38.399 1.00 95.00 364 TYR A C 1
ATOM 3011 O O . TYR A 1 364 ? 23.735 -3.054 -37.491 1.00 95.00 364 TYR A O 1
ATOM 3019 N N . GLU A 1 365 ? 24.310 -4.136 -39.377 1.00 95.31 365 GLU A N 1
ATOM 3020 C CA . GLU A 1 365 ? 23.119 -4.994 -39.448 1.00 95.31 365 GLU A CA 1
ATOM 3021 C C . GLU A 1 365 ? 22.963 -5.852 -38.187 1.00 95.31 365 GLU A C 1
ATOM 3023 O O . GLU A 1 365 ? 21.903 -5.838 -37.561 1.00 95.31 365 GLU A O 1
ATOM 3028 N N . ASN A 1 366 ? 24.032 -6.535 -37.762 1.00 95.62 366 ASN A N 1
ATOM 3029 C CA . ASN A 1 366 ? 24.018 -7.352 -36.546 1.00 95.62 366 ASN A CA 1
ATOM 3030 C C . ASN A 1 366 ? 23.674 -6.513 -35.305 1.00 95.62 366 ASN A C 1
ATOM 3032 O O . ASN A 1 366 ? 22.847 -6.910 -34.489 1.00 95.62 366 ASN A O 1
ATOM 3036 N N . ARG A 1 367 ? 24.239 -5.304 -35.181 1.00 95.38 367 ARG A N 1
ATOM 3037 C CA . ARG A 1 367 ? 23.932 -4.409 -34.051 1.00 95.38 367 ARG A CA 1
ATOM 3038 C C . ARG A 1 367 ? 22.505 -3.848 -34.094 1.00 95.38 367 ARG A C 1
ATOM 3040 O O . ARG A 1 367 ? 21.946 -3.509 -33.048 1.00 95.38 367 ARG A O 1
ATOM 3047 N N . LEU A 1 368 ? 21.909 -3.704 -35.280 1.00 95.69 368 LEU A N 1
ATOM 3048 C CA . LEU A 1 368 ? 20.489 -3.371 -35.428 1.00 95.69 368 LEU A CA 1
ATOM 3049 C C . LEU A 1 368 ? 19.597 -4.553 -35.027 1.00 95.69 368 LEU A C 1
ATOM 3051 O O . LEU A 1 368 ? 18.574 -4.325 -34.382 1.00 95.69 368 LEU A O 1
ATOM 3055 N N . ALA A 1 369 ? 20.000 -5.790 -35.334 1.00 95.81 369 ALA A N 1
ATOM 3056 C CA . ALA A 1 369 ? 19.307 -6.990 -34.870 1.00 95.81 369 ALA A CA 1
ATOM 3057 C C . ALA A 1 369 ? 19.307 -7.082 -33.334 1.00 95.81 369 ALA A C 1
ATOM 3059 O O . ALA A 1 369 ? 18.237 -7.229 -32.746 1.00 95.81 369 ALA A O 1
ATOM 3060 N N . ASP A 1 370 ? 20.459 -6.875 -32.683 1.00 96.62 370 ASP A N 1
ATOM 3061 C CA . ASP A 1 370 ? 20.573 -6.857 -31.214 1.00 96.62 370 ASP A CA 1
ATOM 3062 C C . ASP A 1 370 ? 19.662 -5.788 -30.575 1.00 96.62 370 ASP A C 1
ATOM 3064 O O . ASP A 1 370 ? 19.014 -6.015 -29.551 1.00 96.62 370 ASP A O 1
ATOM 3068 N N . GLN A 1 371 ? 19.591 -4.595 -31.182 1.00 96.69 371 GLN A N 1
ATOM 3069 C CA . GLN A 1 371 ? 18.681 -3.529 -30.745 1.00 96.69 371 GLN A CA 1
ATOM 3070 C C . GLN A 1 371 ? 17.213 -3.921 -30.900 1.00 96.69 371 GLN A C 1
ATOM 3072 O O . GLN A 1 371 ? 16.408 -3.639 -30.012 1.00 96.69 371 GLN A O 1
ATOM 3077 N N . LEU A 1 372 ? 16.861 -4.547 -32.024 1.00 96.44 372 LEU A N 1
ATOM 3078 C CA . LEU A 1 372 ? 15.498 -4.975 -32.308 1.00 96.44 372 LEU A CA 1
ATOM 3079 C C . LEU A 1 372 ? 15.056 -6.112 -31.375 1.00 96.44 372 LEU A C 1
ATOM 3081 O O . LEU A 1 372 ? 13.904 -6.146 -30.952 1.00 96.44 372 LEU A O 1
ATOM 3085 N N . GLU A 1 373 ? 15.957 -7.027 -31.026 1.00 96.94 373 GLU A N 1
ATOM 3086 C CA . GLU A 1 373 ? 15.694 -8.051 -30.015 1.00 96.94 373 GLU A CA 1
ATOM 3087 C C . GLU A 1 373 ? 15.443 -7.409 -28.646 1.00 96.94 373 GLU A C 1
ATOM 3089 O O . GLU A 1 373 ? 14.438 -7.706 -28.001 1.00 96.94 373 GLU A O 1
ATOM 3094 N N . MET A 1 374 ? 16.293 -6.458 -28.242 1.00 96.62 374 MET A N 1
ATOM 3095 C CA . MET A 1 374 ? 16.141 -5.747 -26.971 1.00 96.62 374 MET A CA 1
ATOM 3096 C C . MET A 1 374 ? 14.819 -4.974 -26.897 1.00 96.62 374 MET A C 1
ATOM 3098 O O . MET A 1 374 ? 14.102 -5.090 -25.908 1.00 96.62 374 MET A O 1
ATOM 3102 N N . ILE A 1 375 ? 14.453 -4.212 -27.935 1.00 96.00 375 ILE A N 1
ATOM 3103 C CA . ILE A 1 375 ? 13.206 -3.433 -27.916 1.00 96.00 375 ILE A CA 1
ATOM 3104 C C . ILE A 1 375 ? 11.970 -4.346 -27.905 1.00 96.00 375 ILE A C 1
ATOM 3106 O O . ILE A 1 375 ? 10.993 -4.031 -27.234 1.00 96.00 375 ILE A O 1
ATOM 3110 N N . LYS A 1 376 ? 12.024 -5.505 -28.582 1.00 95.69 376 LYS A N 1
ATOM 3111 C CA . LYS A 1 376 ? 10.958 -6.522 -28.555 1.00 95.69 376 LYS A CA 1
ATOM 3112 C C . LYS A 1 376 ? 10.841 -7.202 -27.193 1.00 95.69 376 LYS A C 1
ATOM 3114 O O . LYS A 1 376 ? 9.726 -7.482 -26.760 1.00 95.69 376 LYS A O 1
ATOM 3119 N N . LEU A 1 377 ? 11.963 -7.450 -26.516 1.00 95.25 377 LEU A N 1
ATOM 3120 C CA . LEU A 1 377 ? 11.960 -7.951 -25.143 1.00 95.25 377 LEU A CA 1
ATOM 3121 C C . LEU A 1 377 ? 11.243 -6.959 -24.222 1.00 95.25 377 LEU A C 1
ATOM 3123 O O . LEU A 1 377 ? 10.328 -7.362 -23.510 1.00 95.25 377 LEU A O 1
ATOM 3127 N N . ILE A 1 378 ? 11.601 -5.674 -24.288 1.00 94.62 378 ILE A N 1
ATOM 3128 C CA . ILE A 1 378 ? 10.969 -4.629 -23.470 1.00 94.62 378 ILE A CA 1
ATOM 3129 C C . ILE A 1 378 ? 9.464 -4.539 -23.779 1.00 94.62 378 ILE A C 1
ATOM 3131 O O . ILE A 1 378 ? 8.653 -4.567 -22.860 1.00 94.62 378 ILE A O 1
ATOM 3135 N N . ASP A 1 379 ? 9.085 -4.513 -25.060 1.00 94.94 379 ASP A N 1
ATOM 3136 C CA . ASP A 1 379 ? 7.686 -4.508 -25.522 1.00 94.94 379 ASP A CA 1
ATOM 3137 C C . ASP A 1 379 ? 6.880 -5.687 -24.941 1.00 94.94 379 ASP A C 1
ATOM 3139 O O . ASP A 1 379 ? 5.762 -5.513 -24.469 1.00 94.94 379 ASP A O 1
ATOM 3143 N N . SER A 1 380 ? 7.477 -6.885 -24.881 1.00 94.19 380 SER A N 1
ATOM 3144 C CA . SER A 1 380 ? 6.824 -8.080 -24.320 1.00 94.19 380 SER A CA 1
ATOM 3145 C C . SER A 1 380 ? 6.643 -8.056 -22.798 1.00 94.19 380 SER A C 1
ATOM 3147 O O . SER A 1 380 ? 5.810 -8.792 -22.267 1.00 94.19 380 SER A O 1
ATOM 3149 N N . GLN A 1 381 ? 7.431 -7.242 -22.094 1.00 92.06 381 GLN A N 1
ATOM 3150 C CA . GLN A 1 381 ? 7.376 -7.109 -20.639 1.00 92.06 381 GLN A CA 1
ATOM 3151 C C . GLN A 1 381 ? 6.356 -6.051 -20.210 1.00 92.06 381 GLN A C 1
ATOM 3153 O O . GLN A 1 381 ? 5.804 -6.125 -19.115 1.00 92.06 381 GLN A O 1
ATOM 3158 N N . ILE A 1 382 ? 6.052 -5.078 -21.068 1.00 90.00 382 ILE A N 1
ATOM 3159 C CA . ILE A 1 382 ? 5.182 -3.973 -20.685 1.00 90.00 382 ILE A CA 1
ATOM 3160 C C . ILE A 1 382 ? 3.723 -4.411 -20.561 1.00 90.00 382 ILE A C 1
ATOM 3162 O O . ILE A 1 382 ? 3.090 -4.919 -21.483 1.00 90.00 382 ILE A O 1
ATOM 3166 N N . ASN A 1 383 ? 3.167 -4.127 -19.390 1.00 89.62 383 ASN A N 1
ATOM 3167 C CA . ASN A 1 383 ? 1.754 -4.249 -19.062 1.00 89.62 383 ASN A CA 1
ATOM 3168 C C . ASN A 1 383 ? 1.266 -2.942 -18.414 1.00 89.62 383 ASN A C 1
ATOM 3170 O O . ASN A 1 383 ? 2.064 -2.058 -18.102 1.00 89.62 383 ASN A O 1
ATOM 3174 N N . ASP A 1 384 ? -0.042 -2.806 -18.194 1.00 88.62 384 ASP A N 1
ATOM 3175 C CA . ASP A 1 384 ? -0.628 -1.558 -17.675 1.00 88.62 384 ASP A CA 1
ATOM 3176 C C . ASP A 1 384 ? -0.082 -1.155 -16.298 1.00 88.62 384 ASP A C 1
ATOM 3178 O O . ASP A 1 384 ? 0.075 0.034 -16.002 1.00 88.62 384 ASP A O 1
ATOM 3182 N N . ARG A 1 385 ? 0.298 -2.143 -15.480 1.00 86.69 385 ARG A N 1
ATOM 3183 C CA . ARG A 1 385 ? 0.985 -1.903 -14.211 1.00 86.69 385 ARG A CA 1
ATOM 3184 C C . ARG A 1 385 ? 2.338 -1.227 -14.442 1.00 86.69 385 ARG A C 1
ATOM 3186 O O . ARG A 1 385 ? 2.575 -0.179 -13.853 1.00 86.69 385 ARG A O 1
ATOM 3193 N N . ILE A 1 386 ? 3.190 -1.776 -15.308 1.00 86.88 386 ILE A N 1
ATOM 3194 C CA . ILE A 1 386 ? 4.508 -1.196 -15.614 1.00 86.88 386 ILE A CA 1
ATOM 3195 C C . ILE A 1 386 ? 4.376 0.204 -16.191 1.00 86.88 386 ILE A C 1
ATOM 3197 O O . ILE A 1 386 ? 5.149 1.078 -15.824 1.00 86.88 386 ILE A O 1
ATOM 3201 N N . LYS A 1 387 ? 3.393 0.445 -17.062 1.00 88.00 387 LYS A N 1
ATOM 3202 C CA . LYS A 1 387 ? 3.160 1.786 -17.619 1.00 88.00 387 LYS A CA 1
ATOM 3203 C C . LYS A 1 387 ? 2.900 2.806 -16.517 1.00 88.00 387 LYS A C 1
ATOM 3205 O O . LYS A 1 387 ? 3.454 3.899 -16.556 1.00 88.00 387 LYS A O 1
ATOM 3210 N N . THR A 1 388 ? 2.087 2.425 -15.535 1.00 85.56 388 THR A N 1
ATOM 3211 C CA . THR A 1 388 ? 1.750 3.272 -14.386 1.00 85.56 388 THR A CA 1
ATOM 3212 C C . THR A 1 388 ? 2.963 3.475 -13.478 1.00 85.56 388 THR A C 1
ATOM 3214 O O . THR A 1 388 ? 3.297 4.612 -13.152 1.00 85.56 388 THR A O 1
ATOM 3217 N N . ASP A 1 389 ? 3.661 2.388 -13.128 1.00 86.12 389 ASP A N 1
ATOM 3218 C CA . ASP A 1 389 ? 4.868 2.422 -12.291 1.00 86.12 389 ASP A CA 1
ATOM 3219 C C . ASP A 1 389 ? 5.946 3.309 -12.931 1.00 86.12 389 ASP A C 1
ATOM 3221 O O . ASP A 1 389 ? 6.528 4.166 -12.273 1.00 86.12 389 ASP A O 1
ATOM 3225 N N . PHE A 1 390 ? 6.165 3.153 -14.236 1.00 85.06 390 PHE A N 1
ATOM 3226 C CA . PHE A 1 390 ? 7.143 3.918 -15.000 1.00 85.06 390 PHE A CA 1
ATOM 3227 C C . PHE A 1 390 ? 6.760 5.398 -15.114 1.00 85.06 390 PHE A C 1
ATOM 3229 O O . PHE A 1 390 ? 7.606 6.264 -14.916 1.00 85.06 390 PHE A O 1
ATOM 3236 N N . ALA A 1 391 ? 5.494 5.713 -15.405 1.00 84.94 391 ALA A N 1
ATOM 3237 C CA . ALA A 1 391 ? 5.041 7.099 -15.522 1.00 84.94 391 ALA A CA 1
ATOM 3238 C C . ALA A 1 391 ? 5.241 7.891 -14.218 1.00 84.94 391 ALA A C 1
ATOM 3240 O O . ALA A 1 391 ? 5.643 9.053 -14.275 1.00 84.94 391 ALA A O 1
ATOM 3241 N N . ALA A 1 392 ? 5.006 7.249 -13.070 1.00 80.12 392 ALA A N 1
ATOM 3242 C CA . ALA A 1 392 ? 5.244 7.834 -11.753 1.00 80.12 392 ALA A CA 1
ATOM 3243 C C . ALA A 1 392 ? 6.739 7.901 -11.401 1.00 80.12 392 ALA A C 1
ATOM 3245 O O . ALA A 1 392 ? 7.194 8.871 -10.807 1.00 80.12 392 ALA A O 1
ATOM 3246 N N . TYR A 1 393 ? 7.525 6.891 -11.782 1.00 79.81 393 TYR A N 1
ATOM 3247 C CA . TYR A 1 393 ? 8.954 6.855 -11.466 1.00 79.81 393 TYR A CA 1
ATOM 3248 C C . TYR A 1 393 ? 9.766 7.933 -12.209 1.00 79.81 393 TYR A C 1
ATOM 3250 O O . TYR A 1 393 ? 10.766 8.410 -11.673 1.00 79.81 393 TYR A O 1
ATOM 3258 N N . PHE A 1 394 ? 9.342 8.314 -13.421 1.00 76.31 394 PHE A N 1
ATOM 3259 C CA . PHE A 1 394 ? 10.049 9.245 -14.315 1.00 76.31 394 PHE A CA 1
ATOM 3260 C C . PHE A 1 394 ? 9.368 10.614 -14.496 1.00 76.31 394 PHE A C 1
ATOM 3262 O O . PHE A 1 394 ? 9.646 11.290 -15.486 1.00 76.31 394 PHE A O 1
ATOM 3269 N N . ASP A 1 395 ? 8.468 11.004 -13.588 1.00 68.56 395 ASP A N 1
ATOM 3270 C CA . ASP A 1 395 ? 7.744 12.286 -13.612 1.00 68.56 395 ASP A CA 1
ATOM 3271 C C . ASP A 1 395 ? 7.171 12.651 -14.996 1.00 68.56 395 ASP A C 1
ATOM 3273 O O . ASP A 1 395 ? 7.515 13.671 -15.595 1.00 68.56 395 ASP A O 1
ATOM 3277 N N . GLY A 1 396 ? 6.280 11.809 -15.529 1.00 61.09 396 GLY A N 1
ATOM 3278 C CA . GLY A 1 396 ? 5.570 12.132 -16.772 1.00 61.09 396 GLY A CA 1
ATOM 3279 C C . GLY A 1 396 ? 6.449 12.048 -18.024 1.00 61.09 396 GLY A C 1
ATOM 3280 O O . GLY A 1 396 ? 6.437 12.947 -18.860 1.00 61.09 396 GLY A O 1
ATOM 3281 N N . PHE A 1 397 ? 7.199 10.951 -18.164 1.00 72.06 397 PHE A N 1
ATOM 3282 C CA . PHE A 1 397 ? 8.000 10.643 -19.352 1.00 72.06 397 PHE A CA 1
ATOM 3283 C C . PHE A 1 397 ? 7.189 10.802 -20.656 1.00 72.06 397 PHE A C 1
ATOM 3285 O O . PHE A 1 397 ? 6.262 10.028 -20.920 1.00 72.06 397 PHE A O 1
ATOM 3292 N N . GLU A 1 398 ? 7.557 11.793 -21.478 1.00 72.56 398 GLU A N 1
ATOM 3293 C CA . GLU A 1 398 ? 6.947 12.062 -22.783 1.00 72.56 398 GLU A CA 1
ATOM 3294 C C . GLU A 1 398 ? 7.923 11.795 -23.947 1.00 72.56 398 GLU A C 1
ATOM 3296 O O . GLU A 1 398 ? 9.053 12.295 -23.939 1.00 72.56 398 GLU A O 1
ATOM 3301 N N . PRO A 1 399 ? 7.492 11.069 -24.999 1.00 80.88 399 PRO A N 1
ATOM 3302 C CA . PRO A 1 399 ? 6.212 10.359 -25.119 1.00 80.88 399 PRO A CA 1
ATOM 3303 C C . PRO A 1 399 ? 6.139 9.166 -24.149 1.00 80.88 399 PRO A C 1
ATOM 3305 O O . PRO A 1 399 ? 7.178 8.694 -23.697 1.00 80.88 399 PRO A O 1
ATOM 3308 N N . SER A 1 400 ? 4.933 8.656 -23.854 1.00 85.69 400 SER A N 1
ATOM 3309 C CA . SER A 1 400 ? 4.762 7.502 -22.951 1.00 85.69 400 SER A CA 1
ATOM 3310 C C . SER A 1 400 ? 5.670 6.329 -23.339 1.00 85.69 400 SER A C 1
ATOM 3312 O O . SER A 1 400 ? 6.011 6.170 -24.513 1.00 85.69 400 SER A O 1
ATOM 3314 N N . ILE A 1 401 ? 6.037 5.474 -22.377 1.00 89.00 401 ILE A N 1
ATOM 3315 C CA . ILE A 1 401 ? 6.945 4.343 -22.633 1.00 89.00 401 ILE A CA 1
ATOM 3316 C C . ILE A 1 401 ? 6.482 3.468 -23.813 1.00 89.00 401 ILE A C 1
ATOM 3318 O O . ILE A 1 401 ? 7.290 3.130 -24.677 1.00 89.00 401 ILE A O 1
ATOM 3322 N N . ASP A 1 402 ? 5.178 3.203 -23.922 1.00 89.44 402 ASP A N 1
ATOM 3323 C CA . ASP A 1 402 ? 4.576 2.488 -25.054 1.00 89.44 402 ASP A CA 1
ATOM 3324 C C . ASP A 1 402 ? 4.803 3.209 -26.381 1.00 89.44 402 ASP A C 1
ATOM 3326 O O . ASP A 1 402 ? 5.174 2.600 -27.384 1.00 89.44 402 ASP A O 1
ATOM 3330 N N . ALA A 1 403 ? 4.545 4.516 -26.413 1.00 89.94 403 ALA A N 1
ATOM 3331 C CA . ALA A 1 403 ? 4.704 5.313 -27.618 1.00 89.94 403 ALA A CA 1
ATOM 3332 C C . ALA A 1 403 ? 6.182 5.400 -28.023 1.00 89.94 403 ALA A C 1
ATOM 3334 O O . ALA A 1 403 ? 6.496 5.267 -29.209 1.00 89.94 403 ALA A O 1
ATOM 3335 N N . TYR A 1 404 ? 7.089 5.548 -27.054 1.00 91.38 404 TYR A N 1
ATOM 3336 C CA . TYR A 1 404 ? 8.532 5.514 -27.270 1.00 91.38 404 TYR A CA 1
ATOM 3337 C C . TYR A 1 404 ? 8.975 4.178 -27.880 1.00 91.38 404 TYR A C 1
ATOM 3339 O O . TYR A 1 404 ? 9.609 4.163 -28.935 1.00 91.38 404 TYR A O 1
ATOM 3347 N N . ILE A 1 405 ? 8.582 3.056 -27.276 1.00 93.69 405 ILE A N 1
ATOM 3348 C CA . ILE A 1 405 ? 8.973 1.710 -27.718 1.00 93.69 405 ILE A CA 1
ATOM 3349 C C . ILE A 1 405 ? 8.405 1.380 -29.086 1.00 93.69 405 ILE A C 1
ATOM 3351 O O . ILE A 1 405 ? 9.147 0.918 -29.948 1.00 93.69 405 ILE A O 1
ATOM 3355 N N . ASN A 1 406 ? 7.128 1.672 -29.331 1.00 93.56 406 ASN A N 1
ATOM 3356 C CA . ASN A 1 406 ? 6.517 1.446 -30.639 1.00 93.56 406 ASN A CA 1
ATOM 3357 C C . ASN A 1 406 ? 7.185 2.286 -31.733 1.00 93.56 406 ASN A C 1
ATOM 3359 O O . ASN A 1 406 ? 7.418 1.797 -32.844 1.00 93.56 406 ASN A O 1
ATOM 3363 N N . THR A 1 407 ? 7.538 3.534 -31.416 1.00 94.69 407 THR A N 1
ATOM 3364 C CA . THR A 1 407 ? 8.249 4.421 -32.342 1.00 94.69 407 THR A CA 1
ATOM 3365 C C . THR A 1 407 ? 9.643 3.882 -32.650 1.00 94.69 407 THR A C 1
ATOM 3367 O O . THR A 1 407 ? 9.991 3.716 -33.820 1.00 94.69 407 THR A O 1
ATOM 3370 N N . GLU A 1 408 ? 10.433 3.553 -31.627 1.00 94.50 408 GLU A N 1
ATOM 3371 C CA . GLU A 1 408 ? 11.787 3.019 -31.801 1.00 94.50 408 GLU A CA 1
ATOM 3372 C C . GLU A 1 408 ? 11.770 1.660 -32.514 1.00 94.50 408 GLU A C 1
ATOM 3374 O O . GLU A 1 408 ? 12.541 1.465 -33.451 1.00 94.50 408 GLU A O 1
ATOM 3379 N N . LYS A 1 409 ? 10.841 0.759 -32.172 1.00 96.31 409 LYS A N 1
ATOM 3380 C CA . LYS A 1 409 ? 10.638 -0.528 -32.854 1.00 96.31 409 LYS A CA 1
ATOM 3381 C C . LYS A 1 409 ? 10.352 -0.338 -34.341 1.00 96.31 409 LYS A C 1
ATOM 3383 O O . LYS A 1 409 ? 11.045 -0.922 -35.166 1.00 96.31 409 LYS A O 1
ATOM 3388 N N . THR A 1 410 ? 9.415 0.544 -34.693 1.00 96.12 410 THR A N 1
ATOM 3389 C CA . THR A 1 410 ? 9.079 0.841 -36.098 1.00 96.12 410 THR A CA 1
ATOM 3390 C C . THR A 1 410 ? 10.276 1.421 -36.859 1.00 96.12 410 THR A C 1
ATOM 3392 O O . THR A 1 410 ? 10.515 1.078 -38.019 1.00 96.12 410 THR A O 1
ATOM 3395 N N . ILE A 1 411 ? 11.040 2.317 -36.223 1.00 95.31 411 ILE A N 1
ATOM 3396 C CA . ILE A 1 411 ? 12.254 2.897 -36.814 1.00 95.31 411 ILE A CA 1
ATOM 3397 C C . ILE A 1 411 ? 13.313 1.812 -37.037 1.00 95.31 411 ILE A C 1
ATOM 3399 O O . ILE A 1 411 ? 13.940 1.787 -38.096 1.00 95.31 411 ILE A O 1
ATOM 3403 N N . LEU A 1 412 ? 13.519 0.929 -36.059 1.00 96.12 412 LEU A N 1
ATOM 3404 C CA . LEU A 1 412 ? 14.500 -0.150 -36.130 1.00 96.12 412 LEU A CA 1
ATOM 3405 C C . LEU A 1 412 ? 14.134 -1.197 -37.174 1.00 96.12 412 LEU A C 1
ATOM 3407 O O . LEU A 1 412 ? 15.016 -1.597 -37.919 1.00 96.12 412 LEU A O 1
ATOM 3411 N N . GLU A 1 413 ? 12.867 -1.599 -37.275 1.00 96.50 413 GLU A N 1
ATOM 3412 C CA . GLU A 1 413 ? 12.409 -2.568 -38.280 1.00 96.50 413 GLU A CA 1
ATOM 3413 C C . GLU A 1 413 ? 12.689 -2.059 -39.697 1.00 96.50 413 GLU A C 1
ATOM 3415 O O . GLU A 1 413 ? 13.334 -2.753 -40.479 1.00 96.50 413 GLU A O 1
ATOM 3420 N N . LYS A 1 414 ? 12.331 -0.802 -39.990 1.00 96.75 414 LYS A N 1
ATOM 3421 C CA . LYS A 1 414 ? 12.616 -0.177 -41.293 1.00 96.75 414 LYS A CA 1
ATOM 3422 C C . LYS A 1 414 ? 14.112 -0.039 -41.571 1.00 96.75 414 LYS A C 1
ATOM 3424 O O . LYS A 1 414 ? 14.558 -0.269 -42.692 1.00 96.75 414 LYS A O 1
ATOM 3429 N N . LYS A 1 415 ? 14.897 0.370 -40.566 1.00 95.50 415 LYS A N 1
ATOM 3430 C CA . LYS A 1 415 ? 16.358 0.491 -40.705 1.00 95.50 415 LYS A CA 1
ATOM 3431 C C . LYS A 1 415 ? 17.006 -0.868 -40.933 1.00 95.50 415 LYS A C 1
ATOM 3433 O O . LYS A 1 415 ? 17.873 -0.973 -41.788 1.00 95.50 415 LYS A O 1
ATOM 3438 N N . TYR A 1 416 ? 16.595 -1.881 -40.179 1.00 96.62 416 TYR A N 1
ATOM 3439 C CA . TYR A 1 416 ? 17.109 -3.237 -40.292 1.00 96.62 416 TYR A CA 1
ATOM 3440 C C . TYR A 1 416 ? 16.792 -3.836 -41.662 1.00 96.62 416 TYR A C 1
ATOM 3442 O O . TYR A 1 416 ? 17.698 -4.349 -42.303 1.00 96.62 416 TYR A O 1
ATOM 3450 N N . GLU A 1 417 ? 15.556 -3.700 -42.149 1.00 96.00 417 GLU A N 1
ATOM 3451 C CA . GLU A 1 417 ? 15.159 -4.168 -43.482 1.00 96.00 417 GLU A CA 1
ATOM 3452 C C . GLU A 1 417 ? 16.006 -3.507 -44.581 1.00 96.00 417 GLU A C 1
ATOM 3454 O O . GLU A 1 417 ? 16.666 -4.204 -45.349 1.00 96.00 417 GLU A O 1
ATOM 3459 N N . SER A 1 418 ? 16.099 -2.172 -44.574 1.00 95.50 418 SER A N 1
ATOM 3460 C CA . SER A 1 418 ? 16.902 -1.416 -45.545 1.00 95.50 418 SER A CA 1
ATOM 3461 C C . SER A 1 418 ? 18.396 -1.762 -45.495 1.00 95.50 418 SER A C 1
ATOM 3463 O O . SER A 1 418 ? 19.047 -1.861 -46.536 1.00 95.50 418 SER A O 1
ATOM 3465 N N . VAL A 1 419 ? 18.964 -1.952 -44.301 1.00 94.06 419 VAL A N 1
ATOM 3466 C CA . VAL A 1 419 ? 20.370 -2.352 -44.150 1.00 94.06 419 VAL A CA 1
ATOM 3467 C C . VAL A 1 419 ? 20.573 -3.803 -44.576 1.00 94.06 419 VAL A C 1
ATOM 3469 O O . VAL A 1 419 ? 21.564 -4.069 -45.237 1.00 94.06 419 VAL A O 1
ATOM 3472 N N . SER A 1 420 ? 19.644 -4.713 -44.281 1.00 94.00 420 SER A N 1
ATOM 3473 C CA . SER A 1 420 ? 19.727 -6.124 -44.679 1.00 94.00 420 SER A CA 1
ATOM 3474 C C . SER A 1 420 ? 19.645 -6.301 -46.196 1.00 94.00 420 SER A C 1
ATOM 3476 O O . SER A 1 420 ? 20.398 -7.085 -46.774 1.00 94.00 420 SER A O 1
ATOM 3478 N N . GLU A 1 421 ? 18.779 -5.541 -46.874 1.00 93.12 421 GLU A N 1
ATOM 3479 C CA . GLU A 1 421 ? 18.751 -5.476 -48.341 1.00 93.12 421 GLU A CA 1
ATOM 3480 C C . GLU A 1 421 ? 20.095 -4.999 -48.893 1.00 93.12 421 GLU A C 1
ATOM 3482 O O . GLU A 1 421 ? 20.695 -5.674 -49.730 1.00 93.12 421 GLU A O 1
ATOM 3487 N N . LYS A 1 422 ? 20.624 -3.899 -48.347 1.00 88.94 422 LYS A N 1
ATOM 3488 C CA . LYS A 1 422 ? 21.929 -3.366 -48.741 1.00 88.94 422 LYS A CA 1
ATOM 3489 C C . LYS A 1 422 ? 23.075 -4.343 -48.464 1.00 88.94 422 LYS A C 1
ATOM 3491 O O . LYS A 1 422 ? 23.978 -4.454 -49.287 1.00 88.94 422 LYS A O 1
ATOM 3496 N N . THR A 1 423 ? 23.066 -5.055 -47.336 1.00 88.75 423 THR A N 1
ATOM 3497 C CA . THR A 1 423 ? 24.070 -6.086 -47.045 1.00 88.75 423 THR A CA 1
ATOM 3498 C C . THR A 1 423 ? 24.008 -7.189 -48.094 1.00 88.75 423 THR A C 1
ATOM 3500 O O . THR A 1 423 ? 25.053 -7.570 -48.602 1.00 88.75 423 THR A O 1
ATOM 3503 N N . LYS A 1 424 ? 22.814 -7.668 -48.475 1.00 87.69 424 LYS A N 1
ATOM 3504 C CA . LYS A 1 424 ? 22.659 -8.702 -49.516 1.00 87.69 424 LYS A CA 1
ATOM 3505 C C . LYS A 1 424 ? 23.181 -8.239 -50.874 1.00 87.69 424 LYS A C 1
ATOM 3507 O O . LYS A 1 424 ? 23.866 -9.008 -51.541 1.00 87.69 424 LYS A O 1
ATOM 3512 N N . GLU A 1 425 ? 22.883 -7.002 -51.272 1.00 83.12 425 GLU A N 1
ATOM 3513 C CA . GLU A 1 425 ? 23.438 -6.402 -52.493 1.00 83.12 425 GLU A CA 1
ATOM 3514 C C . GLU A 1 425 ? 24.973 -6.380 -52.442 1.00 83.12 425 GLU A C 1
ATOM 3516 O O . GLU A 1 425 ? 25.636 -6.893 -53.340 1.00 83.12 425 GLU A O 1
ATOM 3521 N N . MET A 1 426 ? 25.544 -5.886 -51.340 1.00 80.19 426 MET A N 1
ATOM 3522 C CA . MET A 1 426 ? 26.995 -5.818 -51.157 1.00 80.19 426 MET A CA 1
ATOM 3523 C C . MET A 1 426 ? 27.655 -7.205 -51.044 1.00 80.19 426 MET A C 1
ATOM 3525 O O . MET A 1 426 ? 28.794 -7.380 -51.469 1.00 80.19 426 MET A O 1
ATOM 3529 N N . GLU A 1 427 ? 26.967 -8.209 -50.498 1.00 78.44 427 GLU A N 1
ATOM 3530 C CA . GLU A 1 427 ? 27.441 -9.597 -50.457 1.00 78.44 427 GLU A CA 1
ATOM 3531 C C . GLU A 1 427 ? 27.476 -10.228 -51.852 1.00 78.44 427 GLU A C 1
ATOM 3533 O O . GLU A 1 427 ? 28.405 -10.982 -52.144 1.00 78.44 427 GLU A O 1
ATOM 3538 N N . ILE A 1 428 ? 26.509 -9.913 -52.722 1.00 75.00 428 ILE A N 1
ATOM 3539 C CA . ILE A 1 428 ? 26.550 -10.300 -54.139 1.00 75.00 428 ILE A CA 1
ATOM 3540 C C . ILE A 1 428 ? 27.741 -9.622 -54.820 1.00 75.00 428 ILE A C 1
ATOM 3542 O O . ILE A 1 428 ? 28.493 -10.295 -55.522 1.00 75.00 428 ILE A O 1
ATOM 3546 N N . ASP A 1 429 ? 27.960 -8.331 -54.566 1.00 66.19 429 ASP A N 1
ATOM 3547 C CA . ASP A 1 429 ? 29.096 -7.597 -55.128 1.00 66.19 429 ASP A CA 1
ATOM 3548 C C . ASP A 1 429 ? 30.437 -8.196 -54.673 1.00 66.19 429 ASP A C 1
ATOM 3550 O O . ASP A 1 429 ? 31.328 -8.398 -55.498 1.00 66.19 429 ASP A O 1
ATOM 3554 N N . ILE A 1 430 ? 30.572 -8.567 -53.391 1.00 63.69 430 ILE A N 1
ATOM 3555 C CA . ILE A 1 430 ? 31.785 -9.194 -52.837 1.00 63.69 430 ILE A CA 1
ATOM 3556 C C . ILE A 1 430 ? 32.126 -10.528 -53.503 1.00 63.69 430 ILE A C 1
ATOM 3558 O O . ILE A 1 430 ? 33.307 -10.842 -53.627 1.00 63.69 430 ILE A O 1
ATOM 3562 N N . GLN A 1 431 ? 31.142 -11.307 -53.965 1.00 61.34 431 GLN A N 1
ATOM 3563 C CA . GLN A 1 431 ? 31.397 -12.600 -54.622 1.00 61.34 431 GLN A CA 1
ATOM 3564 C C . GLN A 1 431 ? 32.231 -12.473 -55.906 1.00 61.34 431 GLN A C 1
ATOM 3566 O O . GLN A 1 431 ? 32.801 -13.463 -56.368 1.00 61.34 431 GLN A O 1
ATOM 3571 N N . TYR A 1 432 ? 32.329 -11.269 -56.475 1.00 55.09 432 TYR A N 1
ATOM 3572 C CA . TYR A 1 432 ? 33.163 -10.980 -57.640 1.00 55.09 432 TYR A CA 1
ATOM 3573 C C . TYR A 1 432 ? 34.612 -10.590 -57.285 1.00 55.09 432 TYR A C 1
ATOM 3575 O O . TYR A 1 432 ? 35.431 -10.430 -58.194 1.00 55.09 432 TYR A O 1
ATOM 3583 N N . PHE A 1 433 ? 34.953 -10.496 -55.993 1.00 52.75 433 PHE A N 1
ATOM 3584 C CA . PHE A 1 433 ? 36.295 -10.213 -55.473 1.00 52.75 433 PHE A CA 1
ATOM 3585 C C . PHE A 1 433 ? 36.907 -11.485 -54.860 1.00 52.75 433 PHE A C 1
ATOM 3587 O O . PHE A 1 433 ? 36.229 -12.248 -54.177 1.00 52.75 433 PHE A O 1
ATOM 3594 N N . VAL A 1 434 ? 38.189 -11.754 -55.132 1.00 48.66 434 VAL A N 1
ATOM 3595 C CA . VAL A 1 434 ? 38.852 -13.030 -54.795 1.00 48.66 434 VAL A CA 1
ATOM 3596 C C . VAL A 1 434 ? 39.741 -12.898 -53.549 1.00 48.66 434 VAL A C 1
ATOM 3598 O O . VAL A 1 434 ? 39.973 -13.894 -52.862 1.00 48.66 434 VAL A O 1
ATOM 3601 N N . THR A 1 435 ? 40.213 -11.692 -53.215 1.00 53.56 435 THR A N 1
ATOM 3602 C CA . THR A 1 435 ? 41.017 -11.415 -52.012 1.00 53.56 435 THR A CA 1
ATOM 3603 C C . THR A 1 435 ? 40.690 -10.069 -51.349 1.00 53.56 435 THR A C 1
ATOM 3605 O O . THR A 1 435 ? 40.292 -9.117 -52.016 1.00 53.56 435 THR A O 1
ATOM 3608 N N . ASP A 1 436 ? 40.967 -9.951 -50.042 1.00 48.06 436 ASP A N 1
ATOM 3609 C CA . ASP A 1 436 ? 40.894 -8.708 -49.244 1.00 48.06 436 ASP A CA 1
ATOM 3610 C C . ASP A 1 436 ? 41.783 -7.560 -49.789 1.00 48.06 436 ASP A C 1
ATOM 3612 O O . ASP A 1 436 ? 41.691 -6.429 -49.312 1.00 48.06 436 ASP A O 1
ATOM 3616 N N . GLN A 1 437 ? 42.669 -7.844 -50.757 1.00 47.25 437 GLN A N 1
ATOM 3617 C CA . GLN A 1 437 ? 43.569 -6.887 -51.415 1.00 47.25 437 GLN A CA 1
ATOM 3618 C C . GLN A 1 437 ? 43.122 -6.490 -52.831 1.00 47.25 437 GLN A C 1
ATOM 3620 O O . GLN A 1 437 ? 43.734 -5.599 -53.420 1.00 47.25 437 GLN A O 1
ATOM 3625 N N . ASP A 1 438 ? 42.058 -7.092 -53.376 1.00 44.97 438 ASP A N 1
ATOM 3626 C CA . ASP A 1 438 ? 41.573 -6.811 -54.739 1.00 44.97 438 ASP A CA 1
ATOM 3627 C C . ASP A 1 438 ? 40.913 -5.421 -54.869 1.00 44.97 438 ASP A C 1
ATOM 3629 O O . ASP A 1 438 ? 40.516 -5.005 -55.957 1.00 44.97 438 ASP A O 1
ATOM 3633 N N . THR A 1 439 ? 40.844 -4.652 -53.778 1.00 41.38 439 THR A N 1
ATOM 3634 C CA . THR A 1 439 ? 40.507 -3.224 -53.776 1.00 41.38 439 THR A CA 1
ATOM 3635 C C . THR A 1 439 ? 41.713 -2.391 -54.223 1.00 41.38 439 THR A C 1
ATOM 3637 O O . THR A 1 439 ? 42.331 -1.685 -53.424 1.00 41.38 439 THR A O 1
ATOM 3640 N N . ILE A 1 440 ? 42.082 -2.473 -55.504 1.00 32.59 440 ILE A N 1
ATOM 3641 C CA . ILE A 1 440 ? 42.993 -1.506 -56.129 1.00 32.59 440 ILE A CA 1
ATOM 3642 C C . ILE A 1 440 ? 42.203 -0.696 -57.149 1.00 32.59 440 ILE A C 1
ATOM 3644 O O . ILE A 1 440 ? 41.812 -1.190 -58.204 1.00 32.59 440 ILE A O 1
ATOM 3648 N N . TYR A 1 441 ? 42.033 0.589 -56.847 1.00 34.53 441 TYR A N 1
ATOM 3649 C CA . TYR A 1 441 ? 41.718 1.590 -57.852 1.00 34.53 441 TYR A CA 1
ATOM 3650 C C . TYR A 1 441 ? 42.882 1.649 -58.850 1.00 34.53 441 TYR A C 1
ATOM 3652 O O . TYR A 1 441 ? 43.997 2.042 -58.494 1.00 34.53 441 TYR A O 1
ATOM 3660 N N . ILE A 1 442 ? 42.636 1.261 -60.102 1.00 32.97 442 ILE A N 1
ATOM 3661 C CA . ILE A 1 442 ? 43.528 1.617 -61.204 1.00 32.97 442 ILE A CA 1
ATOM 3662 C C . ILE A 1 442 ? 43.327 3.117 -61.418 1.00 32.97 442 ILE A C 1
ATOM 3664 O O . ILE A 1 442 ? 42.376 3.554 -62.063 1.00 32.97 442 ILE A O 1
ATOM 3668 N N . THR A 1 443 ? 44.222 3.915 -60.832 1.00 32.88 443 THR A N 1
ATOM 3669 C CA . THR A 1 443 ? 44.454 5.313 -61.213 1.00 32.88 443 THR A CA 1
ATOM 3670 C C . THR A 1 443 ? 44.403 5.403 -62.740 1.00 32.88 443 THR A C 1
ATOM 3672 O O . THR A 1 443 ? 44.986 4.523 -63.382 1.00 32.88 443 THR A O 1
ATOM 3675 N N . PRO A 1 444 ? 43.720 6.405 -63.331 1.00 35.19 444 PRO A N 1
ATOM 3676 C CA . PRO A 1 444 ? 43.496 6.498 -64.771 1.00 35.19 444 PRO A CA 1
ATOM 3677 C C . PRO A 1 444 ? 44.757 6.115 -65.533 1.00 35.19 444 PRO A C 1
ATOM 3679 O O . PRO A 1 444 ? 45.839 6.621 -65.227 1.00 35.19 444 PRO A O 1
ATOM 3682 N N . ILE A 1 445 ? 44.605 5.193 -66.487 1.00 41.69 445 ILE A N 1
ATOM 3683 C CA . ILE A 1 445 ? 45.636 4.711 -67.409 1.00 41.69 445 ILE A CA 1
ATOM 3684 C C . ILE A 1 445 ? 46.130 5.901 -68.246 1.00 41.69 445 ILE A C 1
ATOM 3686 O O . ILE A 1 445 ? 45.758 6.093 -69.393 1.00 41.69 445 ILE A O 1
ATOM 3690 N N . ASN A 1 446 ? 46.928 6.755 -67.620 1.00 40.94 446 ASN A N 1
ATOM 3691 C CA . ASN A 1 446 ? 47.525 7.957 -68.171 1.00 40.94 446 ASN A CA 1
ATOM 3692 C C . ASN A 1 446 ? 48.760 8.319 -67.337 1.00 40.94 446 ASN A C 1
ATOM 3694 O O . ASN A 1 446 ? 48.875 9.421 -66.818 1.00 40.94 446 ASN A O 1
ATOM 3698 N N . ALA A 1 447 ? 49.690 7.367 -67.180 1.00 34.09 447 ALA A N 1
ATOM 3699 C CA . ALA A 1 447 ? 51.066 7.661 -66.757 1.00 34.09 447 ALA A CA 1
ATOM 3700 C C . ALA A 1 447 ? 52.071 6.499 -66.955 1.00 34.09 447 ALA A C 1
ATOM 3702 O O . ALA A 1 447 ? 53.031 6.417 -66.196 1.00 34.09 447 ALA A O 1
ATOM 3703 N N . ALA A 1 448 ? 51.904 5.573 -67.918 1.00 37.59 448 ALA A N 1
ATOM 3704 C CA . ALA A 1 448 ? 52.939 4.537 -68.141 1.00 37.59 448 ALA A CA 1
ATOM 3705 C C . ALA A 1 448 ? 52.975 3.836 -69.518 1.00 37.59 448 ALA A C 1
ATOM 3707 O O . ALA A 1 448 ? 53.657 2.822 -69.649 1.00 37.59 448 ALA A O 1
ATOM 3708 N N . ALA A 1 449 ? 52.306 4.338 -70.560 1.00 40.38 449 ALA A N 1
ATOM 3709 C CA . ALA A 1 449 ? 52.303 3.689 -71.879 1.00 40.38 449 ALA A CA 1
ATOM 3710 C C . ALA A 1 449 ? 52.918 4.566 -72.986 1.00 40.38 449 ALA A C 1
ATOM 3712 O O . ALA A 1 449 ? 52.389 4.660 -74.081 1.00 40.38 449 ALA A O 1
ATOM 3713 N N . ASN A 1 450 ? 54.070 5.188 -72.716 1.00 45.53 450 ASN A N 1
ATOM 3714 C CA . ASN A 1 450 ? 54.922 5.787 -73.756 1.00 45.53 450 ASN A CA 1
ATOM 3715 C C . ASN A 1 450 ? 56.184 4.941 -73.980 1.00 45.53 450 ASN A C 1
ATOM 3717 O O . ASN A 1 450 ? 57.312 5.428 -73.932 1.00 45.53 450 ASN A O 1
ATOM 3721 N N . LYS A 1 451 ? 55.980 3.641 -74.224 1.00 48.56 451 LYS A N 1
ATOM 3722 C CA . LYS A 1 451 ? 56.967 2.756 -74.856 1.00 48.56 451 LYS A CA 1
ATOM 3723 C C . LYS A 1 451 ? 56.270 1.857 -75.880 1.00 48.56 451 LYS A C 1
ATOM 3725 O O . LYS A 1 451 ? 55.829 0.768 -75.540 1.00 48.56 451 LYS A O 1
ATOM 3730 N N . GLY A 1 452 ? 56.189 2.353 -77.116 1.00 53.41 452 GLY A N 1
ATOM 3731 C CA . GLY A 1 452 ? 56.228 1.624 -78.397 1.00 53.41 452 GLY A CA 1
ATOM 3732 C C . GLY A 1 452 ? 55.154 0.590 -78.757 1.00 53.41 452 GLY A C 1
ATOM 3733 O O . GLY A 1 452 ? 54.739 0.570 -79.911 1.00 53.41 452 GLY A O 1
ATOM 3734 N N . ASP A 1 453 ? 54.705 -0.252 -77.824 1.00 54.47 453 ASP A N 1
ATOM 3735 C CA . ASP A 1 453 ? 54.025 -1.510 -78.164 1.00 54.47 453 ASP A CA 1
ATOM 3736 C C . ASP A 1 453 ? 52.617 -1.651 -77.573 1.00 54.47 453 ASP A C 1
ATOM 3738 O O . ASP A 1 453 ? 51.938 -2.629 -77.876 1.00 54.47 453 ASP A O 1
ATOM 3742 N N . LYS A 1 454 ? 52.147 -0.723 -76.734 1.00 53.62 454 LYS A N 1
ATOM 3743 C CA . LYS A 1 454 ? 50.767 -0.723 -76.219 1.00 53.62 454 LYS A CA 1
ATOM 3744 C C . LYS A 1 454 ? 50.272 0.705 -76.046 1.00 53.62 454 LYS A C 1
ATOM 3746 O O . LYS A 1 454 ? 50.932 1.482 -75.362 1.00 53.62 454 LYS A O 1
ATOM 3751 N N . TYR A 1 455 ? 49.122 1.032 -76.625 1.00 66.94 455 TYR A N 1
ATOM 3752 C CA . TYR A 1 455 ? 48.448 2.313 -76.419 1.00 66.94 455 TYR A CA 1
ATOM 3753 C C . TYR A 1 455 ? 46.930 2.100 -76.375 1.00 66.94 455 TYR A C 1
ATOM 3755 O O . TYR A 1 455 ? 46.422 1.283 -77.136 1.00 66.94 455 TYR A O 1
ATOM 3763 N N . ILE A 1 456 ? 46.217 2.807 -75.494 1.00 64.62 456 ILE A N 1
ATOM 3764 C CA . ILE A 1 456 ? 44.750 2.935 -75.525 1.00 64.62 456 ILE A CA 1
ATOM 3765 C C . ILE A 1 456 ? 44.458 4.324 -76.088 1.00 64.62 456 ILE A C 1
ATOM 3767 O O . ILE A 1 456 ? 45.031 5.299 -75.608 1.00 64.62 456 ILE A O 1
ATOM 3771 N N . LEU A 1 457 ? 43.634 4.402 -77.132 1.00 65.19 457 LEU A N 1
ATOM 3772 C CA . LEU A 1 457 ? 43.294 5.663 -77.798 1.00 65.19 457 LEU A CA 1
ATOM 3773 C C . LEU A 1 457 ? 42.026 6.295 -77.245 1.00 65.19 457 LEU A C 1
ATOM 3775 O O . LEU A 1 457 ? 41.954 7.515 -77.164 1.00 65.19 457 LEU A O 1
ATOM 3779 N N . ASP A 1 458 ? 41.038 5.471 -76.911 1.00 68.88 458 ASP A N 1
ATOM 3780 C CA . ASP A 1 458 ? 39.711 5.934 -76.528 1.00 68.88 458 ASP A CA 1
ATOM 3781 C C . ASP A 1 458 ? 39.013 4.907 -75.626 1.00 68.88 458 ASP A C 1
ATOM 3783 O O . ASP A 1 458 ? 39.360 3.717 -75.623 1.00 68.88 458 ASP A O 1
ATOM 3787 N N . LEU A 1 459 ? 38.047 5.388 -74.848 1.00 70.81 459 LEU A N 1
ATOM 3788 C CA . LEU A 1 459 ? 37.240 4.608 -73.916 1.00 70.81 459 LEU A CA 1
ATOM 3789 C C . LEU A 1 459 ? 35.782 5.054 -74.024 1.00 70.81 459 LEU A C 1
ATOM 3791 O O . LEU A 1 459 ? 35.475 6.222 -73.798 1.00 70.81 459 LEU A O 1
ATOM 3795 N N . ILE A 1 460 ? 34.882 4.115 -74.315 1.00 71.44 460 ILE A N 1
ATOM 3796 C CA . ILE A 1 460 ? 33.438 4.370 -74.301 1.00 71.44 460 ILE A CA 1
ATOM 3797 C C . ILE A 1 460 ? 32.825 3.584 -73.148 1.00 71.44 460 ILE A C 1
ATOM 3799 O O . ILE A 1 460 ? 32.925 2.356 -73.089 1.00 71.44 460 ILE A O 1
ATOM 3803 N N . GLU A 1 461 ? 32.203 4.301 -72.218 1.00 68.31 461 GLU A N 1
ATOM 3804 C CA . GLU A 1 461 ? 31.460 3.705 -71.114 1.00 68.31 461 GLU A CA 1
ATOM 3805 C C . GLU A 1 461 ? 30.036 3.375 -71.568 1.00 68.31 461 GLU A C 1
ATOM 3807 O O . GLU A 1 461 ? 29.316 4.228 -72.083 1.00 68.31 461 GLU A O 1
ATOM 3812 N N . SER A 1 462 ? 29.632 2.124 -71.369 1.00 63.41 462 SER A N 1
ATOM 3813 C CA . SER A 1 462 ? 28.257 1.668 -71.562 1.00 63.41 462 SER A CA 1
ATOM 3814 C C . SER A 1 462 ? 27.667 1.230 -70.222 1.00 63.41 462 SER A C 1
ATOM 3816 O O . SER A 1 462 ? 28.401 0.931 -69.283 1.00 63.41 462 SER A O 1
ATOM 3818 N N . ASN A 1 463 ? 26.342 1.084 -70.144 1.00 56.72 463 ASN A N 1
ATOM 3819 C CA . ASN A 1 463 ? 25.645 0.704 -68.905 1.00 56.72 463 ASN A CA 1
ATOM 3820 C C . ASN A 1 463 ? 26.138 -0.611 -68.257 1.00 56.72 463 ASN A C 1
ATOM 3822 O O . ASN A 1 463 ? 25.825 -0.862 -67.098 1.00 56.72 463 ASN A O 1
ATOM 3826 N N . SER A 1 464 ? 26.845 -1.486 -68.989 1.00 56.16 464 SER A N 1
ATOM 3827 C CA . SER A 1 464 ? 27.290 -2.794 -68.472 1.00 56.16 464 SER A CA 1
ATOM 3828 C C . SER A 1 464 ? 28.733 -3.191 -68.825 1.00 56.16 464 SER A C 1
ATOM 3830 O O . SER A 1 464 ? 29.162 -4.291 -68.463 1.00 56.16 464 SER A O 1
ATOM 3832 N N . SER A 1 465 ? 29.490 -2.337 -69.523 1.00 67.44 465 SER A N 1
ATOM 3833 C CA . SER A 1 465 ? 30.894 -2.593 -69.871 1.00 67.44 465 SER A CA 1
ATOM 3834 C C . SER A 1 465 ? 31.658 -1.333 -70.274 1.00 67.44 465 SER A C 1
ATOM 3836 O O . SER A 1 465 ? 31.065 -0.312 -70.629 1.00 67.44 465 SER A O 1
ATOM 3838 N N . LEU A 1 466 ? 32.983 -1.453 -70.291 1.00 73.25 466 LEU A N 1
ATOM 3839 C CA . LEU A 1 466 ? 33.902 -0.478 -70.849 1.00 73.25 466 LEU A CA 1
ATOM 3840 C C . LEU A 1 466 ? 34.424 -0.979 -72.200 1.00 73.25 466 LEU A C 1
ATOM 3842 O O . LEU A 1 466 ? 35.076 -2.022 -72.289 1.00 73.25 466 LEU A O 1
ATOM 3846 N N . LEU A 1 467 ? 34.174 -0.213 -73.256 1.00 74.75 467 LEU A N 1
ATOM 3847 C CA . LEU A 1 467 ? 34.761 -0.448 -74.566 1.00 74.75 467 LEU A CA 1
ATOM 3848 C C . LEU A 1 467 ? 36.131 0.216 -74.626 1.00 74.75 467 LEU A C 1
ATOM 3850 O O . LEU A 1 467 ? 36.260 1.420 -74.415 1.00 74.75 467 LEU A O 1
ATOM 3854 N N . MET A 1 468 ? 37.150 -0.583 -74.919 1.00 76.19 468 MET A N 1
ATOM 3855 C CA . MET A 1 468 ? 38.540 -0.162 -74.983 1.00 76.19 468 MET A CA 1
ATOM 3856 C C . MET A 1 468 ? 39.075 -0.339 -76.389 1.00 76.19 468 MET A C 1
ATOM 3858 O O . MET A 1 468 ? 38.911 -1.395 -77.000 1.00 76.19 468 MET A O 1
ATOM 3862 N N . VAL A 1 469 ? 39.798 0.659 -76.875 1.00 74.94 469 VAL A N 1
ATOM 3863 C CA . VAL A 1 469 ? 40.444 0.588 -78.185 1.00 74.94 469 VAL A CA 1
ATOM 3864 C C . VAL A 1 469 ? 41.853 1.112 -78.160 1.00 74.94 469 VAL A C 1
ATOM 3866 O O . VAL A 1 469 ? 42.215 1.979 -77.365 1.00 74.94 469 VAL A O 1
ATOM 3869 N N . GLY A 1 470 ? 42.660 0.620 -79.082 1.00 78.00 470 GLY A N 1
ATOM 3870 C CA . GLY A 1 470 ? 44.019 1.093 -79.194 1.00 78.00 470 GLY A CA 1
ATOM 3871 C C . GLY A 1 470 ? 44.856 0.200 -80.073 1.00 78.00 470 GLY A C 1
ATOM 3872 O O . GLY A 1 470 ? 44.364 -0.367 -81.045 1.00 78.00 470 GLY A O 1
ATOM 3873 N N . SER A 1 471 ? 46.127 0.064 -79.720 1.00 71.12 471 SER A N 1
ATOM 3874 C CA . SER A 1 471 ? 47.025 -0.879 -80.364 1.00 71.12 471 SER A CA 1
ATOM 3875 C C . SER A 1 471 ? 47.794 -1.697 -79.359 1.00 71.12 471 SER A C 1
ATOM 3877 O O . SER A 1 471 ? 48.210 -1.220 -78.300 1.00 71.12 471 SER A O 1
ATOM 3879 N N . TRP A 1 472 ? 48.007 -2.943 -79.747 1.00 71.19 472 TRP A N 1
ATOM 3880 C CA . TRP A 1 472 ? 48.834 -3.914 -79.072 1.00 71.19 472 TRP A CA 1
ATOM 3881 C C . TRP A 1 472 ? 49.830 -4.444 -80.101 1.00 71.19 472 TRP A C 1
ATOM 3883 O O . TRP A 1 472 ? 49.437 -4.958 -81.140 1.00 71.19 472 TRP A O 1
ATOM 3893 N N . GLN A 1 473 ? 51.131 -4.347 -79.820 1.00 72.19 473 GLN A N 1
ATOM 3894 C CA . GLN A 1 473 ? 52.215 -4.775 -80.716 1.00 72.19 473 GLN A CA 1
ATOM 3895 C C . GLN A 1 473 ? 52.063 -4.200 -82.136 1.00 72.19 473 GLN A C 1
ATOM 3897 O O . GLN A 1 473 ? 52.282 -4.900 -83.121 1.00 72.19 473 GLN A O 1
ATOM 3902 N N . LYS A 1 474 ? 51.671 -2.922 -82.241 1.00 72.00 474 LYS A N 1
ATOM 3903 C CA . LYS A 1 474 ? 51.398 -2.215 -83.508 1.00 72.00 474 LYS A CA 1
ATOM 3904 C C . LYS A 1 474 ? 50.200 -2.746 -84.307 1.00 72.00 474 LYS A C 1
ATOM 3906 O O . LYS A 1 474 ? 49.987 -2.289 -85.420 1.00 72.00 474 LYS A O 1
ATOM 3911 N N . LYS A 1 475 ? 49.403 -3.665 -83.754 1.00 74.75 475 LYS A N 1
ATOM 3912 C CA . LYS A 1 475 ? 48.127 -4.117 -84.327 1.00 74.75 475 LYS A CA 1
ATOM 3913 C C . LYS A 1 475 ? 46.972 -3.362 -83.667 1.00 74.75 475 LYS A C 1
ATOM 3915 O O . LYS A 1 475 ? 46.970 -3.280 -82.434 1.00 74.75 475 LYS A O 1
ATOM 3920 N N . PRO A 1 476 ? 46.025 -2.777 -84.415 1.00 79.69 476 PRO A N 1
ATOM 3921 C CA . PRO A 1 476 ? 44.848 -2.171 -83.815 1.00 79.69 476 PRO A CA 1
ATOM 3922 C C . PRO A 1 476 ? 43.974 -3.239 -83.142 1.00 79.69 476 PRO A C 1
ATOM 3924 O O . PRO A 1 476 ? 43.835 -4.358 -83.641 1.00 79.69 476 PRO A O 1
ATOM 3927 N N . PHE A 1 477 ? 43.390 -2.905 -81.994 1.00 81.25 477 PHE A N 1
ATOM 3928 C CA . PHE A 1 477 ? 42.455 -3.780 -81.291 1.00 81.25 477 PHE A CA 1
ATOM 3929 C C . PHE A 1 477 ? 41.236 -3.012 -80.790 1.00 81.25 477 PHE A C 1
ATOM 3931 O O . PHE A 1 477 ? 41.294 -1.807 -80.520 1.00 81.25 477 PHE A O 1
ATOM 3938 N N . VAL A 1 478 ? 40.155 -3.765 -80.615 1.00 79.75 478 VAL A N 1
ATOM 3939 C CA . VAL A 1 478 ? 38.924 -3.346 -79.951 1.00 79.75 478 VAL A CA 1
ATOM 3940 C C . VAL A 1 478 ? 38.565 -4.423 -78.935 1.00 79.75 478 VAL A C 1
ATOM 3942 O O . VAL A 1 478 ? 38.562 -5.609 -79.255 1.00 79.75 478 VAL A O 1
ATOM 3945 N N . ALA A 1 479 ? 38.319 -4.036 -77.691 1.00 77.50 479 ALA A N 1
ATOM 3946 C CA . ALA A 1 479 ? 38.011 -4.955 -76.607 1.00 77.50 479 ALA A CA 1
ATOM 3947 C C . ALA A 1 479 ? 36.816 -4.461 -75.795 1.00 77.50 479 ALA A C 1
ATOM 3949 O O . ALA A 1 479 ? 36.629 -3.264 -75.596 1.00 77.50 479 ALA A O 1
ATOM 3950 N N . ASN A 1 480 ? 36.033 -5.408 -75.291 1.00 74.50 480 ASN A N 1
ATOM 3951 C CA . ASN A 1 480 ? 34.992 -5.168 -74.305 1.00 74.50 480 ASN A CA 1
ATOM 3952 C C . ASN A 1 480 ? 35.487 -5.696 -72.951 1.00 74.50 480 ASN A C 1
ATOM 3954 O O . ASN A 1 480 ? 35.733 -6.900 -72.799 1.00 74.50 480 ASN A O 1
ATOM 3958 N N . ALA A 1 481 ? 35.652 -4.797 -71.984 1.00 67.19 481 ALA A N 1
ATOM 3959 C CA . ALA A 1 481 ? 36.033 -5.120 -70.618 1.00 67.19 481 ALA A CA 1
ATOM 3960 C C . ALA A 1 481 ? 34.837 -4.970 -69.669 1.00 67.19 481 ALA A C 1
ATOM 3962 O O . ALA A 1 481 ? 34.091 -3.995 -69.730 1.00 67.19 481 ALA A O 1
ATOM 3963 N N . GLY A 1 482 ? 34.664 -5.927 -68.754 1.00 60.75 482 GLY A N 1
ATOM 3964 C CA . GLY A 1 482 ? 33.754 -5.741 -67.623 1.00 60.75 482 GLY A CA 1
ATOM 3965 C C . GLY A 1 482 ? 34.223 -4.611 -66.698 1.00 60.75 482 GLY A C 1
ATOM 3966 O O . GLY A 1 482 ? 35.365 -4.163 -66.785 1.00 60.75 482 GLY A O 1
ATOM 3967 N N . PHE A 1 483 ? 33.367 -4.176 -65.769 1.00 55.12 483 PHE A N 1
ATOM 3968 C CA . PHE A 1 483 ? 33.755 -3.209 -64.728 1.00 55.12 483 PHE A CA 1
ATOM 3969 C C . PHE A 1 483 ? 34.829 -3.750 -63.759 1.00 55.12 483 PHE A C 1
ATOM 3971 O O . PHE A 1 483 ? 35.454 -2.973 -63.048 1.00 55.12 483 PHE A O 1
ATOM 3978 N N . ASP A 1 484 ? 35.111 -5.060 -63.789 1.00 49.81 484 ASP A N 1
ATOM 3979 C CA . ASP A 1 484 ? 36.266 -5.707 -63.147 1.00 49.81 484 ASP A CA 1
ATOM 3980 C C . ASP A 1 484 ? 37.554 -5.644 -64.001 1.00 49.81 484 ASP A C 1
ATOM 3982 O O . ASP A 1 484 ? 38.548 -6.304 -63.697 1.00 49.81 484 ASP A O 1
ATOM 3986 N N . MET A 1 485 ? 37.528 -4.882 -65.104 1.00 52.59 485 MET A N 1
ATOM 3987 C CA . MET A 1 485 ? 38.579 -4.731 -66.119 1.00 52.59 485 MET A CA 1
ATOM 3988 C C . MET A 1 485 ? 39.057 -6.039 -66.772 1.00 52.59 485 MET A C 1
ATOM 3990 O O . MET A 1 485 ? 40.071 -6.048 -67.477 1.00 52.59 485 MET A O 1
ATOM 3994 N N . LYS A 1 486 ? 38.322 -7.147 -66.613 1.00 54.81 486 LYS A N 1
ATOM 3995 C CA . LYS A 1 486 ? 38.592 -8.369 -67.373 1.00 54.81 486 LYS A CA 1
ATOM 3996 C C . LYS A 1 486 ? 38.027 -8.218 -68.775 1.00 54.81 486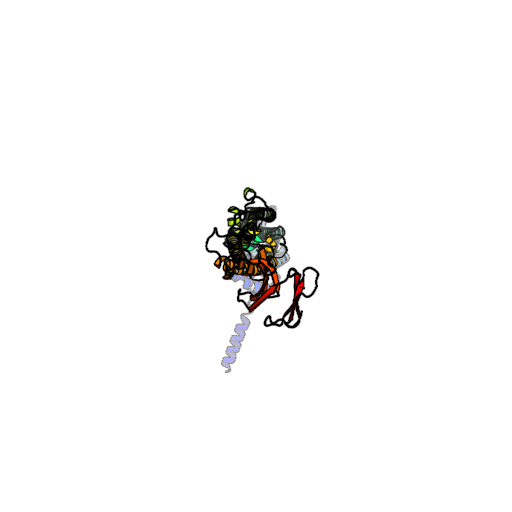 LYS A C 1
ATOM 3998 O O . LYS A 1 486 ? 36.840 -7.943 -68.961 1.00 54.81 486 LYS A O 1
ATOM 4003 N N . ILE A 1 487 ? 38.887 -8.427 -69.766 1.00 62.94 487 ILE A N 1
ATOM 4004 C CA . ILE A 1 487 ? 38.488 -8.487 -71.171 1.00 62.94 487 ILE A CA 1
ATOM 4005 C C . ILE A 1 487 ? 37.573 -9.701 -71.334 1.00 62.94 487 ILE A C 1
ATOM 4007 O O . ILE A 1 487 ? 38.027 -10.841 -71.237 1.00 62.94 487 ILE A O 1
ATOM 4011 N N . LYS A 1 488 ? 36.281 -9.447 -71.553 1.00 67.81 488 LYS A N 1
ATOM 4012 C CA . LYS A 1 488 ? 35.286 -10.494 -71.804 1.00 67.81 488 LYS A CA 1
ATOM 4013 C C . LYS A 1 488 ? 35.357 -10.951 -73.255 1.00 67.81 488 LYS A C 1
ATOM 4015 O O . LYS A 1 488 ? 35.365 -12.147 -73.507 1.00 67.81 488 LYS A O 1
ATOM 4020 N N . ASN A 1 489 ? 35.479 -9.996 -74.180 1.00 71.38 489 ASN A N 1
ATOM 4021 C CA . ASN A 1 489 ? 35.597 -10.228 -75.620 1.00 71.38 489 ASN A CA 1
ATOM 4022 C C . ASN A 1 489 ? 36.654 -9.288 -76.218 1.00 71.38 489 ASN A C 1
ATOM 4024 O O . ASN A 1 489 ? 36.792 -8.148 -75.770 1.00 71.38 489 ASN A O 1
ATOM 4028 N N . HIS A 1 490 ? 37.387 -9.739 -77.239 1.00 75.06 490 HIS A N 1
ATOM 4029 C CA . HIS A 1 490 ? 38.351 -8.903 -77.959 1.00 75.06 490 HIS A CA 1
ATOM 4030 C C . HIS A 1 490 ? 38.402 -9.250 -79.445 1.00 75.06 490 HIS A C 1
ATOM 4032 O O . HIS A 1 490 ? 38.319 -10.417 -79.819 1.00 75.06 490 HIS A O 1
ATOM 4038 N N . LEU A 1 491 ? 38.588 -8.222 -80.268 1.00 77.44 491 LEU A N 1
ATOM 4039 C CA . LEU A 1 491 ? 38.866 -8.313 -81.691 1.00 77.44 491 LEU A CA 1
ATOM 4040 C C . LEU A 1 491 ? 40.225 -7.660 -81.959 1.00 77.44 491 LEU A C 1
ATOM 4042 O O . LEU A 1 491 ? 40.426 -6.471 -81.696 1.00 77.44 491 LEU A O 1
ATOM 4046 N N . ILE A 1 492 ? 41.163 -8.445 -82.485 1.00 76.81 492 ILE A N 1
ATOM 4047 C CA . ILE A 1 492 ? 42.464 -7.954 -82.947 1.00 76.81 492 ILE A CA 1
ATOM 4048 C C . ILE A 1 492 ? 42.423 -7.906 -84.466 1.00 76.81 492 ILE A C 1
ATOM 4050 O O . ILE A 1 492 ? 42.144 -8.910 -85.116 1.00 76.81 492 ILE A O 1
ATOM 4054 N N . ILE A 1 493 ? 42.746 -6.747 -85.026 1.00 79.56 493 ILE A N 1
ATOM 4055 C CA . ILE A 1 493 ? 42.947 -6.602 -86.462 1.00 79.56 493 ILE A CA 1
ATOM 4056 C C . ILE A 1 493 ? 44.431 -6.836 -86.726 1.00 79.56 493 ILE A C 1
ATOM 4058 O O . ILE A 1 493 ? 45.290 -6.088 -86.262 1.00 79.56 493 ILE A O 1
ATOM 4062 N N . GLU A 1 494 ? 44.751 -7.896 -87.461 1.00 79.06 494 GLU A N 1
ATOM 4063 C CA . GLU A 1 494 ? 46.133 -8.314 -87.714 1.00 79.06 494 GLU A CA 1
ATOM 4064 C C . GLU A 1 494 ? 46.850 -7.501 -88.801 1.00 79.06 494 GLU A C 1
ATOM 4066 O O . GLU A 1 494 ? 47.685 -8.034 -89.526 1.00 79.06 494 GLU A O 1
ATOM 4071 N N . ASP A 1 495 ? 46.554 -6.211 -88.907 1.00 79.62 495 ASP A N 1
ATOM 4072 C CA . ASP A 1 495 ? 47.152 -5.331 -89.901 1.00 79.62 495 ASP A CA 1
ATOM 4073 C C . ASP A 1 495 ? 47.886 -4.181 -89.216 1.00 79.62 495 ASP A C 1
ATOM 4075 O O . ASP A 1 495 ? 47.284 -3.274 -88.644 1.00 79.62 495 ASP A O 1
ATOM 4079 N N . THR A 1 496 ? 49.215 -4.232 -89.266 1.00 76.25 496 THR A N 1
ATOM 4080 C CA . THR A 1 496 ? 50.078 -3.199 -88.685 1.00 76.25 496 THR A CA 1
ATOM 4081 C C . THR A 1 496 ? 50.161 -1.934 -89.537 1.00 76.25 496 THR A C 1
ATOM 4083 O O . THR A 1 496 ? 50.782 -0.960 -89.116 1.00 76.25 496 THR A O 1
ATOM 4086 N N . THR A 1 497 ? 49.592 -1.951 -90.746 1.00 81.25 497 THR A N 1
ATOM 4087 C CA . THR A 1 497 ? 49.522 -0.788 -91.641 1.00 81.25 497 THR A CA 1
ATOM 4088 C C . THR A 1 497 ? 48.311 0.093 -91.356 1.00 81.25 497 THR A C 1
ATOM 4090 O O . THR A 1 497 ? 48.183 1.144 -91.976 1.00 81.25 497 THR A O 1
ATOM 4093 N N . LEU A 1 498 ? 47.459 -0.279 -90.392 1.00 81.38 498 LEU A N 1
ATOM 4094 C CA . LEU A 1 498 ? 46.266 0.462 -89.991 1.00 81.38 498 LEU A CA 1
ATOM 4095 C C . LEU A 1 498 ? 46.362 0.951 -88.539 1.00 81.38 498 LEU A C 1
ATOM 4097 O O . LEU A 1 498 ? 46.873 0.258 -87.664 1.00 81.38 498 LEU A O 1
ATOM 4101 N N . ASN A 1 499 ? 45.788 2.121 -88.261 1.00 81.81 499 ASN A N 1
ATOM 4102 C CA . ASN A 1 499 ? 45.563 2.636 -86.909 1.00 81.81 499 ASN A CA 1
ATOM 4103 C C . ASN A 1 499 ? 44.079 2.940 -86.694 1.00 81.81 499 ASN A C 1
ATOM 4105 O O . ASN A 1 499 ? 43.405 3.425 -87.604 1.00 81.81 499 ASN A O 1
ATOM 4109 N N . VAL A 1 500 ? 43.582 2.736 -85.469 1.00 80.31 500 VAL A N 1
ATOM 4110 C CA . VAL A 1 500 ? 42.244 3.211 -85.088 1.00 80.31 500 VAL A CA 1
ATOM 4111 C C . VAL A 1 500 ? 42.257 4.737 -85.071 1.00 80.31 500 VAL A C 1
ATOM 4113 O O . VAL A 1 500 ? 43.104 5.351 -84.424 1.00 80.31 500 VAL A O 1
ATOM 4116 N N . LYS A 1 501 ? 41.331 5.358 -85.801 1.00 80.50 501 LYS A N 1
ATOM 4117 C CA . LYS A 1 501 ? 41.243 6.814 -85.920 1.00 80.50 501 LYS A CA 1
ATOM 4118 C C . LYS A 1 501 ? 40.091 7.414 -85.125 1.00 80.50 501 LYS A C 1
ATOM 4120 O O . LYS A 1 501 ? 40.279 8.466 -84.520 1.00 80.50 501 LYS A O 1
ATOM 4125 N N . LYS A 1 502 ? 38.917 6.782 -85.161 1.00 80.44 502 LYS A N 1
ATOM 4126 C CA . LYS A 1 502 ? 37.712 7.243 -84.460 1.00 80.44 502 LYS A CA 1
ATOM 4127 C C . LYS A 1 502 ? 36.799 6.066 -84.150 1.00 80.44 502 LYS A C 1
ATOM 4129 O O . LYS A 1 502 ? 36.780 5.091 -84.904 1.00 80.44 502 LYS A O 1
ATOM 4134 N N . ILE A 1 503 ? 36.040 6.192 -83.065 1.00 81.00 503 ILE A N 1
ATOM 4135 C CA . ILE A 1 503 ? 34.980 5.260 -82.688 1.00 81.00 503 ILE A CA 1
ATOM 4136 C C . ILE A 1 503 ? 33.719 6.040 -82.381 1.00 81.00 503 ILE A C 1
ATOM 4138 O O . ILE A 1 503 ? 33.775 7.158 -81.872 1.00 81.00 503 ILE A O 1
ATOM 4142 N N . LEU A 1 504 ? 32.586 5.445 -82.728 1.00 80.88 504 LEU A N 1
ATOM 4143 C CA . LEU A 1 504 ? 31.267 5.989 -82.463 1.00 80.88 504 LEU A CA 1
ATOM 4144 C C . LEU A 1 504 ? 30.401 4.916 -81.802 1.00 80.88 504 LEU A C 1
ATOM 4146 O O . LEU A 1 504 ? 30.315 3.790 -82.303 1.00 80.88 504 LEU A O 1
ATOM 4150 N N . ASP A 1 505 ? 29.758 5.286 -80.696 1.00 78.75 505 ASP A N 1
ATOM 4151 C CA . ASP A 1 505 ? 28.706 4.489 -80.067 1.00 78.75 505 ASP A CA 1
ATOM 4152 C C . ASP A 1 505 ? 27.384 4.711 -80.807 1.00 78.75 505 ASP A C 1
ATOM 4154 O O . ASP A 1 505 ? 26.933 5.844 -80.984 1.00 78.75 505 ASP A O 1
ATOM 4158 N N . LEU A 1 506 ? 26.775 3.616 -81.257 1.00 76.88 506 LEU A N 1
ATOM 4159 C CA . LEU A 1 506 ? 25.517 3.597 -81.988 1.00 76.88 506 LEU A CA 1
ATOM 4160 C C . LEU A 1 506 ? 24.483 2.727 -81.260 1.00 76.88 506 LEU A C 1
ATOM 4162 O O . LEU A 1 506 ? 23.907 1.823 -81.865 1.00 76.88 506 LEU A O 1
ATOM 4166 N N . ASN A 1 507 ? 24.244 3.004 -79.971 1.00 66.94 507 ASN A N 1
ATOM 4167 C CA . ASN A 1 507 ? 23.172 2.421 -79.149 1.00 66.94 507 ASN A CA 1
ATOM 4168 C C . ASN A 1 507 ? 23.098 0.885 -79.274 1.00 66.94 507 ASN A C 1
ATOM 4170 O O . ASN A 1 507 ? 22.143 0.346 -79.841 1.00 66.94 507 ASN A O 1
ATOM 4174 N N . ASN A 1 508 ? 24.096 0.203 -78.692 1.00 73.06 508 ASN A N 1
ATOM 4175 C CA . ASN A 1 508 ? 24.345 -1.257 -78.663 1.00 73.06 508 ASN A CA 1
ATOM 4176 C C . ASN A 1 508 ? 25.279 -1.806 -79.750 1.00 73.06 508 ASN A C 1
ATOM 4178 O O . ASN A 1 508 ? 25.603 -2.991 -79.714 1.00 73.06 508 ASN A O 1
ATOM 4182 N N . ASN A 1 509 ? 25.745 -0.977 -80.680 1.00 82.81 509 ASN A N 1
ATOM 4183 C CA . ASN A 1 509 ? 26.750 -1.356 -81.671 1.00 82.81 509 ASN A CA 1
ATOM 4184 C C . ASN A 1 509 ? 27.841 -0.287 -81.740 1.00 82.81 509 ASN A C 1
ATOM 4186 O O . ASN A 1 509 ? 27.638 0.852 -81.323 1.00 82.81 509 ASN A O 1
ATOM 4190 N N . VAL A 1 510 ? 28.992 -0.654 -82.292 1.00 84.50 510 VAL A N 1
ATOM 4191 C CA . VAL A 1 510 ? 30.178 0.201 -82.343 1.00 84.50 510 VAL A CA 1
ATOM 4192 C C . VAL A 1 510 ? 30.628 0.344 -83.786 1.00 84.50 510 VAL A C 1
ATOM 4194 O O . VAL A 1 510 ? 30.792 -0.652 -84.486 1.00 84.50 510 VAL A O 1
ATOM 4197 N N . LEU A 1 511 ? 30.852 1.576 -84.237 1.00 85.69 511 LEU A N 1
ATOM 4198 C CA . LEU A 1 511 ? 31.481 1.838 -85.529 1.00 85.69 511 LEU A CA 1
ATOM 4199 C C . LEU A 1 511 ? 32.929 2.269 -85.303 1.00 85.69 511 LEU A C 1
ATOM 4201 O O . LEU A 1 511 ? 33.183 3.258 -84.618 1.00 85.69 511 LEU A O 1
ATOM 4205 N N . VAL A 1 512 ? 33.872 1.535 -85.888 1.00 87.06 512 VAL A N 1
ATOM 4206 C CA . VAL A 1 512 ? 35.314 1.757 -85.739 1.00 87.06 512 VAL A CA 1
ATOM 4207 C C . VAL A 1 512 ? 35.898 2.138 -87.090 1.00 87.06 512 VAL A C 1
ATOM 4209 O O . VAL A 1 512 ? 35.760 1.394 -88.057 1.00 87.06 512 VAL A O 1
ATOM 4212 N N . ASN A 1 513 ? 36.573 3.285 -87.152 1.00 86.31 513 ASN A N 1
ATOM 4213 C CA . ASN A 1 513 ? 37.314 3.713 -88.333 1.00 86.31 513 ASN A CA 1
ATOM 4214 C C . ASN A 1 513 ? 38.805 3.415 -88.173 1.00 86.31 513 ASN A C 1
ATOM 4216 O O . ASN A 1 513 ? 39.448 3.931 -87.256 1.00 86.31 513 ASN A O 1
ATOM 4220 N N . LEU A 1 514 ? 39.348 2.618 -89.088 1.00 86.94 514 LEU A N 1
ATOM 4221 C CA . LEU A 1 514 ? 40.764 2.321 -89.227 1.00 86.94 514 LEU A CA 1
ATOM 4222 C C . LEU A 1 514 ? 41.317 3.066 -90.442 1.00 86.94 514 LEU A C 1
ATOM 4224 O O . LEU A 1 514 ? 40.750 2.985 -91.526 1.00 86.94 514 LEU A O 1
ATOM 4228 N N . LYS A 1 515 ? 42.451 3.748 -90.297 1.00 84.69 515 LYS A N 1
ATOM 4229 C CA . LYS A 1 515 ? 43.114 4.461 -91.399 1.00 84.69 515 LYS A CA 1
ATOM 4230 C C . LYS A 1 515 ? 44.531 3.942 -91.602 1.00 84.69 515 LYS A C 1
ATOM 4232 O O . LYS A 1 515 ? 45.207 3.639 -90.618 1.00 84.69 515 LYS A O 1
ATOM 4237 N N . SER A 1 516 ? 44.980 3.893 -92.858 1.00 83.44 516 SER A N 1
ATOM 4238 C CA . SER A 1 516 ? 46.370 3.570 -93.177 1.00 83.44 516 SER A CA 1
ATOM 4239 C C . SER A 1 516 ? 47.359 4.516 -92.485 1.00 83.44 516 SER A C 1
ATOM 4241 O O . SER A 1 516 ? 47.124 5.723 -92.369 1.00 83.44 516 SER A O 1
ATOM 4243 N N . VAL A 1 517 ? 48.463 3.952 -91.997 1.00 80.94 517 VAL A N 1
ATOM 4244 C CA . VAL A 1 517 ? 49.581 4.683 -91.380 1.00 80.94 517 VAL A CA 1
ATOM 4245 C C . VAL A 1 517 ? 50.605 5.131 -92.432 1.00 80.94 517 VAL A C 1
ATOM 4247 O O . VAL A 1 517 ? 51.480 5.939 -92.130 1.00 80.94 517 VAL A O 1
ATOM 4250 N N . GLU A 1 518 ? 50.513 4.631 -93.666 1.00 83.62 518 GLU A N 1
ATOM 4251 C CA . GLU A 1 518 ? 51.430 4.987 -94.749 1.00 83.62 518 GLU A CA 1
ATOM 4252 C C . GLU A 1 518 ? 51.122 6.390 -95.292 1.00 83.62 518 GLU A C 1
ATOM 4254 O O . GLU A 1 518 ? 50.005 6.684 -95.725 1.00 83.62 518 GLU A O 1
ATOM 4259 N N . GLU A 1 519 ? 52.119 7.281 -95.277 1.00 78.56 519 GLU A N 1
ATOM 4260 C CA . GLU A 1 519 ? 51.976 8.630 -95.831 1.00 78.56 519 GLU A CA 1
ATOM 4261 C C . GLU A 1 519 ? 51.601 8.568 -97.322 1.00 78.56 519 GLU A C 1
ATOM 4263 O O . GLU A 1 519 ? 52.284 7.938 -98.126 1.00 78.56 519 GLU A O 1
ATOM 4268 N N . GLY A 1 520 ? 50.505 9.238 -97.692 1.00 78.44 520 GLY A N 1
ATOM 4269 C CA . GLY A 1 520 ? 49.972 9.248 -99.059 1.00 78.44 520 GLY A CA 1
ATOM 4270 C C . GLY A 1 520 ? 48.954 8.143 -99.367 1.00 78.44 520 GLY A C 1
ATOM 4271 O O . GLY A 1 520 ? 48.327 8.199 -100.421 1.00 78.44 520 GLY A O 1
ATOM 4272 N N . ASN A 1 521 ? 48.731 7.187 -98.458 1.00 80.88 521 ASN A N 1
ATOM 4273 C CA . ASN A 1 521 ? 47.684 6.177 -98.596 1.00 80.88 521 ASN A CA 1
ATOM 4274 C C . ASN A 1 521 ? 46.386 6.649 -97.909 1.00 80.88 521 ASN A C 1
ATOM 4276 O O . ASN A 1 521 ? 46.313 6.788 -96.687 1.00 80.88 521 ASN A O 1
ATOM 4280 N N . SER A 1 522 ? 45.345 6.918 -98.700 1.00 82.62 522 SER A N 1
ATOM 4281 C CA . SER A 1 522 ? 44.032 7.375 -98.218 1.00 82.62 522 SER A CA 1
ATOM 4282 C C . SER A 1 522 ? 43.070 6.228 -97.877 1.00 82.62 522 SER A C 1
ATOM 4284 O O . SER A 1 522 ? 41.894 6.481 -97.600 1.00 82.62 522 SER A O 1
ATOM 4286 N N . SER A 1 523 ? 43.555 4.981 -97.862 1.00 85.75 523 SER A N 1
ATOM 4287 C CA . SER A 1 523 ? 42.752 3.804 -97.527 1.00 85.75 523 SER A CA 1
ATOM 4288 C C . SER A 1 523 ? 42.241 3.866 -96.088 1.00 85.75 523 SER A C 1
ATOM 4290 O O . SER A 1 523 ? 43.002 4.077 -95.133 1.00 85.75 523 SER A O 1
ATOM 4292 N N . GLN A 1 524 ? 40.937 3.650 -95.938 1.00 87.19 524 GLN A N 1
ATOM 4293 C CA . GLN A 1 524 ? 40.236 3.538 -94.667 1.00 87.19 524 GLN A CA 1
ATOM 4294 C C . GLN A 1 524 ? 39.387 2.261 -94.647 1.00 87.19 524 GLN A C 1
ATOM 4296 O O . GLN A 1 524 ? 38.863 1.824 -95.673 1.00 87.19 524 GLN A O 1
ATOM 4301 N N . ILE A 1 525 ? 39.234 1.675 -93.461 1.00 89.25 525 ILE A N 1
ATOM 4302 C CA . ILE A 1 525 ? 38.365 0.527 -93.199 1.00 89.25 525 ILE A CA 1
ATOM 4303 C C . ILE A 1 525 ? 37.397 0.903 -92.084 1.00 89.25 525 ILE A C 1
ATOM 4305 O O . ILE A 1 525 ? 37.812 1.253 -90.981 1.00 89.25 525 ILE A O 1
ATOM 4309 N N . LEU A 1 526 ? 36.103 0.791 -92.357 1.00 88.06 526 LEU A N 1
ATOM 4310 C CA . LEU A 1 526 ? 35.053 0.901 -91.353 1.00 88.06 526 LEU A CA 1
ATOM 4311 C C . LEU A 1 526 ? 34.614 -0.490 -90.933 1.00 88.06 526 LEU A C 1
ATOM 4313 O O . LEU A 1 526 ? 34.231 -1.302 -91.774 1.00 88.06 526 LEU A O 1
ATOM 4317 N N . LEU A 1 527 ? 34.645 -0.737 -89.630 1.00 89.69 527 LEU A N 1
ATOM 4318 C CA . LEU A 1 527 ? 34.116 -1.946 -89.018 1.00 89.69 527 LEU A CA 1
ATOM 4319 C C . LEU A 1 527 ? 32.890 -1.584 -88.198 1.00 89.69 527 LEU A C 1
ATOM 4321 O O . LEU A 1 527 ? 32.975 -0.764 -87.282 1.00 89.69 527 LEU A O 1
ATOM 4325 N N . TYR A 1 528 ? 31.763 -2.211 -88.512 1.00 89.50 528 TYR A N 1
ATOM 4326 C CA . TYR A 1 528 ? 30.577 -2.154 -87.675 1.00 89.50 528 TYR A CA 1
ATOM 4327 C C . TYR A 1 528 ? 30.506 -3.421 -86.839 1.00 89.50 528 TYR A C 1
ATOM 4329 O O . TYR A 1 528 ? 30.427 -4.527 -87.373 1.00 89.50 528 TYR A O 1
ATOM 4337 N N . LEU A 1 529 ? 30.580 -3.253 -85.525 1.00 87.75 529 LEU A N 1
ATOM 4338 C CA . LEU A 1 529 ? 30.707 -4.331 -84.559 1.00 87.75 529 LEU A CA 1
ATOM 4339 C C . LEU A 1 529 ? 29.470 -4.384 -83.668 1.00 87.75 529 LEU A C 1
ATOM 4341 O O . LEU A 1 529 ? 28.928 -3.348 -83.273 1.00 87.75 529 LEU A O 1
ATOM 4345 N N . SER A 1 530 ? 29.061 -5.594 -83.298 1.00 84.75 530 SER A N 1
ATOM 4346 C CA . SER A 1 530 ? 28.120 -5.780 -82.199 1.00 84.75 530 SER A CA 1
ATOM 4347 C C . SER A 1 530 ? 28.772 -5.406 -80.863 1.00 84.75 530 SER A C 1
ATOM 4349 O O . SER A 1 530 ? 29.999 -5.401 -80.729 1.00 84.75 530 SER A O 1
ATOM 4351 N N . TYR A 1 531 ? 27.973 -5.158 -79.823 1.00 76.06 531 TYR A N 1
ATOM 4352 C CA . TYR A 1 531 ? 28.481 -4.980 -78.453 1.00 76.06 531 TYR A CA 1
ATOM 4353 C C . TYR A 1 531 ? 29.368 -6.142 -77.956 1.00 76.06 531 TYR A C 1
ATOM 4355 O O . TYR A 1 531 ? 30.228 -5.963 -77.089 1.00 76.06 531 TYR A O 1
ATOM 4363 N N . GLN A 1 532 ? 29.177 -7.341 -78.516 1.00 78.38 532 GLN A N 1
ATOM 4364 C CA . GLN A 1 532 ? 29.957 -8.540 -78.205 1.00 78.38 532 GLN A CA 1
ATOM 4365 C C . GLN A 1 532 ? 31.262 -8.650 -79.013 1.00 78.38 532 GLN A C 1
ATOM 4367 O O . GLN A 1 532 ? 31.977 -9.633 -78.847 1.00 78.38 532 GLN A O 1
ATOM 4372 N N . MET A 1 533 ? 31.615 -7.631 -79.805 1.00 84.19 533 MET A N 1
ATOM 4373 C CA . MET A 1 533 ? 32.777 -7.595 -80.708 1.00 84.19 533 MET A CA 1
ATOM 4374 C C . MET A 1 533 ? 32.669 -8.516 -81.932 1.00 84.19 533 MET A C 1
ATOM 4376 O O . MET A 1 533 ? 33.687 -8.880 -82.518 1.00 84.19 533 MET A O 1
ATOM 4380 N N . GLU A 1 534 ? 31.455 -8.873 -82.353 1.00 84.25 534 GLU A N 1
ATOM 4381 C CA . GLU A 1 534 ? 31.248 -9.605 -83.608 1.00 84.25 534 GLU A CA 1
ATOM 4382 C C . GLU A 1 534 ? 31.202 -8.626 -84.786 1.00 84.25 534 GLU A C 1
ATOM 4384 O O . GLU A 1 534 ? 30.477 -7.630 -84.734 1.00 84.25 534 GLU A O 1
ATOM 4389 N N . GLU A 1 535 ? 31.962 -8.897 -85.851 1.00 89.12 535 GLU A N 1
ATOM 4390 C CA . GLU A 1 535 ? 31.916 -8.096 -87.078 1.00 89.12 535 GLU A CA 1
ATOM 4391 C C . GLU A 1 535 ? 30.566 -8.294 -87.775 1.00 89.12 535 GLU A C 1
ATOM 4393 O O . GLU A 1 535 ? 30.249 -9.384 -88.249 1.00 89.12 535 GLU A O 1
ATOM 4398 N N . LEU A 1 536 ? 29.762 -7.231 -87.823 1.00 87.12 536 LEU A N 1
ATOM 4399 C CA . LEU A 1 536 ? 28.469 -7.220 -88.504 1.00 87.12 536 LEU A CA 1
ATOM 4400 C C . LEU A 1 536 ? 28.643 -6.913 -89.994 1.00 87.12 536 LEU A C 1
ATOM 4402 O O . LEU A 1 536 ? 28.002 -7.546 -90.830 1.00 87.12 536 LEU A O 1
ATOM 4406 N N . TRP A 1 537 ? 29.507 -5.949 -90.324 1.00 90.31 537 TRP A N 1
ATOM 4407 C CA . TRP A 1 537 ? 29.981 -5.699 -91.685 1.00 90.31 537 TRP A CA 1
ATOM 4408 C C . TRP A 1 537 ? 31.277 -4.876 -91.687 1.00 90.31 537 TRP A C 1
ATOM 4410 O O . TRP A 1 537 ? 31.600 -4.175 -90.723 1.00 90.31 537 TRP A O 1
ATOM 4420 N N . ARG A 1 538 ? 31.990 -4.937 -92.817 1.00 90.31 538 ARG A N 1
ATOM 4421 C CA . ARG A 1 538 ? 33.224 -4.200 -93.111 1.00 90.31 538 ARG A CA 1
ATOM 4422 C C . ARG A 1 538 ? 33.073 -3.432 -94.424 1.00 90.31 538 ARG A C 1
ATOM 4424 O O . ARG A 1 538 ? 32.605 -3.993 -95.412 1.00 90.31 538 ARG A O 1
ATOM 4431 N N . LEU A 1 539 ? 33.519 -2.176 -94.447 1.00 87.69 539 LEU A N 1
ATOM 4432 C CA . LEU A 1 539 ? 33.607 -1.360 -95.660 1.00 87.69 539 LEU A CA 1
ATOM 4433 C C . LEU A 1 539 ? 35.021 -0.808 -95.828 1.00 87.69 539 LEU A C 1
ATOM 4435 O O . LEU A 1 539 ? 35.509 -0.078 -94.970 1.00 87.69 539 LEU A O 1
ATOM 4439 N N . GLU A 1 540 ? 35.644 -1.107 -96.960 1.00 88.50 540 GLU A N 1
ATOM 4440 C CA . GLU A 1 540 ? 36.924 -0.525 -97.362 1.00 88.50 540 GLU A CA 1
ATOM 4441 C C . GLU A 1 540 ? 36.660 0.599 -98.365 1.00 88.50 540 GLU A C 1
ATOM 4443 O O . GLU A 1 540 ? 35.892 0.425 -99.316 1.00 88.50 540 GLU A O 1
ATOM 4448 N N . PHE A 1 541 ? 37.243 1.774 -98.137 1.00 83.44 541 PHE A N 1
ATOM 4449 C CA . PHE A 1 541 ? 37.069 2.919 -99.027 1.00 83.44 541 PHE A CA 1
ATOM 4450 C C . PHE A 1 541 ? 38.285 3.848 -99.001 1.00 83.44 541 PHE A C 1
ATOM 4452 O O . PHE A 1 541 ? 38.981 3.969 -97.994 1.00 83.44 541 PHE A O 1
ATOM 4459 N N . GLU A 1 542 ? 38.529 4.525 -100.120 1.00 83.00 542 GLU A N 1
ATOM 4460 C CA . GLU A 1 542 ? 39.579 5.534 -100.247 1.00 83.00 542 GLU A CA 1
ATOM 4461 C C . GLU A 1 542 ? 38.968 6.921 -100.053 1.00 83.00 542 GLU A C 1
ATOM 4463 O O . GLU A 1 542 ? 38.051 7.322 -100.774 1.00 83.00 542 GLU A O 1
ATOM 4468 N N . SER A 1 543 ? 39.451 7.655 -99.055 1.00 76.19 543 SER A N 1
ATOM 4469 C CA . SER A 1 543 ? 39.013 9.025 -98.800 1.00 76.19 543 SER A CA 1
ATOM 4470 C C . SER A 1 543 ? 40.092 9.787 -98.050 1.00 76.19 543 SER A C 1
ATOM 4472 O O . SER A 1 543 ? 40.601 9.332 -97.023 1.00 76.19 543 SER A O 1
ATOM 4474 N N . GLU A 1 544 ? 40.425 10.984 -98.531 1.00 71.06 544 GLU A N 1
ATOM 4475 C CA . GLU A 1 544 ? 41.254 11.921 -97.767 1.00 71.06 544 GLU A CA 1
ATOM 4476 C C . GLU A 1 544 ? 40.480 12.504 -96.575 1.00 71.06 544 GLU A C 1
ATOM 4478 O O . GLU A 1 544 ? 41.061 12.762 -95.516 1.00 71.06 544 GLU A O 1
ATOM 4483 N N . ASN A 1 545 ? 39.157 12.624 -96.723 1.00 73.31 545 ASN A N 1
ATOM 4484 C CA . ASN A 1 545 ? 38.250 13.126 -95.703 1.00 73.31 545 ASN A CA 1
ATOM 4485 C C . ASN A 1 545 ? 38.020 12.082 -94.599 1.00 73.31 545 ASN A C 1
ATOM 4487 O O . ASN A 1 545 ? 37.854 10.884 -94.858 1.00 73.31 545 ASN A O 1
ATOM 4491 N N . ILE A 1 546 ? 38.030 12.558 -93.354 1.00 66.31 546 ILE A N 1
ATOM 4492 C CA . ILE A 1 546 ? 37.894 11.754 -92.134 1.00 66.31 546 ILE A CA 1
ATOM 4493 C C . ILE A 1 546 ? 36.409 11.595 -91.810 1.00 66.31 546 ILE A C 1
ATOM 4495 O O . ILE A 1 546 ? 35.667 12.567 -91.931 1.00 66.31 546 ILE A O 1
ATOM 4499 N N . LEU A 1 547 ? 36.004 10.411 -91.338 1.00 70.81 547 LEU A N 1
ATOM 4500 C CA . LEU A 1 547 ? 34.679 10.212 -90.748 1.00 70.81 547 LEU A CA 1
ATOM 4501 C C . LEU A 1 547 ? 34.483 11.193 -89.577 1.00 70.81 547 LEU A C 1
ATOM 4503 O O . LEU A 1 547 ? 35.139 11.071 -88.539 1.00 70.81 547 LEU A O 1
ATOM 4507 N N . GLY A 1 548 ? 33.601 12.167 -89.778 1.00 68.12 548 GLY A N 1
ATOM 4508 C CA . GLY A 1 548 ? 33.085 13.066 -88.759 1.00 68.12 548 GLY A CA 1
ATOM 4509 C C . GLY A 1 548 ? 32.098 12.294 -87.903 1.00 68.12 548 GLY A C 1
ATOM 4510 O O . GLY A 1 548 ? 32.509 11.468 -87.095 1.00 68.12 548 GLY A O 1
ATOM 4511 N N . ASP A 1 549 ? 30.806 12.517 -88.087 1.00 69.75 549 ASP A N 1
ATOM 4512 C CA . ASP A 1 549 ? 29.773 11.783 -87.358 1.00 69.75 549 ASP A CA 1
ATOM 4513 C C . ASP A 1 549 ? 29.103 10.714 -88.224 1.00 69.75 549 ASP A C 1
ATOM 4515 O O . ASP A 1 549 ? 29.187 10.720 -89.452 1.00 69.75 549 ASP A O 1
ATOM 4519 N N . ALA A 1 550 ? 28.439 9.768 -87.567 1.00 74.94 550 ALA A N 1
ATOM 4520 C CA . ALA A 1 550 ? 27.565 8.805 -88.216 1.00 74.94 550 ALA A CA 1
ATOM 4521 C C . ALA A 1 550 ? 26.168 8.945 -87.620 1.00 74.94 550 ALA A C 1
ATOM 4523 O O . ALA A 1 550 ? 26.006 8.969 -86.399 1.00 74.94 550 ALA A O 1
ATOM 4524 N N . ARG A 1 551 ? 25.153 9.025 -88.480 1.00 77.94 551 ARG A N 1
ATOM 4525 C CA . ARG A 1 551 ? 23.752 9.040 -88.056 1.00 77.94 551 ARG A CA 1
ATOM 4526 C C . ARG A 1 551 ? 23.042 7.818 -88.603 1.00 77.94 551 ARG A C 1
ATOM 4528 O O . ARG A 1 551 ? 23.195 7.486 -89.775 1.00 77.94 551 ARG A O 1
ATOM 4535 N N . VAL A 1 552 ? 22.246 7.173 -87.757 1.00 75.38 552 VAL A N 1
ATOM 4536 C CA . VAL A 1 552 ? 21.385 6.061 -88.163 1.00 75.38 552 VAL A CA 1
ATOM 4537 C C . VAL A 1 552 ? 19.942 6.543 -88.172 1.00 75.38 552 VAL A C 1
ATOM 4539 O O . VAL A 1 552 ? 19.407 6.917 -87.130 1.00 75.38 552 VAL A O 1
ATOM 4542 N N . GLU A 1 553 ? 19.301 6.524 -89.339 1.00 78.12 553 GLU A N 1
ATOM 4543 C CA . GLU A 1 553 ? 17.869 6.804 -89.478 1.00 78.12 553 GLU A CA 1
ATOM 4544 C C . GLU A 1 553 ? 17.199 5.668 -90.249 1.00 78.12 553 GLU A C 1
ATOM 4546 O O . GLU A 1 553 ? 17.617 5.326 -91.351 1.00 78.12 553 GLU A O 1
ATOM 4551 N N . ALA A 1 554 ? 16.164 5.056 -89.665 1.00 76.69 554 ALA A N 1
ATOM 4552 C CA . ALA A 1 554 ? 15.386 3.985 -90.299 1.00 76.69 554 ALA A CA 1
ATOM 4553 C C . ALA A 1 554 ? 16.227 2.818 -90.882 1.00 76.69 554 ALA A C 1
ATOM 4555 O O . ALA A 1 554 ? 15.850 2.215 -91.884 1.00 76.69 554 ALA A O 1
ATOM 4556 N N . GLY A 1 555 ? 17.365 2.486 -90.255 1.00 72.00 555 GLY A N 1
ATOM 4557 C CA . GLY A 1 555 ? 18.264 1.412 -90.705 1.00 72.00 555 GLY A CA 1
ATOM 4558 C C . GLY A 1 555 ? 19.214 1.802 -91.845 1.00 72.00 555 GLY A C 1
ATOM 4559 O O . GLY A 1 555 ? 19.858 0.928 -92.422 1.00 72.00 555 GLY A O 1
ATOM 4560 N N . ILE A 1 556 ? 19.301 3.095 -92.165 1.00 82.38 556 ILE A N 1
ATOM 4561 C CA . ILE A 1 556 ? 20.260 3.674 -93.106 1.00 82.38 556 ILE A CA 1
ATOM 4562 C C . ILE A 1 556 ? 21.336 4.418 -92.311 1.00 82.38 556 ILE A C 1
ATOM 4564 O O . ILE A 1 556 ? 21.021 5.212 -91.423 1.00 82.38 556 ILE A O 1
ATOM 4568 N N . PHE A 1 557 ? 22.602 4.153 -92.632 1.00 84.25 557 PHE A N 1
ATOM 4569 C CA . PHE A 1 557 ? 23.763 4.821 -92.054 1.00 84.25 557 PHE A CA 1
ATOM 4570 C C . PHE A 1 557 ? 24.199 5.960 -92.970 1.00 84.25 557 PHE A C 1
ATOM 4572 O O . PHE A 1 557 ? 24.599 5.725 -94.110 1.00 84.25 557 PHE A O 1
ATOM 4579 N N . PHE A 1 558 ? 24.164 7.181 -92.454 1.00 86.31 558 PHE A N 1
ATOM 4580 C CA . PHE A 1 558 ? 24.742 8.352 -93.098 1.00 86.31 558 PHE A CA 1
ATOM 4581 C C . PHE A 1 558 ? 26.106 8.607 -92.471 1.00 86.31 558 PHE A C 1
ATOM 4583 O O . PHE A 1 558 ? 26.196 8.925 -91.282 1.00 86.31 558 PHE A O 1
ATOM 4590 N N . LEU A 1 559 ? 27.162 8.409 -93.256 1.00 85.81 559 LEU A N 1
ATOM 4591 C CA . LEU A 1 559 ? 28.537 8.660 -92.849 1.00 85.81 559 LEU A CA 1
ATOM 4592 C C . LEU A 1 559 ? 28.905 10.067 -93.291 1.00 85.81 559 LEU A C 1
ATOM 4594 O O . LEU A 1 559 ? 28.914 10.334 -94.489 1.00 85.81 559 LEU A O 1
ATOM 4598 N N . TYR A 1 560 ? 29.194 10.953 -92.346 1.00 83.19 560 TYR A N 1
ATOM 4599 C CA . TYR A 1 560 ? 29.562 12.333 -92.637 1.00 83.19 560 TYR A CA 1
ATOM 4600 C C . TYR A 1 560 ? 31.072 12.511 -92.563 1.00 83.19 560 TYR A C 1
ATOM 4602 O O . TYR A 1 560 ? 31.757 11.810 -91.816 1.00 83.19 560 TYR A O 1
ATOM 4610 N N . ASP A 1 561 ? 31.601 13.463 -93.318 1.00 84.38 561 ASP A N 1
ATOM 4611 C CA . ASP A 1 561 ? 32.949 13.953 -93.109 1.00 84.38 561 ASP A CA 1
ATOM 4612 C C . ASP A 1 561 ? 33.007 14.919 -91.914 1.00 84.38 561 ASP A C 1
ATOM 4614 O O . ASP A 1 561 ? 32.000 15.261 -91.290 1.00 84.38 561 ASP A O 1
ATOM 4618 N N . GLN A 1 562 ? 34.211 15.372 -91.580 1.00 79.12 562 GLN A N 1
ATOM 4619 C CA . GLN A 1 562 ? 34.439 16.368 -90.528 1.00 79.12 562 GLN A CA 1
ATOM 4620 C C . GLN A 1 562 ? 33.778 17.740 -90.783 1.00 79.12 562 GLN A C 1
ATOM 4622 O O . GLN A 1 562 ? 33.659 18.527 -89.847 1.00 79.12 562 GLN A O 1
ATOM 4627 N N . ASN A 1 563 ? 33.361 18.036 -92.018 1.00 82.62 563 ASN A N 1
ATOM 4628 C CA . ASN A 1 563 ? 32.676 19.272 -92.397 1.00 82.62 563 ASN A CA 1
ATOM 4629 C C . ASN A 1 563 ? 31.143 19.114 -92.413 1.00 82.62 563 ASN A C 1
ATOM 4631 O O . ASN A 1 563 ? 30.434 20.098 -92.623 1.00 82.62 563 ASN A O 1
ATOM 4635 N N . GLY A 1 564 ? 30.626 17.904 -92.170 1.00 80.44 564 GLY A N 1
ATOM 4636 C CA . GLY A 1 564 ? 29.198 17.592 -92.200 1.00 80.44 564 GLY A CA 1
ATOM 4637 C C . GLY A 1 564 ? 28.655 17.245 -93.590 1.00 80.44 564 GLY A C 1
ATOM 4638 O O . GLY A 1 564 ? 27.437 17.171 -93.755 1.00 80.44 564 GLY A O 1
ATOM 4639 N N . GLU A 1 565 ? 29.515 17.017 -94.584 1.00 84.00 565 GLU A N 1
ATOM 4640 C CA . GLU A 1 565 ? 29.113 16.505 -95.896 1.00 84.00 565 GLU A CA 1
ATOM 4641 C C . GLU A 1 565 ? 28.963 14.981 -95.850 1.00 84.00 565 GLU A C 1
ATOM 4643 O O . GLU A 1 565 ? 29.742 14.290 -95.198 1.00 84.00 565 GLU A O 1
ATOM 4648 N N . VAL A 1 566 ? 27.955 14.429 -96.530 1.00 85.19 566 VAL A N 1
ATOM 4649 C CA . VAL A 1 566 ? 27.767 12.971 -96.592 1.00 85.19 566 VAL A CA 1
ATOM 4650 C C . VAL A 1 566 ? 28.881 12.367 -97.453 1.00 85.19 566 VAL A C 1
ATOM 4652 O O . VAL A 1 566 ? 29.041 12.723 -98.615 1.00 85.19 566 VAL A O 1
ATOM 4655 N N . LEU A 1 567 ? 29.664 11.458 -96.870 1.00 82.88 567 LEU A N 1
ATOM 4656 C CA . LEU A 1 567 ? 30.683 10.665 -97.560 1.00 82.88 567 LEU A CA 1
ATOM 4657 C C . LEU A 1 567 ? 30.064 9.466 -98.274 1.00 82.88 567 LEU A C 1
ATOM 4659 O O . LEU A 1 567 ? 30.442 9.134 -99.400 1.00 82.88 567 LEU A O 1
ATOM 4663 N N . LYS A 1 568 ? 29.189 8.756 -97.554 1.00 84.81 568 LYS A N 1
ATOM 4664 C CA . LYS A 1 568 ? 28.530 7.524 -97.990 1.00 84.81 568 LYS A CA 1
ATOM 4665 C C . LYS A 1 568 ? 27.207 7.347 -97.262 1.00 84.81 568 LYS A C 1
ATOM 4667 O O . LYS A 1 568 ? 27.094 7.625 -96.068 1.00 84.81 568 LYS A O 1
ATOM 4672 N N . THR A 1 569 ? 26.248 6.768 -97.971 1.00 87.12 569 THR A N 1
ATOM 4673 C CA . THR A 1 569 ? 25.000 6.261 -97.402 1.00 87.12 569 THR A CA 1
ATOM 4674 C C . THR A 1 569 ? 24.987 4.738 -97.514 1.00 87.12 569 THR A C 1
ATOM 4676 O O . THR A 1 569 ? 25.087 4.204 -98.622 1.00 87.12 569 THR A O 1
ATOM 4679 N N . LEU A 1 570 ? 24.871 4.033 -96.387 1.00 87.81 570 LEU A N 1
ATOM 4680 C CA . LEU A 1 570 ? 24.870 2.567 -96.326 1.00 87.81 570 LEU A CA 1
ATOM 4681 C C . LEU A 1 570 ? 23.515 2.038 -95.855 1.00 87.81 570 LEU A C 1
ATOM 4683 O O . LEU A 1 570 ? 22.876 2.640 -94.994 1.00 87.81 570 LEU A O 1
ATOM 4687 N N . ASN A 1 571 ? 23.079 0.893 -96.374 1.00 84.25 571 ASN A N 1
ATOM 4688 C CA . ASN A 1 571 ? 21.932 0.183 -95.804 1.00 84.25 571 ASN A CA 1
ATOM 4689 C C . ASN A 1 571 ? 22.329 -0.629 -94.552 1.00 84.25 571 ASN A C 1
ATOM 4691 O O . ASN A 1 571 ? 23.498 -0.700 -94.175 1.00 84.25 571 ASN A O 1
ATOM 4695 N N . ALA A 1 572 ? 21.356 -1.298 -93.927 1.00 79.12 572 ALA A N 1
ATOM 4696 C CA . ALA A 1 572 ? 21.571 -2.120 -92.732 1.00 79.12 572 ALA A CA 1
ATOM 4697 C C . ALA A 1 572 ? 22.581 -3.276 -92.906 1.00 79.12 572 ALA A C 1
ATOM 4699 O O . ALA A 1 572 ? 23.056 -3.821 -91.913 1.00 79.12 572 ALA A O 1
ATOM 4700 N N . LYS A 1 573 ? 22.901 -3.656 -94.150 1.00 79.94 573 LYS A N 1
ATOM 4701 C CA . LYS A 1 573 ? 23.889 -4.691 -94.490 1.00 79.94 573 LYS A CA 1
ATOM 4702 C C . LYS A 1 573 ? 25.282 -4.120 -94.790 1.00 79.94 573 LYS A C 1
ATOM 4704 O O . LYS A 1 573 ? 26.165 -4.880 -95.167 1.00 79.94 573 LYS A O 1
ATOM 4709 N N . GLY A 1 574 ? 25.471 -2.804 -94.667 1.00 79.81 574 GLY A N 1
ATOM 4710 C CA . GLY A 1 574 ? 26.720 -2.124 -95.017 1.00 79.81 574 GLY A CA 1
ATOM 4711 C C . GLY A 1 574 ? 26.906 -1.889 -96.521 1.00 79.81 574 GLY A C 1
ATOM 4712 O O . GLY A 1 574 ? 27.976 -1.456 -96.943 1.00 79.81 574 GLY A O 1
ATOM 4713 N N . GLU A 1 575 ? 25.890 -2.150 -97.350 1.00 84.69 575 GLU A N 1
ATOM 4714 C CA . GLU A 1 575 ? 25.974 -1.933 -98.798 1.00 84.69 575 GLU A CA 1
ATOM 4715 C C . GLU A 1 575 ? 25.792 -0.442 -99.113 1.00 84.69 575 GLU A C 1
ATOM 4717 O O . GLU A 1 575 ? 24.863 0.196 -98.610 1.00 84.69 575 GLU A O 1
ATOM 4722 N N . VAL A 1 576 ? 26.655 0.112 -99.971 1.00 84.88 576 VAL A N 1
ATOM 4723 C CA . VAL A 1 576 ? 26.566 1.512 -100.412 1.00 84.88 576 VAL A CA 1
ATOM 4724 C C . VAL A 1 576 ? 25.328 1.699 -101.288 1.00 84.88 576 VAL A C 1
ATOM 4726 O O . VAL A 1 576 ? 25.237 1.133 -102.375 1.00 84.88 576 VAL A O 1
ATOM 4729 N N . ILE A 1 577 ? 24.391 2.524 -100.824 1.00 87.94 577 ILE A N 1
ATOM 4730 C CA . ILE A 1 577 ? 23.142 2.855 -101.528 1.00 87.94 577 ILE A CA 1
ATOM 4731 C C . ILE A 1 577 ? 23.095 4.309 -102.016 1.00 87.94 577 ILE A C 1
ATOM 4733 O O . ILE A 1 577 ? 22.175 4.683 -102.741 1.00 87.94 577 ILE A O 1
ATOM 4737 N N . GLY A 1 578 ? 24.089 5.121 -101.651 1.00 82.12 578 GLY A N 1
ATOM 4738 C CA . GLY A 1 578 ? 24.256 6.496 -102.114 1.00 82.12 578 GLY A CA 1
ATOM 4739 C C . GLY A 1 578 ? 25.639 7.047 -101.767 1.00 82.12 578 GLY A C 1
ATOM 4740 O O . GLY A 1 578 ? 26.288 6.549 -100.842 1.00 82.12 578 GLY A O 1
ATOM 4741 N N . ASN A 1 579 ? 26.075 8.059 -102.520 1.00 69.38 579 ASN A N 1
ATOM 4742 C CA . ASN A 1 579 ? 27.194 8.923 -102.144 1.00 69.38 579 ASN A CA 1
ATOM 4743 C C . ASN A 1 579 ? 26.628 10.194 -101.534 1.00 69.38 579 ASN A C 1
ATOM 4745 O O . ASN A 1 579 ? 25.765 10.803 -102.209 1.00 69.38 579 ASN A O 1
#

Solvent-accessible surface area (backbone atoms only — not comparable to full-atom values): 32402 Å² total; per-residue (Å²): 110,75,66,58,54,51,50,51,51,51,53,52,56,55,63,63,64,69,78,70,75,80,69,55,65,82,75,39,47,64,32,52,76,71,62,41,45,84,71,23,47,67,56,47,51,61,33,46,76,79,44,90,75,54,26,68,60,29,38,50,52,16,54,47,37,49,64,47,55,80,72,52,68,54,68,95,50,50,63,66,48,51,53,43,50,48,49,22,40,51,23,32,53,51,14,51,74,49,61,41,74,64,50,54,69,74,46,40,83,82,46,53,93,58,54,40,68,38,89,89,77,70,47,74,48,67,54,60,69,57,58,44,50,50,46,52,50,51,40,50,52,51,50,53,51,50,54,50,52,52,51,43,49,54,44,44,52,53,33,51,52,40,42,51,54,31,44,52,51,38,49,54,57,53,70,76,32,97,42,61,47,48,40,55,45,36,58,48,75,65,56,48,50,54,53,52,46,44,36,47,38,48,52,52,30,54,52,44,44,50,53,37,46,56,52,52,57,70,67,72,51,91,91,65,73,70,44,80,44,74,38,87,56,90,51,66,82,60,61,62,78,76,92,76,62,85,83,46,43,71,39,78,44,69,38,57,50,67,45,52,52,52,48,55,50,42,37,63,71,54,41,47,58,40,52,54,51,46,55,50,51,51,52,51,41,57,53,30,45,66,47,42,63,68,46,66,48,80,92,69,59,60,83,76,77,81,54,68,67,49,51,55,46,39,51,71,53,38,83,82,33,56,71,59,49,53,54,52,41,52,45,44,50,42,57,42,45,46,68,68,24,47,62,66,35,53,47,73,73,40,84,68,40,57,66,64,29,41,54,51,48,46,52,46,38,53,41,42,48,56,40,50,51,48,51,50,53,46,58,72,68,63,45,75,65,52,54,53,32,48,36,47,58,56,75,65,50,81,66,45,70,66,55,44,50,54,49,52,47,55,53,44,53,55,49,40,52,56,43,47,54,49,40,53,54,44,53,59,57,46,71,79,53,92,53,100,72,67,63,65,82,77,70,75,99,76,84,83,62,90,63,94,41,45,46,77,77,54,75,49,82,51,101,80,33,38,38,39,32,28,30,51,74,51,18,25,34,42,32,34,19,38,90,84,68,48,71,77,35,72,37,75,46,93,42,66,57,34,38,73,72,52,74,45,86,58,91,72,29,38,40,38,35,30,32,44,69,52,90,92,49,40,45,31,37,38,38,34,25,42,70,76,56,46,81,74,36,75,44,78,47,78,44,87,70,52,80,46,55,74,48,78,56,99,58,31,38,41,34,18,24,74,88,69,49,69,64,36,28,24,41,81,76,59,48,78,77,44,102

Radius of gyration: 59.57 Å; Cα contacts (8 Å, |Δi|>4): 703; chains: 1; bounding box: 129×59×178 Å

Sequence (579 aa):
MRLIILISILCFSFVLNSYSQRIKYKNVFPLLQSKDYKSAEPLLLQFLEDNDDEANAYFYLGEITISKLDTVEIFPSTEKYDSMANLAIESYKKAISLVDDREVRKNDDYYMAYNRRDLRTGKFGIKKSDVHLDYENKIADVTTKKELVNEVHQIKEKTVDQYNIFVNKAVDFYSSYPDESSFMLRANSDDREDLLEVIKLFNDFKTNYSIFVEKLKSLNQSLYDPELKLTTIDNWDQLAPKDIDFNNFQIEIQDYATYLIALDKRIETEVQPIKELLYKTDNDFNSALSFNEKVKDSAKIKEMNIPEELKKGLENLDKQNVVYNLLRYKQLKNKSNLITNVNLFPVLADSSNIYQRTNVVKEYENRLADQLEMIKLIDSQINDRIKTDFAAYFDGFEPSIDAYINTEKTILEKKYESVSEKTKEMEIDIQYFVTDQDTIYITPINAAANKGDKYILDLIESNSSLLMVGSWQKKPFVANAGFDMKIKNHLIIEDTTLNVKKILDLNNNVLVNLKSVEEGNSSQILLYLSYQMEELWRLEFESENILGDARVEAGIFFLYDQNGEVLKTLNAKGEVIGN

Foldseek 3Di:
DVVVVVVVVVVVVVVVVVPDPQQDVVVLLVCLVVVVLVVNVVSLVSNCVVPVLQLLSLQSQLVSLVVVLLVDDCPPHVPVSLVSLVSSLVSLVSSLVNDDPVNCVVPVVSVVVQFDQDPVPRDTGHDNVSSNVVSVVSNVVSVVLSVLSVVLNVLLVVLVVLVVVLLVLLCVLLVVAPFLLLLLLLDDPVNLVSLVVSLVSVVVSVVSVVVSQVSVVVSVRPVADADEAEDEDPTSVLSNWDDFDVVPSDTYGYPSNVVSVVSSVCSVPQVVVLLVLLVVLVVLLVVQQVDLLPDLDPVPRDARDDDPSNVVSQCVSPVLCLSVLVSVLSNLSSVLSNLVRCSNVVVCVDPLQLPVNLVSLVVSLVSLVVSLVSLVSSVVSDDPSVQSSVCSNPVRDPPGPNVVSVVVNVVSVVVNVVSVVVSVVSVVVCVVPDDSPLSDDPDPPPDPPPDDADDWDDWDDDPFWIWTWWGGRLWTKIFTAGPSRDGPAIDTHPDSQWTWDDWDDDPQKIWTKIAGPDPPFQWIKIFIAGNRRHGLDIDIDGDPFDFCDWDDDPQKIFTAGVVRHGPFIAGNSRHTPDD

InterPro domains:
  IPR011990 Tetratricopeptide-like helical domain superfamily [G3DSA:1.25.40.10] (23-117)

Secondary structure (DSSP, 8-state):
-HHHHHHHHHHHHHHHHTT--PPPHHHHHHHHHTT-HHHHHHHHHHHHHH-S--HHHHHHHHHHHHHHHTTS--SS-SHHHHHHHHHHHHHHHHHHHH--HHHHHHSGGGGGGG-EE-TTT--EE--HHHHHHHHHHHHHHHHHHHHHHHHHHHHHHHHHHHHHHHHHHHHHHHHH-SSHHHHHHH--HHHHHHHHHHHHHHHHHHHHHHHHHHHHHHT--TT---EEEEE---SGGGGSPPP--TTSSEEEEE-HHHHHHHHHHHIIIIIHHHHHHHHHHHHHHHHHHHHHTT---GGGPPP----HHHHHHHHHH-TT-HHHHHHHHHHHHHHHHHHT-TTT-GGGT-TT-HHHHHHHHHHHHHHHHHHHHHHHHHHHH--HHHHHHHHHHTTS-SS-HHHHHHHHHHHHHHHHHHHHHHHHHHHHHHTT--STT-------S-SS--SSSEEEEEEEEETTEEEEEEEETTEEEEEEE-TT--EEEEEE---TTEEEEEEEE-SSEEEEEEEE-STT--EEEEEEEETTS-EEEEEEEE-SS-EEEEEEETTEEEEEETTS-EEEEE-TTS-EEE-